Protein AF-A0A6V8DJ27-F1 (afdb_monomer_lite)

Secondary structure (DSSP, 8-state):
--------------------------------------------------------------------------------------------HHHHHHHHHHHHTTTTT--------------------S-----SSS--TT-GGGG--B-TTEEEEEEE-S-SSS-SS--TT----S--PPPTTTTTSS--SS-EEEEEEEE-GGGTT-B-TTS-B-EEEEEEETTEEEEEE-SSTTS-EEEEEEE-SSSEEEEEEE-TTS-EEEEEEE---TTTS--S-TTS--SSSSEEEEEE-SSTTS-EEEEEEE--TT--SEEEEEEES--SS--TT-TT--S-EEEEEEEE----SS-SS------EEEEEEE---SGGG-TTS-HHHHT-PEEEEEEEEE---GGGTTT---EEEEEEEEE-TTT--EEEEEEEETTEEEEEE-SS--SS--TT-SSSSPEEEEES----STT-TTSTTSGGGTT--HHHHT-TTTTTTBEEEEEE-SS-EETTEETTS-GGGS-GGGTTSTT-TTTGGG-B-EEEEEEPP-S-TT-SSEEEEEE-SSTTS-EEEEEEE-S--EE-TTS-EESS----SS---SEEEEEE-TTSEEEEEETTTEEEEEE-TTHHHH-EETTSS--GGGGGGGEEEPBPPEEEEEE-----TT-S-HHHHHTTTTS-TTTTTTS--EEEEEEETTTEEEEEETTTEEEEEEEGGG--TTS----S--------

Structure (mmCIF, N/CA/C/O backbone):
data_AF-A0A6V8DJ27-F1
#
_entry.id   AF-A0A6V8DJ27-F1
#
loop_
_atom_site.group_PDB
_atom_site.id
_atom_site.type_symbol
_atom_site.label_atom_id
_atom_site.label_alt_id
_atom_site.label_comp_id
_atom_site.label_asym_id
_atom_site.label_entity_id
_atom_site.label_seq_id
_atom_site.pdbx_PDB_ins_code
_atom_site.Cartn_x
_atom_site.Cartn_y
_atom_site.Cartn_z
_atom_site.occupancy
_atom_site.B_iso_or_equiv
_atom_site.auth_seq_id
_atom_site.auth_comp_id
_atom_site.auth_asym_id
_atom_site.auth_atom_id
_atom_site.pdbx_PDB_model_num
ATOM 1 N N . MET A 1 1 ? 20.650 51.897 51.329 1.00 31.56 1 MET A N 1
ATOM 2 C CA . MET A 1 1 ? 20.938 53.333 51.511 1.00 31.56 1 MET A CA 1
ATOM 3 C C . MET A 1 1 ? 20.095 54.072 50.481 1.00 31.56 1 MET A C 1
ATOM 5 O O . MET A 1 1 ? 20.361 53.876 49.312 1.00 31.56 1 MET A O 1
ATOM 9 N N . HIS A 1 2 ? 19.041 54.761 50.951 1.00 31.14 2 HIS A N 1
ATOM 10 C CA . HIS A 1 2 ? 18.118 55.707 50.278 1.00 31.14 2 HIS A CA 1
ATOM 11 C C . HIS A 1 2 ? 17.502 55.356 48.895 1.00 31.14 2 HIS A C 1
ATOM 13 O O . HIS A 1 2 ? 18.217 55.018 47.973 1.00 31.14 2 HIS A O 1
ATOM 19 N N . MET A 1 3 ? 16.201 55.514 48.612 1.00 29.61 3 MET A N 1
ATOM 20 C CA . MET A 1 3 ? 15.015 55.923 49.384 1.00 29.61 3 MET A CA 1
ATOM 21 C C . MET A 1 3 ? 13.776 55.882 48.447 1.00 29.61 3 MET A C 1
ATOM 23 O O . MET A 1 3 ? 13.815 56.506 47.396 1.00 29.61 3 MET A O 1
ATOM 27 N N . LEU A 1 4 ? 12.667 55.309 48.945 1.00 36.66 4 LEU A N 1
ATOM 28 C CA . LEU A 1 4 ? 11.290 55.869 48.914 1.00 36.66 4 LEU A CA 1
ATOM 29 C C . LEU A 1 4 ? 10.390 55.733 47.641 1.00 36.66 4 LEU A C 1
ATOM 31 O O . LEU A 1 4 ? 10.897 55.439 46.568 1.00 36.66 4 LEU A O 1
ATOM 35 N N . PRO A 1 5 ? 9.032 55.795 47.785 1.00 52.88 5 PRO A N 1
ATOM 36 C CA . PRO A 1 5 ? 8.155 54.628 47.543 1.00 52.88 5 PRO A CA 1
ATOM 37 C C . PRO A 1 5 ? 6.808 54.905 46.792 1.00 52.88 5 PRO A C 1
ATOM 39 O O . PRO A 1 5 ? 6.486 56.054 46.537 1.00 52.88 5 PRO A O 1
ATOM 42 N N . ARG A 1 6 ? 6.031 53.822 46.528 1.00 30.36 6 ARG A N 1
ATOM 43 C CA . ARG A 1 6 ? 4.542 53.578 46.618 1.00 30.36 6 ARG A CA 1
ATOM 44 C C . ARG A 1 6 ? 3.499 54.706 46.276 1.00 30.36 6 ARG A C 1
ATOM 46 O O . ARG A 1 6 ? 3.755 55.852 46.606 1.00 30.36 6 ARG A O 1
ATOM 53 N N . PRO A 1 7 ? 2.186 54.399 46.053 1.00 56.94 7 PRO A N 1
ATOM 54 C CA . PRO A 1 7 ? 1.475 53.500 45.107 1.00 56.94 7 PRO A CA 1
ATOM 55 C C . PRO A 1 7 ? 0.108 54.123 44.608 1.00 56.94 7 PRO A C 1
ATOM 57 O O . PRO A 1 7 ? -0.089 55.323 44.761 1.00 56.94 7 PRO A O 1
ATOM 60 N N . LEU A 1 8 ? -0.857 53.282 44.159 1.00 28.11 8 LEU A N 1
ATOM 61 C CA . LEU A 1 8 ? -2.320 53.502 43.904 1.00 28.11 8 LEU A CA 1
ATOM 62 C C . LEU A 1 8 ? -2.710 54.141 42.551 1.00 28.11 8 LEU A C 1
ATOM 64 O O . LEU A 1 8 ? -1.995 54.996 42.057 1.00 28.11 8 LEU A O 1
ATOM 68 N N . ALA A 1 9 ? -3.875 53.916 41.930 1.00 27.88 9 ALA A N 1
ATOM 69 C CA . ALA A 1 9 ? -4.926 52.885 41.899 1.00 27.88 9 ALA A CA 1
ATOM 70 C C . ALA A 1 9 ? -6.013 53.397 40.914 1.00 27.88 9 ALA A C 1
ATOM 72 O O . ALA A 1 9 ? -6.304 54.587 40.933 1.00 27.88 9 ALA A O 1
ATOM 73 N N . THR A 1 10 ? -6.592 52.484 40.121 1.00 28.12 10 THR A N 1
ATOM 74 C CA . THR A 1 10 ? -7.996 52.388 39.636 1.00 28.12 10 THR A CA 1
ATOM 75 C C . THR A 1 10 ? -8.713 53.602 39.007 1.00 28.12 10 THR A C 1
ATOM 77 O O . THR A 1 10 ? -8.814 54.642 39.639 1.00 28.12 10 THR A O 1
ATOM 80 N N . ILE A 1 11 ? -9.372 53.407 37.845 1.00 27.39 11 ILE A N 1
ATOM 81 C CA . ILE A 1 11 ? -10.791 53.773 37.566 1.00 27.39 11 ILE A CA 1
ATOM 82 C C . ILE A 1 11 ? -11.268 53.213 36.199 1.00 27.39 11 ILE A C 1
ATOM 84 O O . ILE A 1 11 ? -10.560 53.267 35.199 1.00 27.39 11 ILE A O 1
ATOM 88 N N . PHE A 1 12 ? -12.495 52.676 36.223 1.00 27.50 12 PHE A N 1
ATOM 89 C CA . PHE A 1 12 ? -13.382 52.178 35.155 1.00 27.50 12 PHE A CA 1
ATOM 90 C C . PHE A 1 12 ? -13.752 53.208 34.065 1.00 27.50 12 PHE A C 1
ATOM 92 O O . PHE A 1 12 ? -13.842 54.389 34.388 1.00 27.50 12 PHE A O 1
ATOM 99 N N . LEU A 1 13 ? -14.175 52.747 32.869 1.00 27.20 13 LEU A N 1
ATOM 100 C CA . LEU A 1 13 ? -15.497 53.077 32.273 1.00 27.20 13 LEU A CA 1
ATOM 101 C C . LEU A 1 13 ? -15.794 52.360 30.932 1.00 27.20 13 LEU A C 1
ATOM 103 O O . LEU A 1 13 ? -14.934 52.214 30.073 1.00 27.20 13 LEU A O 1
ATOM 107 N N . MET A 1 14 ? -17.062 51.949 30.798 1.00 28.36 14 MET A N 1
ATOM 108 C CA . MET A 1 14 ? -17.751 51.359 29.637 1.00 28.36 14 MET A CA 1
ATOM 109 C C . MET A 1 14 ? -17.953 52.342 28.466 1.00 28.36 14 MET A C 1
ATOM 111 O O . MET A 1 14 ? -18.063 53.545 28.692 1.00 28.36 14 MET A O 1
ATOM 115 N N . GLY A 1 15 ? -18.215 51.820 27.256 1.00 25.14 15 GLY A N 1
ATOM 116 C CA . GLY A 1 15 ? -18.940 52.566 26.214 1.00 25.14 15 GLY A CA 1
ATOM 117 C C . GLY A 1 15 ? -19.037 51.874 24.847 1.00 25.14 15 GLY A C 1
ATOM 118 O O . GLY A 1 15 ? -18.058 51.817 24.118 1.00 25.14 15 GLY A O 1
ATOM 119 N N . ARG A 1 16 ? -20.241 51.393 24.498 1.00 28.56 16 ARG A N 1
ATOM 120 C CA . ARG A 1 16 ? -20.676 50.933 23.158 1.00 28.56 16 ARG A CA 1
ATOM 121 C C . ARG A 1 16 ? -20.742 52.088 22.144 1.00 28.56 16 ARG A C 1
ATOM 123 O O . ARG A 1 16 ? -21.201 53.152 22.543 1.00 28.56 16 ARG A O 1
ATOM 130 N N . THR A 1 17 ? -20.542 51.797 20.850 1.00 27.39 17 THR A N 1
ATOM 131 C CA . THR A 1 17 ? -21.375 52.302 19.726 1.00 27.39 17 THR A CA 1
ATOM 132 C C . THR A 1 17 ? -21.108 51.549 18.407 1.00 27.39 17 THR A C 1
ATOM 134 O O . THR A 1 17 ? -19.980 51.195 18.093 1.00 27.39 17 THR A O 1
ATOM 137 N N . VAL A 1 18 ? -22.186 51.341 17.645 1.00 25.97 18 VAL A N 1
ATOM 138 C CA . VAL A 1 18 ? -22.330 50.772 16.280 1.00 25.97 18 VAL A CA 1
ATOM 139 C C . VAL A 1 18 ? -22.787 51.943 15.357 1.00 25.97 18 VAL A C 1
ATOM 141 O O . VAL A 1 18 ? -23.102 53.005 15.900 1.00 25.97 18 VAL A O 1
ATOM 144 N N . PRO A 1 19 ? -23.095 51.768 14.053 1.00 39.09 19 PRO A N 1
ATOM 145 C CA . PRO A 1 19 ? -22.282 51.557 12.840 1.00 39.09 19 PRO A CA 1
ATOM 146 C C . PRO A 1 19 ? -22.311 52.787 11.882 1.00 39.09 19 PRO A C 1
ATOM 148 O O . PRO A 1 19 ? -23.007 53.768 12.145 1.00 39.09 19 PRO A O 1
ATOM 151 N N . LEU A 1 20 ? -21.671 52.713 10.702 1.00 23.25 20 LEU A N 1
ATOM 152 C CA . LEU A 1 20 ? -22.016 53.593 9.571 1.00 23.25 20 LEU A CA 1
ATOM 153 C C . LEU A 1 20 ? -21.971 52.864 8.212 1.00 23.25 20 LEU A C 1
ATOM 155 O O . LEU A 1 20 ? -20.941 52.341 7.802 1.00 23.25 20 LEU A O 1
ATOM 159 N N . TRP A 1 21 ? -23.117 52.883 7.530 1.00 25.12 21 TRP A N 1
ATOM 160 C CA . TRP A 1 21 ? -23.351 52.554 6.120 1.00 25.12 21 TRP A CA 1
ATOM 161 C C . TRP A 1 21 ? -22.904 53.695 5.195 1.00 25.12 21 TRP A C 1
ATOM 163 O O . TRP A 1 21 ? -23.259 54.832 5.497 1.00 25.12 21 TRP A O 1
ATOM 173 N N . ILE A 1 22 ? -22.318 53.404 4.021 1.00 25.72 22 ILE A N 1
ATOM 174 C CA . ILE A 1 22 ? -22.482 54.203 2.783 1.00 25.72 22 ILE A CA 1
ATOM 175 C C . ILE A 1 22 ? -22.478 53.270 1.560 1.00 25.72 22 ILE A C 1
ATOM 177 O O . ILE A 1 22 ? -21.740 52.293 1.500 1.00 25.72 22 ILE A O 1
ATOM 181 N N . ALA A 1 23 ? -23.341 53.601 0.600 1.00 26.27 23 ALA A N 1
ATOM 182 C CA . ALA A 1 23 ? -23.735 52.826 -0.564 1.00 26.27 23 ALA A CA 1
ATOM 183 C C . ALA A 1 23 ? -23.251 53.441 -1.903 1.00 26.27 23 ALA A C 1
ATOM 185 O O . ALA A 1 23 ? -23.014 54.642 -1.979 1.00 26.27 23 ALA A O 1
ATOM 186 N N . HIS A 1 24 ? -23.274 52.601 -2.953 1.00 26.52 24 HIS A N 1
ATOM 187 C CA . HIS A 1 24 ? -23.449 52.879 -4.397 1.00 26.52 24 HIS A CA 1
ATOM 188 C C . HIS A 1 24 ? -22.349 53.608 -5.203 1.00 26.52 24 HIS A C 1
ATOM 190 O O . HIS A 1 24 ? -22.131 54.803 -5.046 1.00 26.52 24 HIS A O 1
ATOM 196 N N . SER A 1 25 ? -21.864 52.952 -6.272 1.00 24.78 25 SER A N 1
ATOM 197 C CA . SER A 1 25 ? -22.176 53.394 -7.646 1.00 24.78 25 SER A CA 1
ATOM 198 C C . SER A 1 25 ? -21.959 52.285 -8.689 1.00 24.78 25 SER A C 1
ATOM 200 O O . SER A 1 25 ? -21.043 51.475 -8.606 1.00 24.78 25 SER A O 1
ATOM 202 N N . THR A 1 26 ? -22.875 52.264 -9.649 1.00 27.30 26 THR A N 1
ATOM 203 C CA . THR A 1 26 ? -23.039 51.366 -10.796 1.00 27.30 26 THR A CA 1
ATOM 204 C C . THR A 1 26 ? -22.170 51.757 -11.993 1.00 27.30 26 THR A C 1
ATOM 206 O O . THR A 1 26 ? -22.065 52.942 -12.301 1.00 27.30 26 THR A O 1
ATOM 209 N N . THR A 1 27 ? -21.716 50.785 -12.790 1.00 26.36 27 THR A N 1
ATOM 210 C CA . THR A 1 27 ? -21.690 50.915 -14.261 1.00 26.36 27 THR A CA 1
ATOM 211 C C . THR A 1 27 ? -21.734 49.541 -14.932 1.00 26.36 27 THR A C 1
ATOM 213 O O . THR A 1 27 ? -20.961 48.643 -14.631 1.00 26.36 27 THR A O 1
ATOM 216 N N . SER A 1 28 ? -22.704 49.394 -15.828 1.00 25.73 28 SER A N 1
ATOM 217 C CA . SER A 1 28 ? -23.065 48.209 -16.603 1.00 25.73 28 SER A CA 1
ATOM 218 C C . SER A 1 28 ? -22.456 48.246 -18.005 1.00 25.73 28 SER A C 1
ATOM 220 O O . SER A 1 28 ? -22.640 49.266 -18.665 1.00 25.73 28 SER A O 1
ATOM 222 N N . VAL A 1 29 ? -21.907 47.134 -18.516 1.00 27.91 29 VAL A N 1
ATOM 223 C CA . VAL A 1 29 ? -21.939 46.776 -19.953 1.00 27.91 29 VAL A CA 1
ATOM 224 C C . VAL A 1 29 ? -21.850 45.245 -20.120 1.00 27.91 29 VAL A C 1
ATOM 226 O O . VAL A 1 29 ? -20.845 44.653 -19.754 1.00 27.91 29 VAL A O 1
ATOM 229 N N . GLY A 1 30 ? -22.857 44.632 -20.764 1.00 24.34 30 GLY A N 1
ATOM 230 C CA . GLY A 1 30 ? -22.620 43.565 -21.754 1.00 24.34 30 GLY A CA 1
ATOM 231 C C . GLY A 1 30 ? -22.893 42.096 -21.395 1.00 24.34 30 GLY A C 1
ATOM 232 O O . GLY A 1 30 ? -21.988 41.279 -21.493 1.00 24.34 30 GLY A O 1
ATOM 233 N N . LEU A 1 31 ? -24.148 41.725 -21.118 1.00 26.31 31 LEU A N 1
ATOM 234 C CA . LEU A 1 31 ? -24.623 40.332 -21.185 1.00 26.31 31 LEU A CA 1
ATOM 235 C C . LEU A 1 31 ? -24.704 39.840 -22.647 1.00 26.31 31 LEU A C 1
ATOM 237 O O . LEU A 1 31 ? -25.408 40.437 -23.464 1.00 26.31 31 LEU A O 1
ATOM 241 N N . ARG A 1 32 ? -24.060 38.705 -22.957 1.00 25.48 32 ARG A N 1
ATOM 242 C CA . ARG A 1 32 ? -24.462 37.796 -24.045 1.00 25.48 32 ARG A CA 1
ATOM 243 C C . ARG A 1 32 ? -24.871 36.459 -23.436 1.00 25.48 32 ARG A C 1
ATOM 245 O O . ARG A 1 32 ? -24.042 35.700 -22.957 1.00 25.48 32 ARG A O 1
ATOM 252 N N . SER A 1 33 ? -26.171 36.203 -23.477 1.00 25.39 33 SER A N 1
ATOM 253 C CA . SER A 1 33 ? -26.821 34.935 -23.164 1.00 25.39 33 SER A CA 1
ATOM 254 C C . SER A 1 33 ? -26.590 33.909 -24.279 1.00 25.39 33 SER A C 1
ATOM 256 O O . SER A 1 33 ? -26.936 34.190 -25.430 1.00 25.39 33 SER A O 1
ATOM 258 N N . TYR A 1 34 ? -26.114 32.709 -23.946 1.00 25.91 34 TYR A N 1
ATOM 259 C CA . TYR A 1 34 ? -26.359 31.509 -24.750 1.00 25.91 34 TYR A CA 1
ATOM 260 C C . TYR A 1 34 ? -27.446 30.685 -24.061 1.00 25.91 34 TYR A C 1
ATOM 262 O O . TYR A 1 34 ? -27.269 30.180 -22.957 1.00 25.91 34 TYR A O 1
ATOM 270 N N . GLY A 1 35 ? -28.615 30.636 -24.700 1.00 24.83 35 GLY A N 1
ATOM 271 C CA . GLY A 1 35 ? -29.766 29.876 -24.238 1.00 24.83 35 GLY A CA 1
ATOM 272 C C . GLY A 1 35 ? -29.605 28.386 -24.524 1.00 24.83 35 GLY A C 1
ATOM 273 O O . GLY A 1 35 ? -29.325 27.994 -25.657 1.00 24.83 35 GLY A O 1
ATOM 274 N N . ARG A 1 36 ? -29.858 27.570 -23.495 1.00 25.28 36 ARG A N 1
ATOM 275 C CA . ARG A 1 36 ? -30.170 26.142 -23.615 1.00 25.28 36 ARG A CA 1
ATOM 276 C C . ARG A 1 36 ? -31.429 25.981 -24.474 1.00 25.28 36 ARG A C 1
ATOM 278 O O . ARG A 1 36 ? -32.492 26.492 -24.122 1.00 25.28 36 ARG A O 1
ATOM 285 N N . ARG A 1 37 ? -31.323 25.264 -25.596 1.00 24.36 37 ARG A N 1
ATOM 286 C CA . ARG A 1 37 ? -32.489 24.706 -26.293 1.00 24.36 37 ARG A CA 1
ATOM 287 C C . ARG A 1 37 ? -32.842 23.382 -25.630 1.00 24.36 37 ARG A C 1
ATOM 289 O O . ARG A 1 37 ? -32.165 22.386 -25.836 1.00 24.36 37 ARG A O 1
ATOM 296 N N . SER A 1 38 ? -33.914 23.410 -24.851 1.00 24.27 38 SER A N 1
ATOM 297 C CA . SER A 1 38 ? -34.694 22.230 -24.506 1.00 24.27 38 SER A CA 1
ATOM 298 C C . SER A 1 38 ? -35.473 21.814 -25.760 1.00 24.27 38 SER A C 1
ATOM 300 O O . SER A 1 38 ? -36.227 22.620 -26.311 1.00 24.27 38 SER A O 1
ATOM 302 N N . ILE A 1 39 ? -35.235 20.603 -26.261 1.00 24.16 39 ILE A N 1
ATOM 303 C CA . ILE A 1 39 ? -36.102 19.961 -27.251 1.00 24.16 39 ILE A CA 1
ATOM 304 C C . ILE A 1 39 ? -36.932 18.944 -26.475 1.00 24.16 39 ILE A C 1
ATOM 306 O O . ILE A 1 39 ? -36.472 17.850 -26.171 1.00 24.16 39 ILE A O 1
ATOM 310 N N . MET A 1 40 ? -38.156 19.349 -26.138 1.00 23.73 40 MET A N 1
ATOM 311 C CA . MET A 1 40 ? -39.265 18.420 -25.952 1.00 23.73 40 MET A CA 1
ATOM 312 C C . MET A 1 40 ? -39.522 17.733 -27.294 1.00 23.73 40 MET A C 1
ATOM 314 O O . MET A 1 40 ? -39.714 18.417 -28.302 1.00 23.73 40 MET A O 1
ATOM 318 N N . MET A 1 41 ? -39.580 16.405 -27.303 1.00 23.16 41 MET A N 1
ATOM 319 C CA . MET A 1 41 ? -40.334 15.689 -28.323 1.00 23.16 41 MET A CA 1
ATOM 320 C C . MET A 1 41 ? -41.270 14.693 -27.655 1.00 23.16 41 MET A C 1
ATOM 322 O O . MET A 1 41 ? -40.862 13.810 -26.906 1.00 23.16 41 MET A O 1
ATOM 326 N N . ASP A 1 42 ? -42.543 14.953 -27.926 1.00 22.08 42 ASP A N 1
ATOM 327 C CA . ASP A 1 42 ? -43.729 14.276 -27.453 1.00 22.08 42 ASP A CA 1
ATOM 328 C C . ASP A 1 42 ? -43.757 12.783 -27.778 1.00 22.08 42 ASP A C 1
ATOM 330 O O . ASP A 1 42 ? -43.379 12.315 -28.854 1.00 22.08 42 ASP A O 1
ATOM 334 N N . THR A 1 43 ? -44.366 12.069 -26.842 1.00 26.67 43 THR A N 1
ATOM 335 C CA . THR A 1 43 ? -44.988 10.769 -27.031 1.00 26.67 43 THR A CA 1
ATOM 336 C C . THR A 1 43 ? -46.086 10.852 -28.097 1.00 26.67 43 THR A C 1
ATOM 338 O O . THR A 1 43 ? -47.062 11.584 -27.955 1.00 26.67 43 THR A O 1
ATOM 341 N N . HIS A 1 44 ? -45.991 10.032 -29.147 1.00 23.72 44 HIS A N 1
ATOM 342 C CA . HIS A 1 44 ? -47.159 9.681 -29.953 1.00 23.72 44 HIS A CA 1
ATOM 343 C C . HIS A 1 44 ? -47.131 8.219 -30.407 1.00 23.72 44 HIS A C 1
ATOM 345 O O . HIS A 1 44 ? -46.357 7.787 -31.255 1.00 23.72 44 HIS A O 1
ATOM 351 N N . ILE A 1 45 ? -48.073 7.484 -29.822 1.00 26.48 45 ILE A N 1
ATOM 352 C CA . ILE A 1 45 ? -48.623 6.202 -30.252 1.00 26.48 45 ILE A CA 1
ATOM 353 C C . ILE A 1 45 ? -48.977 6.237 -31.747 1.00 26.48 45 ILE A C 1
ATOM 355 O O . ILE A 1 45 ? -49.748 7.096 -32.177 1.00 26.48 45 ILE A O 1
ATOM 359 N N . SER A 1 46 ? -48.560 5.216 -32.504 1.00 24.22 46 SER A N 1
ATOM 360 C CA . SER A 1 46 ? -49.334 4.743 -33.656 1.00 24.22 46 SER A CA 1
ATOM 361 C C . SER A 1 46 ? -49.348 3.209 -33.717 1.00 24.22 46 SER A C 1
ATOM 363 O O . SER A 1 46 ? -48.330 2.545 -33.882 1.00 24.22 46 SER A O 1
ATOM 365 N N . ARG A 1 47 ? -50.546 2.652 -33.506 1.00 28.09 47 ARG A N 1
ATOM 366 C CA . ARG A 1 47 ? -50.976 1.324 -33.974 1.00 28.09 47 ARG A CA 1
ATOM 367 C C . ARG A 1 47 ? -51.448 1.450 -35.429 1.00 28.09 47 ARG A C 1
ATOM 369 O O . ARG A 1 47 ? -51.791 2.561 -35.825 1.00 28.09 47 ARG A O 1
ATOM 376 N N . VAL A 1 48 ? -51.601 0.290 -36.099 1.00 24.48 48 VAL A N 1
ATOM 377 C CA . VAL A 1 48 ? -52.206 -0.031 -37.431 1.00 24.48 48 VAL A CA 1
ATOM 378 C C . VAL A 1 48 ? -51.106 -0.626 -38.333 1.00 24.48 48 VAL A C 1
ATOM 380 O O . VAL A 1 48 ? -50.119 0.045 -38.577 1.00 24.48 48 VAL A O 1
ATOM 383 N N . SER A 1 49 ? -51.145 -1.849 -38.880 1.00 23.95 49 SER A N 1
ATOM 384 C CA . SER A 1 49 ? -52.169 -2.900 -39.022 1.00 23.95 49 SER A CA 1
ATOM 385 C C . SER A 1 49 ? -51.488 -4.189 -39.544 1.00 23.95 49 SER A C 1
ATOM 387 O O . SER A 1 49 ? -50.604 -4.103 -40.383 1.00 23.95 49 SER A O 1
ATOM 389 N N . GLN A 1 50 ? -51.750 -5.362 -38.953 1.00 24.17 50 GLN A N 1
ATOM 390 C CA . GLN A 1 50 ? -52.600 -6.465 -39.461 1.00 24.17 50 GLN A CA 1
ATOM 391 C C . GLN A 1 50 ? -52.071 -7.372 -40.611 1.00 24.17 50 GLN A C 1
ATOM 393 O O . GLN A 1 50 ? -52.065 -6.978 -41.768 1.00 24.17 50 GLN A O 1
ATOM 398 N N . VAL A 1 51 ? -51.899 -8.661 -40.248 1.00 23.45 51 VAL A N 1
ATOM 399 C CA . VAL A 1 51 ? -52.581 -9.872 -40.795 1.00 23.45 51 VAL A CA 1
ATOM 400 C C . VAL A 1 51 ? -51.958 -10.689 -41.958 1.00 23.45 51 VAL A C 1
ATOM 402 O O . VAL A 1 51 ? -51.759 -10.194 -43.059 1.00 23.45 51 VAL A O 1
ATOM 405 N N . ALA A 1 52 ? -51.902 -12.012 -41.681 1.00 23.98 52 ALA A N 1
ATOM 406 C CA . ALA A 1 52 ? -51.819 -13.223 -42.534 1.00 23.98 52 ALA A CA 1
ATOM 407 C C . ALA A 1 52 ? -50.408 -13.657 -43.008 1.00 23.98 52 ALA A C 1
ATOM 409 O O . ALA A 1 52 ? -49.649 -12.847 -43.510 1.00 23.98 52 ALA A O 1
ATOM 410 N N . CYS A 1 53 ? -49.969 -14.918 -42.853 1.00 21.34 53 CYS A N 1
ATOM 411 C CA . CYS A 1 53 ? -50.660 -16.175 -43.177 1.00 21.34 53 CYS A CA 1
ATOM 412 C C . CYS A 1 53 ? -50.302 -17.374 -42.268 1.00 21.34 53 CYS A C 1
ATOM 414 O O . CYS A 1 53 ? -49.171 -17.543 -41.828 1.00 21.34 53 CYS A O 1
ATOM 416 N N . ILE A 1 54 ? -51.295 -18.253 -42.098 1.00 23.92 54 ILE A N 1
ATOM 417 C CA . ILE A 1 54 ? -51.223 -19.636 -41.596 1.00 23.92 54 ILE A CA 1
ATOM 418 C C . ILE A 1 54 ? -50.936 -20.575 -42.794 1.00 23.92 54 ILE A C 1
ATOM 420 O O . ILE A 1 54 ? -51.395 -20.284 -43.898 1.00 23.92 54 ILE A O 1
ATOM 424 N N . LEU A 1 55 ? -50.305 -21.731 -42.522 1.00 23.95 55 LEU A N 1
ATOM 425 C CA . LEU A 1 55 ? -50.201 -22.986 -43.307 1.00 23.95 55 LEU A CA 1
ATOM 426 C C . LEU A 1 55 ? -48.910 -23.194 -44.122 1.00 23.95 55 LEU A C 1
ATOM 428 O O . LEU A 1 55 ? -48.770 -22.699 -45.233 1.00 23.95 55 LEU A O 1
ATOM 432 N N . SER A 1 56 ? -48.055 -24.116 -43.667 1.00 24.55 56 SER A N 1
ATOM 433 C CA . SER A 1 56 ? -47.869 -25.399 -44.370 1.00 24.55 56 SER A CA 1
ATOM 434 C C . SER A 1 56 ? -47.048 -26.392 -43.537 1.00 24.55 56 SER A C 1
ATOM 436 O O . SER A 1 56 ? -45.908 -26.155 -43.160 1.00 24.55 56 SER A O 1
ATOM 438 N N . ASN A 1 57 ? -47.688 -27.522 -43.248 1.00 25.92 57 ASN A N 1
ATOM 439 C CA . ASN A 1 57 ? -47.065 -28.768 -42.825 1.00 25.92 57 ASN A CA 1
ATOM 440 C C . ASN A 1 57 ? -46.540 -29.505 -44.075 1.00 25.92 57 ASN A C 1
ATOM 442 O O . ASN A 1 57 ? -47.134 -29.375 -45.145 1.00 25.92 57 ASN A O 1
ATOM 446 N N . TRP A 1 58 ? -45.559 -30.390 -43.867 1.00 23.52 58 TRP A N 1
ATOM 447 C CA . TRP A 1 58 ? -45.265 -31.590 -44.675 1.00 23.52 58 TRP A CA 1
ATOM 448 C C . TRP A 1 58 ? -44.542 -31.458 -46.030 1.00 23.52 58 TRP A C 1
ATOM 450 O O . TRP A 1 58 ? -45.168 -31.256 -47.060 1.00 23.52 58 TRP A O 1
ATOM 460 N N . THR A 1 59 ? -43.246 -31.797 -46.018 1.00 26.52 59 THR A N 1
ATOM 461 C CA . THR A 1 59 ? -42.489 -32.649 -46.977 1.00 26.52 59 THR A CA 1
ATOM 462 C C . THR A 1 59 ? -41.063 -32.765 -46.404 1.00 26.52 59 THR A C 1
ATOM 464 O O . THR A 1 59 ? -40.552 -31.760 -45.943 1.00 26.52 59 THR A O 1
ATOM 467 N N . SER A 1 60 ? -40.302 -33.859 -46.364 1.00 25.61 60 SER A N 1
ATOM 468 C CA . SER A 1 60 ? -40.365 -35.187 -46.968 1.00 25.61 60 SER A CA 1
ATOM 469 C C . SER A 1 60 ? -39.277 -36.043 -46.280 1.00 25.61 60 SER A C 1
ATOM 471 O O . SER A 1 60 ? -38.090 -35.767 -46.443 1.00 25.61 60 SER A O 1
ATOM 473 N N . MET A 1 61 ? -39.660 -37.110 -45.570 1.00 22.28 61 MET A N 1
ATOM 474 C CA . MET A 1 61 ? -38.831 -38.314 -45.423 1.00 22.28 61 MET A CA 1
ATOM 475 C C . MET A 1 61 ? -39.020 -39.158 -46.689 1.00 22.28 61 MET A C 1
ATOM 477 O O . MET A 1 61 ? -40.154 -39.547 -46.950 1.00 22.28 61 MET A O 1
ATOM 481 N N . HIS A 1 62 ? -37.947 -39.492 -47.420 1.00 27.27 62 HIS A N 1
ATOM 482 C CA . HIS A 1 62 ? -37.659 -40.851 -47.926 1.00 27.27 62 HIS A CA 1
ATOM 483 C C . HIS A 1 62 ? -36.533 -40.893 -48.972 1.00 27.27 62 HIS A C 1
ATOM 485 O O . HIS A 1 62 ? -36.664 -40.313 -50.049 1.00 27.27 62 HIS A O 1
ATOM 491 N N . ARG A 1 63 ? -35.539 -41.742 -48.659 1.00 25.98 63 ARG A N 1
ATOM 492 C CA . ARG A 1 63 ? -34.589 -42.541 -49.477 1.00 25.98 63 ARG A CA 1
ATOM 493 C C . ARG A 1 63 ? -33.167 -42.321 -48.954 1.00 25.98 63 ARG A C 1
ATOM 495 O O . ARG A 1 63 ? -32.734 -41.186 -48.897 1.00 25.98 63 ARG A O 1
ATOM 502 N N . MET A 1 64 ? -32.400 -43.332 -48.554 1.00 23.77 64 MET A N 1
ATOM 503 C CA . MET A 1 64 ? -32.369 -44.740 -48.966 1.00 23.77 64 MET A CA 1
ATOM 504 C C . MET A 1 64 ? -31.734 -45.598 -47.853 1.00 23.77 64 MET A C 1
ATOM 506 O O . MET A 1 64 ? -30.707 -45.221 -47.301 1.00 23.77 64 MET A O 1
ATOM 510 N N . GLU A 1 65 ? -32.337 -46.754 -47.567 1.00 26.78 65 GLU A N 1
ATOM 511 C CA . GLU A 1 65 ? -31.718 -47.903 -46.886 1.00 26.78 65 GLU A CA 1
ATOM 512 C C . GLU A 1 65 ? -30.957 -48.797 -47.886 1.00 26.78 65 GLU A C 1
ATOM 514 O O . GLU A 1 65 ? -31.155 -48.665 -49.095 1.00 26.78 65 GLU A O 1
ATOM 519 N N . THR A 1 66 ? -30.238 -49.791 -47.332 1.00 28.55 66 THR A N 1
ATOM 520 C CA . THR A 1 66 ? -29.610 -51.014 -47.903 1.00 28.55 66 THR A CA 1
ATOM 521 C C . THR A 1 66 ? -28.105 -50.879 -48.209 1.00 28.55 66 THR A C 1
ATOM 523 O O . THR A 1 66 ? -27.689 -49.911 -48.824 1.00 28.55 66 THR A O 1
ATOM 526 N N . GLU A 1 67 ? -27.187 -51.743 -47.741 1.00 25.64 67 GLU A N 1
ATOM 527 C CA . GLU A 1 67 ? -27.233 -53.199 -47.502 1.00 25.64 67 GLU A CA 1
ATOM 528 C C . GLU A 1 67 ? -26.287 -53.679 -46.364 1.00 25.64 67 GLU A C 1
ATOM 530 O O . GLU A 1 67 ? -25.256 -53.070 -46.082 1.00 25.64 67 GLU A O 1
ATOM 535 N N . LEU A 1 68 ? -26.598 -54.840 -45.762 1.00 27.53 68 LEU A N 1
ATOM 536 C CA . LEU A 1 68 ? -25.745 -55.606 -44.836 1.00 27.53 68 LEU A CA 1
ATOM 537 C C . LEU A 1 68 ? -25.537 -57.056 -45.333 1.00 27.53 68 LEU A C 1
ATOM 539 O O . LEU A 1 68 ? -26.516 -57.777 -45.512 1.00 27.53 68 LEU A O 1
ATOM 543 N N . ARG A 1 69 ? -24.256 -57.490 -45.318 1.00 30.19 69 ARG A N 1
ATOM 544 C CA . ARG A 1 69 ? -23.700 -58.868 -45.124 1.00 30.19 69 ARG A CA 1
ATOM 545 C C . ARG A 1 69 ? -23.890 -59.901 -46.266 1.00 30.19 69 ARG A C 1
ATOM 547 O O . ARG A 1 69 ? -24.754 -59.685 -47.103 1.00 30.19 69 ARG A O 1
ATOM 554 N N . PRO A 1 70 ? -23.152 -61.053 -46.308 1.00 45.38 70 PRO A N 1
ATOM 555 C CA . PRO A 1 70 ? -22.285 -61.684 -45.281 1.00 45.38 70 PRO A CA 1
ATOM 556 C C . PRO A 1 70 ? -20.937 -62.266 -45.792 1.00 45.38 70 PRO A C 1
ATOM 558 O O . PRO A 1 70 ? -20.711 -62.332 -46.990 1.00 45.38 70 PRO A O 1
ATOM 561 N N . LEU A 1 71 ? -20.085 -62.791 -44.891 1.00 25.73 71 LEU A N 1
ATOM 562 C CA . LEU A 1 71 ? -19.335 -64.052 -45.092 1.00 25.73 71 LEU A CA 1
ATOM 563 C C . LEU A 1 71 ? -18.683 -64.546 -43.779 1.00 25.73 71 LEU A C 1
ATOM 565 O O . LEU A 1 71 ? -17.933 -63.836 -43.117 1.00 25.73 71 LEU A O 1
ATOM 569 N N . TRP A 1 72 ? -19.013 -65.785 -43.411 1.00 28.06 72 TRP A N 1
ATOM 570 C CA . TRP A 1 72 ? -18.399 -66.604 -42.358 1.00 28.06 72 TRP A CA 1
ATOM 571 C C . TRP A 1 72 ? -17.147 -67.329 -42.886 1.00 28.06 72 TRP A C 1
ATOM 573 O O . TRP A 1 72 ? -17.155 -67.768 -44.036 1.00 28.06 72 TRP A O 1
ATOM 583 N N . GLY A 1 73 ? -16.161 -67.630 -42.024 1.00 25.31 73 GLY A N 1
ATOM 584 C CA . GLY A 1 73 ? -15.259 -68.763 -42.281 1.00 25.31 73 GLY A CA 1
ATOM 585 C C . GLY A 1 73 ? -13.958 -68.881 -41.470 1.00 25.31 73 GLY A C 1
ATOM 586 O O . GLY A 1 73 ? -13.024 -68.134 -41.713 1.00 25.31 73 GLY A O 1
ATOM 587 N N . ARG A 1 74 ? -13.883 -69.972 -40.680 1.00 27.02 74 ARG A N 1
ATOM 588 C CA . ARG A 1 74 ? -12.708 -70.731 -40.154 1.00 27.02 74 ARG A CA 1
ATOM 589 C C . ARG A 1 74 ? -11.873 -70.089 -39.033 1.00 27.02 74 ARG A C 1
ATOM 591 O O . ARG A 1 74 ? -11.288 -69.042 -39.218 1.00 27.02 74 ARG A O 1
ATOM 598 N N . ALA A 1 75 ? -11.839 -70.627 -37.808 1.00 28.28 75 ALA A N 1
ATOM 599 C CA . ALA A 1 75 ? -11.402 -71.950 -37.315 1.00 28.28 75 ALA A CA 1
ATOM 600 C C . ALA A 1 75 ? -9.875 -72.113 -37.218 1.00 28.28 75 ALA A C 1
ATOM 602 O O . ALA A 1 75 ? -9.236 -72.398 -38.224 1.00 28.28 75 ALA A O 1
ATOM 603 N N . GLN A 1 76 ? -9.342 -72.115 -35.988 1.00 29.73 76 GLN A N 1
ATOM 604 C CA . GLN A 1 76 ? -8.379 -73.130 -35.550 1.00 29.73 76 GLN A CA 1
ATOM 605 C C . GLN A 1 76 ? -8.335 -73.259 -34.019 1.00 29.73 76 GLN A C 1
ATOM 607 O O . GLN A 1 76 ? -8.331 -72.278 -33.284 1.00 29.73 76 GLN A O 1
ATOM 612 N N . ARG A 1 77 ? -8.376 -74.523 -33.585 1.00 29.72 77 ARG A N 1
ATOM 613 C CA . ARG A 1 77 ? -8.242 -75.027 -32.215 1.00 29.72 77 ARG A CA 1
ATOM 614 C C . ARG A 1 77 ? -6.765 -75.233 -31.885 1.00 29.72 77 ARG A C 1
ATOM 616 O O . ARG A 1 77 ? -6.010 -75.633 -32.768 1.00 29.72 77 ARG A O 1
ATOM 623 N N . GLY A 1 78 ? -6.428 -75.117 -30.605 1.00 27.83 78 GLY A N 1
ATOM 624 C CA . GLY A 1 78 ? -5.227 -75.691 -30.002 1.00 27.83 78 GLY A CA 1
ATOM 625 C C . GLY A 1 78 ? -5.450 -75.922 -28.506 1.00 27.83 78 GLY A C 1
ATOM 626 O O . GLY A 1 78 ? -5.410 -74.975 -27.730 1.00 27.83 78 GLY A O 1
ATOM 627 N N . GLU A 1 79 ? -5.751 -77.166 -28.129 1.00 31.31 79 GLU A N 1
ATOM 628 C CA . GLU A 1 79 ? -5.677 -77.698 -26.757 1.00 31.31 79 GLU A CA 1
ATOM 629 C C . GLU A 1 79 ? -4.206 -77.838 -26.319 1.00 31.31 79 GLU A C 1
ATOM 631 O O . GLU A 1 79 ? -3.364 -78.099 -27.174 1.00 31.31 79 GLU A O 1
ATOM 636 N N . PHE A 1 80 ? -3.901 -77.720 -25.017 1.00 29.45 80 PHE A N 1
ATOM 637 C CA . PHE A 1 80 ? -3.355 -78.819 -24.189 1.00 29.45 80 PHE A CA 1
ATOM 638 C C . PHE A 1 80 ? -3.121 -78.395 -22.712 1.00 29.45 80 PHE A C 1
ATOM 640 O O . PHE A 1 80 ? -2.332 -77.507 -22.413 1.00 29.45 80 PHE A O 1
ATOM 647 N N . ASP A 1 81 ? -3.848 -79.090 -21.828 1.00 29.11 81 ASP A N 1
ATOM 648 C CA . ASP A 1 81 ? -3.521 -79.639 -20.496 1.00 29.11 81 ASP A CA 1
ATOM 649 C C . ASP A 1 81 ? -3.050 -78.822 -19.260 1.00 29.11 81 ASP A C 1
ATOM 651 O O . ASP A 1 81 ? -1.907 -78.410 -19.114 1.00 29.11 81 ASP A O 1
ATOM 655 N N . ARG A 1 82 ? -3.974 -78.795 -18.275 1.00 31.59 82 ARG A N 1
ATOM 656 C CA . ARG A 1 82 ? -3.908 -79.336 -16.887 1.00 31.59 82 ARG A CA 1
ATOM 657 C C . ARG A 1 82 ? -2.590 -79.234 -16.095 1.00 31.59 82 ARG A C 1
ATOM 659 O O . ARG A 1 82 ? -1.697 -80.024 -16.348 1.00 31.59 82 ARG A O 1
ATOM 666 N N . VAL A 1 83 ? -2.634 -78.534 -14.947 1.00 31.19 83 VAL A N 1
ATOM 667 C CA . VAL A 1 83 ? -2.565 -79.096 -13.566 1.00 31.19 83 VAL A CA 1
ATOM 668 C C . VAL A 1 83 ? -3.272 -78.110 -12.614 1.00 31.19 83 VAL A C 1
ATOM 670 O O . VAL A 1 83 ? -3.036 -76.910 -12.684 1.00 31.19 83 VAL A O 1
ATOM 673 N N . GLY A 1 84 ? -4.192 -78.594 -11.771 1.00 32.53 84 GLY A N 1
ATOM 674 C CA . GLY A 1 84 ? -5.016 -77.758 -10.885 1.00 32.53 84 GLY A CA 1
ATOM 675 C C . GLY A 1 84 ? -4.431 -77.525 -9.493 1.00 32.53 84 GLY A C 1
ATOM 676 O O . GLY A 1 84 ? -3.563 -78.280 -9.071 1.00 32.53 84 GLY A O 1
ATOM 677 N N . LEU A 1 85 ? -4.981 -76.536 -8.771 1.00 30.59 85 LEU A N 1
ATOM 678 C CA . LEU A 1 85 ? -5.103 -76.510 -7.305 1.00 30.59 85 LEU A CA 1
ATOM 679 C C . LEU A 1 85 ? -6.021 -75.358 -6.825 1.00 30.59 85 LEU A C 1
ATOM 681 O O . LEU A 1 85 ? -5.940 -74.231 -7.293 1.00 30.59 85 LEU A O 1
ATOM 685 N N . SER A 1 86 ? -6.908 -75.732 -5.899 1.00 33.09 86 SER A N 1
ATOM 686 C CA . SER A 1 86 ? -7.731 -74.974 -4.936 1.00 33.09 86 SER A CA 1
ATOM 687 C C . SER A 1 86 ? -8.525 -73.719 -5.344 1.00 33.09 86 SER A C 1
ATOM 689 O O . SER A 1 86 ? -7.995 -72.632 -5.544 1.00 33.09 86 SER A O 1
ATOM 691 N N . ARG A 1 87 ? -9.854 -73.856 -5.224 1.00 36.19 87 ARG A N 1
ATOM 692 C CA . ARG A 1 87 ? -10.807 -72.776 -4.928 1.00 36.19 87 ARG A CA 1
ATOM 693 C C . ARG A 1 87 ? -10.438 -72.058 -3.617 1.00 36.19 87 ARG A C 1
ATOM 695 O O . ARG A 1 87 ? -10.593 -72.642 -2.548 1.00 36.19 87 ARG A O 1
ATOM 702 N N . GLN A 1 88 ? -10.116 -70.773 -3.703 1.00 38.72 88 GLN A N 1
ATOM 703 C CA . GLN A 1 88 ? -10.527 -69.764 -2.724 1.00 38.72 88 GLN A CA 1
ATOM 704 C C . GLN A 1 88 ? -11.208 -68.642 -3.512 1.00 38.72 88 GLN A C 1
ATOM 706 O O . GLN A 1 88 ? -10.656 -68.129 -4.480 1.00 38.72 88 GLN A O 1
ATOM 711 N N . GLY A 1 89 ? -12.465 -68.349 -3.173 1.00 38.47 89 GLY A N 1
ATOM 712 C CA . GLY A 1 89 ? -13.249 -67.320 -3.848 1.00 38.47 89 GLY A CA 1
ATOM 713 C C . GLY A 1 89 ? -12.687 -65.943 -3.523 1.00 38.47 89 GLY A C 1
ATOM 714 O O . GLY A 1 89 ? -12.736 -65.523 -2.370 1.00 38.47 89 GLY A O 1
ATOM 715 N N . MET A 1 90 ? -12.160 -65.250 -4.530 1.00 41.19 90 MET A N 1
ATOM 716 C CA . MET A 1 90 ? -11.810 -63.841 -4.396 1.00 41.19 90 MET A CA 1
ATOM 717 C C . MET A 1 90 ? -13.093 -63.019 -4.305 1.00 41.19 90 MET A C 1
ATOM 719 O O . MET A 1 90 ? -13.993 -63.127 -5.141 1.00 41.19 90 MET A O 1
ATOM 723 N N . ASN A 1 91 ? -13.169 -62.205 -3.260 1.00 50.72 91 ASN A N 1
ATOM 724 C CA . ASN A 1 91 ? -14.211 -61.220 -3.050 1.00 50.72 91 ASN A CA 1
ATOM 725 C C . ASN A 1 91 ? -14.033 -60.128 -4.120 1.00 50.72 91 ASN A C 1
ATOM 727 O O . ASN A 1 91 ? -13.117 -59.323 -4.021 1.00 50.72 91 ASN A O 1
ATOM 731 N N . LEU A 1 92 ? -14.851 -60.142 -5.178 1.00 45.81 92 LEU A N 1
ATOM 732 C CA . LEU A 1 92 ? -14.730 -59.236 -6.335 1.00 45.81 92 LEU A CA 1
ATOM 733 C C . LEU A 1 92 ? -15.166 -57.788 -6.032 1.00 45.81 92 LEU A C 1
ATOM 735 O O . LEU A 1 92 ? -15.010 -56.912 -6.876 1.00 45.81 92 LEU A O 1
ATOM 739 N N . ARG A 1 93 ? -15.700 -57.518 -4.834 1.00 51.50 93 ARG A N 1
ATOM 740 C CA . ARG A 1 93 ? -16.207 -56.196 -4.424 1.00 51.50 93 ARG A CA 1
ATOM 741 C C . ARG A 1 93 ? -15.188 -55.044 -4.527 1.00 51.50 93 ARG A C 1
ATOM 743 O O . ARG A 1 93 ? -15.596 -53.999 -5.019 1.00 51.50 93 ARG A O 1
ATOM 750 N N . PRO A 1 94 ? -13.897 -55.196 -4.162 1.00 54.38 94 PRO A N 1
ATOM 751 C CA . PRO A 1 94 ? -12.922 -54.108 -4.281 1.00 54.38 94 PRO A CA 1
ATOM 752 C C . PRO A 1 94 ? -12.625 -53.761 -5.740 1.00 54.38 94 PRO A C 1
ATOM 754 O O . PRO A 1 94 ? -12.449 -52.599 -6.074 1.00 54.38 94 PRO A O 1
ATOM 757 N N . VAL A 1 95 ? -12.626 -54.767 -6.623 1.00 60.00 95 VAL A N 1
ATOM 758 C CA . VAL A 1 95 ? -12.353 -54.584 -8.054 1.00 60.00 95 VAL A CA 1
ATOM 759 C C . VAL A 1 95 ? -13.520 -53.875 -8.733 1.00 60.00 95 VAL A C 1
ATOM 761 O O . VAL A 1 95 ? -13.289 -52.983 -9.537 1.00 60.00 95 VAL A O 1
ATOM 764 N N . TRP A 1 96 ? -14.768 -54.190 -8.373 1.00 58.56 96 TRP A N 1
ATOM 765 C CA . TRP A 1 96 ? -15.937 -53.466 -8.887 1.00 58.56 96 TRP A CA 1
ATOM 766 C C . TRP A 1 96 ? -16.014 -52.020 -8.388 1.00 58.56 96 TRP A C 1
ATOM 768 O O . TRP A 1 96 ? -16.384 -51.153 -9.168 1.00 58.56 96 TRP A O 1
ATOM 778 N N . LEU A 1 97 ? -15.610 -51.749 -7.142 1.00 65.06 97 LEU A N 1
ATOM 779 C CA . LEU A 1 97 ? -15.518 -50.386 -6.602 1.00 65.06 97 LEU A CA 1
ATOM 780 C C . LEU A 1 97 ? -14.426 -49.564 -7.296 1.00 65.06 97 LEU A C 1
ATOM 782 O O . LEU A 1 97 ? -14.704 -48.462 -7.746 1.00 65.06 97 LEU A O 1
ATOM 786 N N . LEU A 1 98 ? -13.224 -50.121 -7.472 1.00 65.31 98 LEU A N 1
ATOM 787 C CA . LEU A 1 98 ? -12.139 -49.471 -8.219 1.00 65.31 98 LEU A CA 1
ATOM 788 C C . LEU A 1 98 ? -12.493 -49.257 -9.694 1.00 65.31 98 LEU A C 1
ATOM 790 O O . LEU A 1 98 ? -12.169 -48.221 -10.258 1.00 65.31 98 LEU A O 1
ATOM 794 N N . THR A 1 99 ? -13.193 -50.208 -10.314 1.00 66.44 99 THR A N 1
ATOM 795 C CA . THR A 1 99 ? -13.633 -50.069 -11.709 1.00 66.44 99 THR A CA 1
ATOM 796 C C . THR A 1 99 ? -14.755 -49.033 -11.835 1.00 66.44 99 THR A C 1
ATOM 798 O O . THR A 1 99 ? -14.768 -48.286 -12.802 1.00 66.44 99 THR A O 1
ATOM 801 N N . ALA A 1 100 ? -15.662 -48.933 -10.856 1.00 67.19 100 ALA A N 1
ATOM 802 C CA . ALA A 1 100 ? -16.687 -47.890 -10.823 1.00 67.19 100 ALA A CA 1
ATOM 803 C C . ALA A 1 100 ? -16.078 -46.496 -10.598 1.00 67.19 100 ALA A C 1
ATOM 805 O O . ALA A 1 100 ? -16.437 -45.573 -11.315 1.00 67.19 100 ALA A O 1
ATOM 806 N N . LEU A 1 101 ? -15.103 -46.361 -9.692 1.00 58.97 101 LEU A N 1
ATOM 807 C CA . LEU A 1 101 ? -14.356 -45.115 -9.467 1.00 58.97 101 LEU A CA 1
ATOM 808 C C . LEU A 1 101 ? -13.582 -44.672 -10.717 1.00 58.97 101 LEU A C 1
ATOM 810 O O . LEU A 1 101 ? -13.637 -43.508 -11.087 1.00 58.97 101 LEU A O 1
ATOM 814 N N . MET A 1 102 ? -12.938 -45.604 -11.424 1.00 66.12 102 MET A N 1
ATOM 815 C CA . MET A 1 102 ? -12.197 -45.306 -12.660 1.00 66.12 102 MET A CA 1
ATOM 816 C C . MET A 1 102 ? -13.112 -44.979 -13.854 1.00 66.12 102 MET A C 1
ATOM 818 O O . MET A 1 102 ? -12.669 -44.331 -14.796 1.00 66.12 102 MET A O 1
ATOM 822 N N . ILE A 1 103 ? -14.374 -45.429 -13.837 1.00 58.62 103 ILE A N 1
ATOM 823 C CA . ILE A 1 103 ? -15.379 -45.119 -14.872 1.00 58.62 103 ILE A CA 1
ATOM 824 C C . ILE A 1 103 ? -16.151 -43.829 -14.548 1.00 58.62 103 ILE A C 1
ATOM 826 O O . ILE A 1 103 ? -16.605 -43.162 -15.473 1.00 58.62 103 ILE A O 1
ATOM 830 N N . LEU A 1 104 ? -16.300 -43.470 -13.268 1.00 48.41 104 LEU A N 1
ATOM 831 C CA . LEU A 1 104 ? -17.006 -42.258 -12.831 1.00 48.41 104 LEU A CA 1
ATOM 832 C C . LEU A 1 104 ? -16.096 -41.022 -12.747 1.00 48.41 104 LEU A C 1
ATOM 834 O O . LEU A 1 104 ? -16.595 -39.918 -12.921 1.00 48.41 104 LEU A O 1
ATOM 838 N N . ALA A 1 105 ? -14.782 -41.190 -12.563 1.00 46.59 105 ALA A N 1
ATOM 839 C CA . ALA A 1 105 ? -13.824 -40.078 -12.507 1.00 46.59 105 ALA A CA 1
ATOM 840 C C . ALA A 1 105 ? -13.801 -39.158 -13.755 1.00 46.59 105 ALA A C 1
ATOM 842 O O . ALA A 1 105 ? -13.598 -37.963 -13.583 1.00 46.59 105 ALA A O 1
ATOM 843 N N . PRO A 1 106 ? -14.044 -39.633 -14.996 1.00 41.75 106 PRO A N 1
ATOM 844 C CA . PRO A 1 106 ? -14.169 -38.749 -16.161 1.00 41.75 106 PRO A CA 1
ATOM 845 C C . PRO A 1 106 ? -15.560 -38.110 -16.318 1.00 41.75 106 PRO A C 1
ATOM 847 O O . PRO A 1 106 ? -15.733 -37.258 -17.178 1.00 41.75 106 PRO A O 1
ATOM 850 N N . LEU A 1 107 ? -16.568 -38.545 -15.547 1.00 40.41 107 LEU A N 1
ATOM 851 C CA . LEU A 1 107 ? -17.953 -38.059 -15.654 1.00 40.41 107 LEU A CA 1
ATOM 852 C C . LEU A 1 107 ? -18.271 -36.919 -14.675 1.00 40.41 107 LEU A C 1
ATOM 854 O O . LEU A 1 107 ? -19.276 -36.243 -14.866 1.00 40.41 107 LEU A O 1
ATOM 858 N N . SER A 1 108 ? -17.417 -36.663 -13.680 1.00 45.06 108 SER A N 1
ATOM 859 C CA . SER A 1 108 ? -17.500 -35.478 -12.812 1.00 45.06 108 SER A CA 1
ATOM 860 C C . SER A 1 108 ? -16.937 -34.202 -13.456 1.00 45.06 108 SER A C 1
ATOM 862 O O . SER A 1 108 ? -17.092 -33.131 -12.891 1.00 45.06 108 SER A O 1
ATOM 864 N N . GLY A 1 109 ? -16.309 -34.299 -14.635 1.00 33.72 109 GLY A N 1
ATOM 865 C CA . GLY A 1 109 ? -15.732 -33.170 -15.381 1.00 33.72 109 GLY A CA 1
ATOM 866 C C . GLY A 1 109 ? -16.497 -32.793 -16.657 1.00 33.72 109 GLY A C 1
ATOM 867 O O . GLY A 1 109 ? -15.899 -32.274 -17.590 1.00 33.72 109 GLY A O 1
ATOM 868 N N . CYS A 1 110 ? -17.790 -33.123 -16.764 1.00 30.78 110 CYS A N 1
ATOM 869 C CA . CYS A 1 110 ? -18.597 -32.890 -17.975 1.00 30.78 110 CYS A CA 1
ATOM 870 C C . CYS A 1 110 ? -19.955 -32.225 -17.683 1.00 30.78 110 CYS A C 1
ATOM 872 O O . CYS A 1 110 ? -20.971 -32.588 -18.277 1.00 30.78 110 CYS A O 1
ATOM 874 N N . LEU A 1 111 ? -19.966 -31.242 -16.782 1.00 30.95 111 LEU A N 1
ATOM 875 C CA . LEU A 1 111 ? -21.030 -30.239 -16.673 1.00 30.95 111 LEU A CA 1
ATOM 876 C C . LEU A 1 111 ? -20.415 -28.837 -16.786 1.00 30.95 111 LEU A C 1
ATOM 878 O O . LEU A 1 111 ? -20.472 -28.043 -15.861 1.00 30.95 111 LEU A O 1
ATOM 882 N N . SER A 1 112 ? -19.804 -28.555 -17.933 1.00 28.55 112 SER A N 1
ATOM 883 C CA . SER A 1 112 ? -19.602 -27.190 -18.418 1.00 28.55 112 SER A CA 1
ATOM 884 C C . SER A 1 112 ? -20.034 -27.181 -19.879 1.00 28.55 112 SER A C 1
ATOM 886 O O . SER A 1 112 ? -19.532 -27.957 -20.695 1.00 28.55 112 SER A O 1
ATOM 888 N N . PHE A 1 113 ? -21.063 -26.395 -20.177 1.00 30.39 113 PHE A N 1
ATOM 889 C CA . PHE A 1 113 ? -21.500 -26.116 -21.536 1.00 30.39 113 PHE A CA 1
ATOM 890 C C . PHE A 1 113 ? -20.961 -24.737 -21.908 1.00 30.39 113 PHE A C 1
ATOM 892 O O . PHE A 1 113 ? -21.476 -23.752 -21.390 1.00 30.39 113 PHE A O 1
ATOM 899 N N . SER A 1 114 ? -19.974 -24.676 -22.809 1.00 28.02 114 SER A N 1
ATOM 900 C CA . SER A 1 114 ? -19.939 -23.805 -24.003 1.00 28.02 114 SER A CA 1
ATOM 901 C C . SER A 1 114 ? -18.648 -24.033 -24.808 1.00 28.02 114 SER A C 1
ATOM 903 O O . SER A 1 114 ? -17.574 -24.212 -24.246 1.00 28.02 114 SER A O 1
ATOM 905 N N . ASP A 1 115 ? -18.802 -24.104 -26.133 1.00 28.70 115 ASP A N 1
ATOM 906 C CA . ASP A 1 115 ? -17.826 -24.553 -27.139 1.00 28.70 115 ASP A CA 1
ATOM 907 C C . ASP A 1 115 ? -16.694 -23.542 -27.449 1.00 28.70 115 ASP A C 1
ATOM 909 O O . ASP A 1 115 ? -16.948 -22.394 -27.802 1.00 28.70 115 ASP A O 1
ATOM 913 N N . ASP A 1 116 ? -15.461 -24.059 -27.427 1.00 31.81 116 ASP A N 1
ATOM 914 C CA . ASP A 1 116 ? -14.370 -23.996 -28.423 1.00 31.81 116 ASP A CA 1
ATOM 915 C C . ASP A 1 116 ? -14.060 -22.694 -29.215 1.00 31.81 116 ASP A C 1
ATOM 917 O O . ASP A 1 116 ? -14.668 -22.406 -30.250 1.00 31.81 116 ASP A O 1
ATOM 921 N N . SER A 1 117 ? -12.906 -22.076 -28.898 1.00 30.94 117 SER A N 1
ATOM 922 C CA . SER A 1 117 ? -11.881 -21.753 -29.915 1.00 30.94 117 SER A CA 1
ATOM 923 C C . SER A 1 117 ? -10.450 -21.600 -29.353 1.00 30.94 117 SER A C 1
ATOM 925 O O . SER A 1 117 ? -9.994 -20.502 -29.067 1.00 30.94 117 SER A O 1
ATOM 927 N N . GLY A 1 118 ? -9.722 -22.721 -29.289 1.00 28.89 118 GLY A N 1
ATOM 928 C CA . GLY A 1 118 ? -8.299 -22.887 -29.643 1.00 28.89 118 GLY A CA 1
ATOM 929 C C . GLY A 1 118 ? -7.212 -21.929 -29.118 1.00 28.89 118 GLY A C 1
ATOM 930 O O . GLY A 1 118 ? -6.909 -20.925 -29.755 1.00 28.89 118 GLY A O 1
ATOM 931 N N . GLY A 1 119 ? -6.443 -22.403 -28.132 1.00 26.06 119 GLY A N 1
ATOM 932 C CA . GLY A 1 119 ? -5.089 -21.942 -27.796 1.00 26.06 119 GLY A CA 1
ATOM 933 C C . GLY A 1 119 ? -4.352 -23.010 -26.981 1.00 26.06 119 GLY A C 1
ATOM 934 O O . GLY A 1 119 ? -4.915 -23.599 -26.072 1.00 26.06 119 GLY A O 1
ATOM 935 N N . SER A 1 120 ? -3.135 -23.366 -27.375 1.00 29.62 120 SER A N 1
ATOM 936 C CA . SER A 1 120 ? -2.415 -24.566 -26.939 1.00 29.62 120 SER A CA 1
ATOM 937 C C . SER A 1 120 ? -1.560 -24.378 -25.679 1.00 29.62 120 SER A C 1
ATOM 939 O O . SER A 1 120 ? -0.606 -23.614 -25.733 1.00 29.62 120 SER A O 1
ATOM 941 N N . GLY A 1 121 ? -1.774 -25.235 -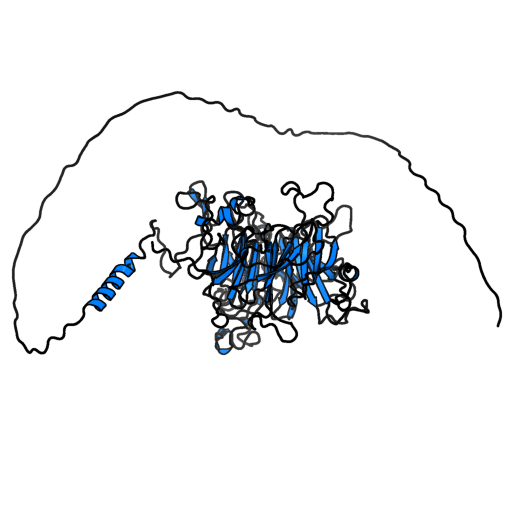24.675 1.00 34.97 121 GLY A N 1
ATOM 942 C CA . GLY A 1 121 ? -0.711 -25.888 -23.899 1.00 34.97 121 GLY A CA 1
ATOM 943 C C . GLY A 1 121 ? 0.021 -25.068 -22.836 1.00 34.97 121 GLY A C 1
ATOM 944 O O . GLY A 1 121 ? 1.203 -24.795 -23.002 1.00 34.97 121 GLY A O 1
ATOM 945 N N . ASP A 1 122 ? -0.651 -24.850 -21.713 1.00 32.88 122 ASP A N 1
ATOM 946 C CA . ASP A 1 122 ? -0.115 -24.645 -20.363 1.00 32.88 122 ASP A CA 1
ATOM 947 C C . ASP A 1 122 ? -1.215 -25.167 -19.413 1.00 32.88 122 ASP A C 1
ATOM 949 O O . ASP A 1 122 ? -2.387 -25.149 -19.786 1.00 32.88 122 ASP A O 1
ATOM 953 N N . GLY A 1 123 ? -0.881 -25.714 -18.249 1.00 33.88 123 GLY A N 1
ATOM 954 C CA . GLY A 1 123 ? -1.850 -26.133 -17.237 1.00 33.88 123 GLY A CA 1
ATOM 955 C C . GLY A 1 123 ? -2.537 -24.950 -16.551 1.00 33.88 123 GLY A C 1
ATOM 956 O O . GLY A 1 123 ? -2.602 -24.949 -15.324 1.00 33.88 123 GLY A O 1
ATOM 957 N N . SER A 1 124 ? -3.031 -23.966 -17.314 1.00 44.97 124 SER A N 1
ATOM 958 C CA . SER A 1 124 ? -3.785 -22.843 -16.766 1.00 44.97 124 SER A CA 1
ATOM 959 C C . SER A 1 124 ? -4.988 -23.399 -16.021 1.00 44.97 124 SER A C 1
ATOM 961 O O . SER A 1 124 ? -5.754 -24.185 -16.584 1.00 44.97 124 SER A O 1
ATOM 963 N N . MET A 1 125 ? -5.145 -23.023 -14.751 1.00 53.50 125 MET A N 1
ATOM 964 C CA . MET A 1 125 ? -6.416 -23.222 -14.065 1.00 53.50 125 MET A CA 1
ATOM 965 C C . MET A 1 125 ? -7.509 -22.635 -14.960 1.00 53.50 125 MET A C 1
ATOM 967 O O . MET A 1 125 ? -7.404 -21.477 -15.343 1.00 53.50 125 MET A O 1
ATOM 971 N N . ASP A 1 126 ? -8.509 -23.428 -15.348 1.00 64.50 126 ASP A N 1
ATOM 972 C CA . ASP A 1 126 ? -9.704 -22.897 -16.004 1.00 64.50 126 ASP A CA 1
ATOM 973 C C . ASP A 1 126 ? -10.462 -22.105 -14.933 1.00 64.50 126 ASP A C 1
ATOM 975 O O . ASP A 1 126 ? -11.079 -22.675 -14.033 1.00 64.50 126 ASP A O 1
ATOM 979 N N . TRP A 1 127 ? -10.333 -20.787 -14.986 1.00 73.31 127 TRP A N 1
ATOM 980 C CA . TRP A 1 127 ? -10.869 -19.844 -14.018 1.00 73.31 127 TRP A CA 1
ATOM 981 C C . TRP A 1 127 ? -11.907 -18.961 -14.711 1.00 73.31 127 TRP A C 1
ATOM 983 O O . TRP A 1 127 ? -11.802 -18.675 -15.905 1.00 73.31 127 TRP A O 1
ATOM 993 N N . ILE A 1 128 ? -12.962 -18.608 -13.978 1.00 81.00 128 ILE A N 1
ATOM 994 C CA . ILE A 1 128 ? -14.037 -17.755 -14.490 1.00 81.00 128 ILE A CA 1
ATOM 995 C C . ILE A 1 128 ? -13.535 -16.318 -14.435 1.00 81.00 128 ILE A C 1
ATOM 997 O O . ILE A 1 128 ? -13.002 -15.914 -13.408 1.00 81.00 128 ILE A O 1
ATOM 1001 N N . ASP A 1 129 ? -13.705 -15.559 -15.509 1.00 78.06 129 ASP A N 1
ATOM 1002 C CA . ASP A 1 129 ? -13.436 -14.124 -15.502 1.00 78.06 129 ASP A CA 1
ATOM 1003 C C . ASP A 1 129 ? -14.485 -13.416 -14.623 1.00 78.06 129 ASP A C 1
ATOM 1005 O O . ASP A 1 129 ? -15.675 -13.465 -14.958 1.00 78.06 129 ASP A O 1
ATOM 1009 N N . PRO A 1 130 ? -14.098 -12.808 -13.485 1.00 76.00 130 PRO A N 1
ATOM 1010 C CA . PRO A 1 130 ? -15.062 -12.192 -12.586 1.00 76.00 130 PRO A CA 1
ATOM 1011 C C . PRO A 1 130 ? -15.554 -10.823 -13.074 1.00 76.00 130 PRO A C 1
ATOM 1013 O O . PRO A 1 130 ? -16.477 -10.263 -12.482 1.00 76.00 130 PRO A O 1
ATOM 1016 N N . VAL A 1 131 ? -14.965 -10.283 -14.146 1.00 76.25 131 VAL A N 1
ATOM 1017 C CA . VAL A 1 131 ? -15.262 -8.951 -14.683 1.00 76.25 131 VAL A CA 1
ATOM 1018 C C . VAL A 1 131 ? -15.940 -9.090 -16.037 1.00 76.25 131 VAL A C 1
ATOM 1020 O O . VAL A 1 131 ? -15.450 -8.636 -17.067 1.00 76.25 131 VAL A O 1
ATOM 1023 N N . THR A 1 132 ? -17.104 -9.740 -16.044 1.00 70.50 132 THR A N 1
ATOM 1024 C CA . THR A 1 132 ? -17.925 -9.818 -17.251 1.00 70.50 132 THR A CA 1
ATOM 1025 C C . THR A 1 132 ? -18.922 -8.657 -17.323 1.00 70.50 132 THR A C 1
ATOM 1027 O O . THR A 1 132 ? -19.663 -8.340 -16.385 1.00 70.50 132 THR A O 1
ATOM 1030 N N . GLU A 1 133 ? -18.902 -7.976 -18.465 1.00 66.81 133 GLU A N 1
ATOM 1031 C CA . GLU A 1 133 ? -19.661 -6.753 -18.717 1.00 66.81 133 GLU A CA 1
ATOM 1032 C C . GLU A 1 133 ? -21.079 -6.989 -19.245 1.00 66.81 133 GLU A C 1
ATOM 1034 O O . GLU A 1 133 ? -21.886 -6.056 -19.299 1.00 66.81 133 GLU A O 1
ATOM 1039 N N . ILE A 1 134 ? -21.372 -8.202 -19.720 1.00 63.12 134 ILE A N 1
ATOM 1040 C CA . ILE A 1 134 ? -22.611 -8.495 -20.438 1.00 63.12 134 ILE A CA 1
ATOM 1041 C C . ILE A 1 134 ? -23.667 -9.042 -19.483 1.00 63.12 134 ILE A C 1
ATOM 1043 O O . ILE A 1 134 ? -23.466 -10.053 -18.826 1.00 63.12 134 ILE A O 1
ATOM 1047 N N . GLU A 1 135 ? -24.843 -8.426 -19.517 1.00 65.38 135 GLU A N 1
ATOM 1048 C CA . GLU A 1 135 ? -26.088 -9.013 -19.020 1.00 65.38 135 GLU A CA 1
ATOM 1049 C C . GLU A 1 135 ? -26.596 -10.077 -20.009 1.00 65.38 135 GLU A C 1
ATOM 1051 O O . GLU A 1 135 ? -27.017 -9.744 -21.127 1.00 65.38 135 GLU A O 1
ATOM 1056 N N . ASP A 1 136 ? -26.578 -11.352 -19.620 1.00 62.19 136 ASP A N 1
ATOM 1057 C CA . ASP A 1 136 ? -27.108 -12.456 -20.421 1.00 62.19 136 ASP A CA 1
ATOM 1058 C C . ASP A 1 136 ? -27.841 -13.522 -19.581 1.00 62.19 136 ASP A C 1
ATOM 1060 O O . ASP A 1 136 ? -28.295 -13.269 -18.468 1.00 62.19 136 ASP A O 1
ATOM 1064 N N . GLU A 1 137 ? -28.092 -14.704 -20.157 1.00 58.84 137 GLU A N 1
ATOM 1065 C CA . GLU A 1 137 ? -28.792 -15.786 -19.447 1.00 58.84 137 GLU A CA 1
ATOM 1066 C C . GLU A 1 137 ? -27.937 -16.434 -18.338 1.00 58.84 137 GLU A C 1
ATOM 1068 O O . GLU A 1 137 ? -28.493 -17.151 -17.505 1.00 58.84 137 GLU A O 1
ATOM 1073 N N . ASN A 1 138 ? -26.622 -16.195 -18.326 1.00 52.72 138 ASN A N 1
ATOM 1074 C CA . ASN A 1 138 ? -25.647 -16.795 -17.415 1.00 52.72 138 ASN A CA 1
ATOM 1075 C C . ASN A 1 138 ? -24.972 -15.774 -16.480 1.00 52.72 138 ASN A C 1
ATOM 1077 O O . ASN A 1 138 ? -24.385 -16.199 -15.488 1.00 52.72 138 ASN A O 1
ATOM 1081 N N . HIS A 1 139 ? -25.060 -14.469 -16.763 1.00 68.62 139 HIS A N 1
ATOM 1082 C CA . HIS A 1 139 ? -24.528 -13.395 -15.920 1.00 68.62 139 HIS A CA 1
ATOM 1083 C C . HIS A 1 139 ? -25.503 -12.223 -15.787 1.00 68.62 139 HIS A C 1
ATOM 1085 O O . HIS A 1 139 ? -26.055 -11.750 -16.780 1.00 68.62 139 HIS A O 1
ATOM 1091 N N . SER A 1 140 ? -25.696 -11.732 -14.561 1.00 71.31 140 SER A N 1
ATOM 1092 C CA . SER A 1 140 ? -26.576 -10.595 -14.281 1.00 71.31 140 SER A CA 1
ATOM 1093 C C . SER A 1 140 ? -26.050 -9.761 -13.116 1.00 71.31 140 SER A C 1
ATOM 1095 O O . SER A 1 140 ? -25.939 -10.271 -12.003 1.00 71.31 140 SER A O 1
ATOM 1097 N N . HIS A 1 141 ? -25.869 -8.451 -13.321 1.00 75.81 141 HIS A N 1
ATOM 1098 C CA . HIS A 1 141 ? -25.515 -7.478 -12.274 1.00 75.81 141 HIS A CA 1
ATOM 1099 C C . HIS A 1 141 ? -26.694 -7.160 -11.339 1.00 75.81 141 HIS A C 1
ATOM 1101 O O . HIS A 1 141 ? -26.619 -6.265 -10.507 1.00 75.81 141 HIS A O 1
ATOM 1107 N N . ASN A 1 142 ? -27.812 -7.879 -11.467 1.00 76.38 142 ASN A N 1
ATOM 1108 C CA . ASN A 1 142 ? -28.937 -7.845 -10.529 1.00 76.38 142 ASN A CA 1
ATOM 1109 C C . ASN A 1 142 ? -28.982 -9.079 -9.608 1.00 76.38 142 ASN A C 1
ATOM 1111 O O . ASN A 1 142 ? -29.939 -9.228 -8.845 1.00 76.38 142 ASN A O 1
ATOM 1115 N N . ASP A 1 143 ? -27.998 -9.979 -9.704 1.00 79.94 143 ASP A N 1
ATOM 1116 C CA . ASP A 1 143 ? -27.898 -11.193 -8.893 1.00 79.94 143 ASP A CA 1
ATOM 1117 C C . ASP A 1 143 ? -26.527 -11.265 -8.212 1.00 79.94 143 ASP A C 1
ATOM 1119 O O . ASP A 1 143 ? -25.543 -11.695 -8.807 1.00 79.94 143 ASP A O 1
ATOM 1123 N N . LEU A 1 144 ? -26.470 -10.871 -6.937 1.00 83.81 144 LEU A N 1
ATOM 1124 C CA . LEU A 1 144 ? -25.241 -10.898 -6.140 1.00 83.81 144 LEU A CA 1
ATOM 1125 C C . LEU A 1 144 ? -24.599 -12.294 -6.103 1.00 83.81 144 LEU A C 1
ATOM 1127 O O . LEU A 1 144 ? -23.376 -12.412 -6.076 1.00 83.81 144 LEU A O 1
ATOM 1131 N N . LEU A 1 145 ? -25.396 -13.369 -6.129 1.00 86.00 145 LEU A N 1
ATOM 1132 C CA . LEU A 1 145 ? -24.856 -14.728 -6.069 1.00 86.00 145 LEU A CA 1
ATOM 1133 C C . LEU A 1 145 ? -24.136 -15.131 -7.362 1.00 86.00 145 LEU A C 1
ATOM 1135 O O . LEU A 1 145 ? -23.278 -16.013 -7.309 1.00 86.00 145 LEU A O 1
ATOM 1139 N N . ALA A 1 146 ? -24.401 -14.457 -8.487 1.00 81.38 146 ALA A N 1
ATOM 1140 C CA . ALA A 1 146 ? -23.613 -14.611 -9.711 1.00 81.38 146 ALA A CA 1
ATOM 1141 C C . ALA A 1 146 ? -22.167 -14.100 -9.544 1.00 81.38 146 ALA A C 1
ATOM 1143 O O . ALA A 1 146 ? -21.277 -14.527 -10.274 1.00 81.38 146 ALA A O 1
ATOM 1144 N N . HIS A 1 147 ? -21.919 -13.246 -8.544 1.00 82.75 147 HIS A N 1
ATOM 1145 C CA . HIS A 1 147 ? -20.604 -12.693 -8.215 1.00 82.75 147 HIS A CA 1
ATOM 1146 C C . HIS A 1 147 ? -19.871 -13.457 -7.104 1.00 82.75 147 HIS A C 1
ATOM 1148 O O . HIS A 1 147 ? -18.788 -13.043 -6.692 1.00 82.75 147 HIS A O 1
ATOM 1154 N N . ARG A 1 148 ? -20.403 -14.594 -6.627 1.00 86.12 148 ARG A N 1
ATOM 1155 C CA . ARG A 1 148 ? -19.693 -15.480 -5.691 1.00 86.12 148 ARG A CA 1
ATOM 1156 C C . ARG A 1 148 ? -18.632 -16.299 -6.427 1.00 86.12 148 ARG A C 1
ATOM 1158 O O . ARG A 1 148 ? -18.770 -17.504 -6.637 1.00 86.12 148 ARG A O 1
ATOM 1165 N N . LEU A 1 149 ? -17.582 -15.608 -6.849 1.00 88.75 149 LEU A N 1
ATOM 1166 C CA . LEU A 1 149 ? -16.515 -16.133 -7.683 1.00 88.75 149 LEU A CA 1
ATOM 1167 C C . LEU A 1 149 ? -15.194 -16.120 -6.913 1.00 88.75 149 LEU A C 1
ATOM 1169 O O . LEU A 1 149 ? -14.854 -15.153 -6.235 1.00 88.75 149 LEU A O 1
ATOM 1173 N N . ALA A 1 150 ? -14.434 -17.200 -7.039 1.00 92.06 150 ALA A N 1
ATOM 1174 C CA . ALA A 1 150 ? -13.091 -17.316 -6.492 1.00 92.06 150 ALA A CA 1
ATOM 1175 C C . ALA A 1 150 ? -12.315 -18.383 -7.267 1.00 92.06 150 ALA A C 1
ATOM 1177 O O . ALA A 1 150 ? -12.907 -19.315 -7.825 1.00 92.06 150 ALA A O 1
ATOM 1178 N N . THR A 1 151 ? -10.990 -18.282 -7.277 1.00 94.06 151 THR A N 1
ATOM 1179 C CA . THR A 1 151 ? -10.146 -19.358 -7.802 1.00 94.06 151 THR A CA 1
ATOM 1180 C C . THR A 1 151 ? -10.068 -20.539 -6.822 1.00 94.06 151 THR A C 1
ATOM 1182 O O . THR A 1 151 ? -10.235 -20.354 -5.617 1.00 94.06 151 THR A O 1
ATOM 1185 N N . PRO A 1 152 ? -9.814 -21.779 -7.290 1.00 93.44 152 PRO A N 1
ATOM 1186 C CA . PRO A 1 152 ? -9.830 -22.970 -6.428 1.00 93.44 152 PRO A CA 1
ATOM 1187 C C . PRO A 1 152 ? -8.817 -22.976 -5.272 1.00 93.44 152 PRO A C 1
ATOM 1189 O O . PRO A 1 152 ? -9.003 -23.731 -4.320 1.00 93.44 152 PRO A O 1
ATOM 1192 N N . ASN A 1 153 ? -7.753 -22.180 -5.379 1.00 95.00 153 ASN A N 1
ATOM 1193 C CA . ASN A 1 153 ? -6.724 -21.962 -4.359 1.00 95.00 153 ASN A CA 1
ATOM 1194 C C . ASN A 1 153 ? -7.118 -20.916 -3.302 1.00 95.00 153 ASN A C 1
ATOM 1196 O O . ASN A 1 153 ? -6.388 -20.747 -2.332 1.00 95.00 153 ASN A O 1
ATOM 1200 N N . ALA A 1 154 ? -8.236 -20.206 -3.472 1.00 95.06 154 ALA A N 1
ATOM 1201 C CA . ALA A 1 154 ? -8.716 -19.208 -2.525 1.00 95.06 154 ALA A CA 1
ATOM 1202 C C . ALA A 1 154 ? -9.763 -19.804 -1.577 1.00 95.06 154 ALA A C 1
ATOM 1204 O O . ALA A 1 154 ? -10.658 -20.554 -1.979 1.00 95.06 154 ALA A O 1
ATOM 1205 N N . LYS A 1 155 ? -9.682 -19.443 -0.295 1.00 94.25 155 LYS A N 1
ATOM 1206 C CA . LYS A 1 155 ? -10.552 -19.998 0.741 1.00 94.25 155 LYS A CA 1
ATOM 1207 C C . LYS A 1 155 ? -10.977 -18.949 1.757 1.00 94.25 155 LYS A C 1
ATOM 1209 O O . LYS A 1 155 ? -10.137 -18.354 2.423 1.00 94.25 155 LYS A O 1
ATOM 1214 N N . LEU A 1 156 ? -12.288 -18.805 1.948 1.00 95.12 156 LEU A N 1
ATOM 1215 C CA . LEU A 1 156 ? -12.855 -18.001 3.031 1.00 95.12 156 LEU A CA 1
ATOM 1216 C C . LEU A 1 156 ? -12.589 -18.669 4.393 1.00 95.12 156 LEU A C 1
ATOM 1218 O O . LEU A 1 156 ? -12.947 -19.832 4.605 1.00 95.12 156 LEU A O 1
ATOM 1222 N N . ILE A 1 157 ? -11.958 -17.933 5.308 1.00 95.56 157 ILE A N 1
ATOM 1223 C CA . ILE A 1 157 ? -11.541 -18.376 6.646 1.00 95.56 157 ILE A CA 1
ATOM 1224 C C . ILE A 1 157 ? -12.521 -17.897 7.719 1.00 95.56 157 ILE A C 1
ATOM 1226 O O . ILE A 1 157 ? -13.016 -18.710 8.505 1.00 95.56 157 ILE A O 1
ATOM 1230 N N . ASP A 1 158 ? -12.826 -16.602 7.730 1.00 94.31 158 ASP A N 1
ATOM 1231 C CA . ASP A 1 158 ? -13.867 -15.991 8.560 1.00 94.31 158 ASP A CA 1
ATOM 1232 C C . ASP A 1 158 ? -14.455 -14.785 7.824 1.00 94.31 158 ASP A C 1
ATOM 1234 O O . ASP A 1 158 ? -13.919 -14.298 6.830 1.00 94.31 158 ASP A O 1
ATOM 1238 N N . TYR A 1 159 ? -15.573 -14.307 8.337 1.00 93.75 159 TYR A N 1
ATOM 1239 C CA . TYR A 1 159 ? -16.207 -13.057 7.946 1.00 93.75 159 TYR A CA 1
ATOM 1240 C C . TYR A 1 159 ? -16.604 -12.332 9.232 1.00 93.75 159 TYR A C 1
ATOM 1242 O O . TYR A 1 159 ? -16.803 -12.990 10.252 1.00 93.75 159 TYR A O 1
ATOM 1250 N N . HIS A 1 160 ? -16.697 -11.005 9.217 1.00 91.56 160 HIS A N 1
ATOM 1251 C CA . HIS A 1 160 ? -17.203 -10.216 10.334 1.00 91.56 160 HIS A CA 1
ATOM 1252 C C . HIS A 1 160 ? -17.926 -8.974 9.829 1.00 91.56 160 HIS A C 1
ATOM 1254 O O . HIS A 1 160 ? -17.345 -8.088 9.213 1.00 91.56 160 HIS A O 1
ATOM 1260 N N . ASN A 1 161 ? -19.202 -8.877 10.176 1.00 88.12 161 ASN A N 1
ATOM 1261 C CA . ASN A 1 161 ? -20.108 -7.821 9.734 1.00 88.12 161 ASN A CA 1
ATOM 1262 C C . ASN A 1 161 ? -19.902 -6.463 10.426 1.00 88.12 161 ASN A C 1
ATOM 1264 O O . ASN A 1 161 ? -20.647 -5.533 10.161 1.00 88.12 161 ASN A O 1
ATOM 1268 N N . LEU A 1 162 ? -18.957 -6.348 11.363 1.00 87.25 162 LEU A N 1
ATOM 1269 C CA . LEU A 1 162 ? -18.677 -5.133 12.160 1.00 87.25 162 LEU A CA 1
ATOM 1270 C C . LEU A 1 162 ? -19.860 -4.650 13.030 1.00 87.25 162 LEU A C 1
ATOM 1272 O O . LEU A 1 162 ? -19.786 -3.608 13.673 1.00 87.25 162 LEU A O 1
ATOM 1276 N N . ASN A 1 163 ? -20.938 -5.433 13.124 1.00 79.56 163 ASN A N 1
ATOM 1277 C CA . ASN A 1 163 ? -22.119 -5.133 13.927 1.00 79.56 163 ASN A CA 1
ATOM 1278 C C . ASN A 1 163 ? -22.301 -6.183 15.025 1.00 79.56 163 ASN A C 1
ATOM 1280 O O . ASN A 1 163 ? -22.552 -7.355 14.759 1.00 79.56 163 ASN A O 1
ATOM 1284 N N . CYS A 1 164 ? -22.189 -5.740 16.271 1.00 72.69 164 CYS A N 1
ATOM 1285 C CA . CYS A 1 164 ? -21.948 -6.619 17.413 1.00 72.69 164 CYS A CA 1
ATOM 1286 C C . CYS A 1 164 ? -23.010 -6.517 18.519 1.00 72.69 164 CYS A C 1
ATOM 1288 O O . CYS A 1 164 ? -22.999 -7.300 19.469 1.00 72.69 164 CYS A O 1
ATOM 1290 N N . ASP A 1 165 ? -23.951 -5.581 18.391 1.00 70.00 165 ASP A N 1
ATOM 1291 C CA . ASP A 1 165 ? -25.082 -5.380 19.304 1.00 70.00 165 ASP A CA 1
ATOM 1292 C C . ASP A 1 165 ? -26.424 -5.204 18.569 1.00 70.00 165 ASP A C 1
ATOM 1294 O O . ASP A 1 165 ? -27.444 -4.900 19.194 1.00 70.00 165 ASP A O 1
ATOM 1298 N N . GLY A 1 166 ? -26.422 -5.380 17.242 1.00 69.31 166 GLY A N 1
ATOM 1299 C CA . GLY A 1 166 ? -27.580 -5.202 16.373 1.00 69.31 166 GLY A CA 1
ATOM 1300 C C . GLY A 1 166 ? -27.961 -3.739 16.129 1.00 69.31 166 GLY A C 1
ATOM 1301 O O . GLY A 1 166 ? -28.958 -3.490 15.449 1.00 69.31 166 GLY A O 1
ATOM 1302 N N . ASN A 1 167 ? -27.203 -2.769 16.656 1.00 68.62 167 ASN A N 1
ATOM 1303 C CA . ASN A 1 167 ? -27.502 -1.347 16.518 1.00 68.62 167 ASN A CA 1
ATOM 1304 C C . ASN A 1 167 ? -26.500 -0.661 15.587 1.00 68.62 167 ASN A C 1
ATOM 1306 O O . ASN A 1 167 ? -25.294 -0.667 15.814 1.00 68.62 167 ASN A O 1
ATOM 1310 N N . VAL A 1 168 ? -27.016 0.055 14.592 1.00 60.19 168 VAL A N 1
ATOM 1311 C CA . VAL A 1 168 ? -26.189 0.798 13.626 1.00 60.19 168 VAL A CA 1
ATOM 1312 C C . VAL A 1 168 ? -25.539 2.043 14.253 1.00 60.19 168 VAL A C 1
ATOM 1314 O O . VAL A 1 168 ? -24.480 2.467 13.820 1.00 60.19 168 VAL A O 1
ATOM 1317 N N . LYS A 1 169 ? -26.127 2.626 15.308 1.00 59.28 169 LYS A N 1
ATOM 1318 C CA . LYS A 1 169 ? -25.600 3.826 15.988 1.00 59.28 169 LYS A CA 1
ATOM 1319 C C . LYS A 1 169 ? -25.596 3.657 17.507 1.00 59.28 169 LYS A C 1
ATOM 1321 O O . LYS A 1 169 ? -26.478 2.960 18.023 1.00 59.28 169 LYS A O 1
ATOM 1326 N N . PRO A 1 170 ? -24.669 4.311 18.233 1.00 56.50 170 PRO A N 1
ATOM 1327 C CA . PRO A 1 170 ? -24.729 4.354 19.685 1.00 56.50 170 PRO A CA 1
ATOM 1328 C C . PRO A 1 170 ? -26.049 4.998 20.152 1.00 56.50 170 PRO A C 1
ATOM 1330 O O . PRO A 1 170 ? -26.571 5.898 19.484 1.00 56.50 170 PRO A O 1
ATOM 1333 N N . PRO A 1 171 ? -26.614 4.569 21.293 1.00 59.56 171 PRO A N 1
ATOM 1334 C CA . PRO A 1 171 ? -27.680 5.302 21.965 1.00 59.56 171 PRO A CA 1
ATOM 1335 C C . PRO A 1 171 ? -27.292 6.769 22.211 1.00 59.56 171 PRO A C 1
ATOM 1337 O O . PRO A 1 171 ? -26.171 7.055 22.621 1.00 59.56 171 PRO A O 1
ATOM 1340 N N . ALA A 1 172 ? -28.229 7.699 22.002 1.00 58.03 172 ALA A N 1
ATOM 1341 C CA . ALA A 1 172 ? -27.987 9.146 22.118 1.00 58.03 172 ALA A CA 1
ATOM 1342 C C . ALA A 1 172 ? -27.591 9.622 23.536 1.00 58.03 172 ALA A C 1
ATOM 1344 O O . ALA A 1 172 ? -27.275 10.791 23.731 1.00 58.03 172 ALA A O 1
ATOM 1345 N N . ASP A 1 173 ? -27.680 8.750 24.540 1.00 54.28 173 ASP A N 1
ATOM 1346 C CA . ASP A 1 173 ? -27.290 8.975 25.932 1.00 54.28 173 ASP A CA 1
ATOM 1347 C C . ASP A 1 173 ? -25.857 8.521 26.265 1.00 54.28 173 ASP A C 1
ATOM 1349 O O . ASP A 1 173 ? -25.393 8.774 27.380 1.00 54.28 173 ASP A O 1
ATOM 1353 N N . LEU A 1 174 ? -25.146 7.892 25.322 1.00 53.38 174 LEU A N 1
ATOM 1354 C CA . LEU A 1 174 ? -23.723 7.581 25.441 1.00 53.38 174 LEU A CA 1
ATOM 1355 C C . LEU A 1 174 ? -22.882 8.746 24.896 1.00 53.38 174 LEU A C 1
ATOM 1357 O O . LEU A 1 174 ? -22.677 8.875 23.697 1.00 53.38 174 LEU A O 1
ATOM 1361 N N . ASP A 1 175 ? -22.378 9.579 25.809 1.00 46.88 175 ASP A N 1
ATOM 1362 C CA . ASP A 1 175 ? -21.352 10.610 25.547 1.00 46.88 175 ASP A CA 1
ATOM 1363 C C . ASP A 1 175 ? -19.936 9.991 25.452 1.00 46.88 175 ASP A C 1
ATOM 1365 O O . ASP A 1 175 ? -18.937 10.680 25.261 1.00 46.88 175 ASP A O 1
ATOM 1369 N N . ASN A 1 176 ? -19.821 8.665 25.628 1.00 50.12 176 ASN A N 1
ATOM 1370 C CA . ASN A 1 176 ? -18.559 7.957 25.481 1.00 50.12 176 ASN A CA 1
ATOM 1371 C C . ASN A 1 176 ? -18.401 7.455 24.040 1.00 50.12 176 ASN A C 1
ATOM 1373 O O . ASN A 1 176 ? -19.076 6.540 23.580 1.00 50.12 176 ASN A O 1
ATOM 1377 N N . VAL A 1 177 ? -17.416 8.011 23.348 1.00 50.78 177 VAL A N 1
ATOM 1378 C CA . VAL A 1 177 ? -16.911 7.557 22.044 1.00 50.78 177 VAL A CA 1
ATOM 1379 C C . VAL A 1 177 ? -16.214 6.182 22.110 1.00 50.78 177 VAL A C 1
ATOM 1381 O O . VAL A 1 177 ? -15.345 5.906 21.297 1.00 50.78 177 VAL A O 1
ATOM 1384 N N . ALA A 1 178 ? -16.535 5.334 23.094 1.00 52.56 178 ALA A N 1
ATOM 1385 C CA . ALA A 1 178 ? -15.801 4.113 23.413 1.00 52.56 178 ALA A CA 1
ATOM 1386 C C . ALA A 1 178 ? -16.728 2.899 23.580 1.00 52.56 178 ALA A C 1
ATOM 1388 O O . ALA A 1 178 ? -17.509 2.835 24.528 1.00 52.56 178 ALA A O 1
ATOM 1389 N N . GLY A 1 179 ? -16.555 1.926 22.679 1.00 54.81 179 GLY A N 1
ATOM 1390 C CA . GLY A 1 179 ? -16.735 0.485 22.897 1.00 54.81 179 GLY A CA 1
ATOM 1391 C C . GLY A 1 179 ? -18.137 -0.022 23.254 1.00 54.81 179 GLY A C 1
ATOM 1392 O O . GLY A 1 179 ? -18.654 0.207 24.346 1.00 54.81 179 GLY A O 1
ATOM 1393 N N . ARG A 1 180 ? -18.714 -0.847 22.370 1.00 61.84 180 ARG A N 1
ATOM 1394 C CA . ARG A 1 180 ? -19.889 -1.678 22.678 1.00 61.84 180 ARG A CA 1
ATOM 1395 C C . ARG A 1 180 ? -19.444 -3.138 22.835 1.00 61.84 180 ARG A C 1
ATOM 1397 O O . ARG A 1 180 ? -18.687 -3.611 21.990 1.00 61.84 180 ARG A O 1
ATOM 1404 N N . PRO A 1 181 ? -19.879 -3.871 23.879 1.00 58.84 181 PRO A N 1
ATOM 1405 C CA . PRO A 1 181 ? -19.576 -5.295 23.992 1.00 58.84 181 PRO A CA 1
ATOM 1406 C C . PRO A 1 181 ? -20.120 -6.057 22.782 1.00 58.84 181 PRO A C 1
ATOM 1408 O O . PRO A 1 181 ? -21.300 -5.913 22.464 1.00 58.84 181 PRO A O 1
ATOM 1411 N N . CYS A 1 182 ? -19.293 -6.889 22.147 1.00 68.62 182 CYS A N 1
ATOM 1412 C CA . CYS A 1 182 ? -19.776 -7.782 21.101 1.00 68.62 182 CYS A CA 1
ATOM 1413 C C . CYS A 1 182 ? -20.489 -8.990 21.697 1.00 68.62 182 CYS A C 1
ATOM 1415 O O . CYS A 1 182 ? -19.918 -9.725 22.508 1.00 68.62 182 CYS A O 1
ATOM 1417 N N . PHE A 1 183 ? -21.737 -9.207 21.290 1.00 75.81 183 PHE A N 1
ATOM 1418 C CA . PHE A 1 183 ? -22.453 -10.431 21.613 1.00 75.81 183 PHE A CA 1
ATOM 1419 C C . PHE A 1 183 ? -22.316 -11.423 20.458 1.00 75.81 183 PHE A C 1
ATOM 1421 O O . PHE A 1 183 ? -22.615 -11.101 19.310 1.00 75.81 183 PHE A O 1
ATOM 1428 N N . ASP A 1 184 ? -21.921 -12.657 20.785 1.00 79.00 184 ASP A N 1
ATOM 1429 C CA . ASP A 1 184 ? -21.720 -13.748 19.818 1.00 79.00 184 ASP A CA 1
ATOM 1430 C C . ASP A 1 184 ? -22.925 -13.978 18.891 1.00 79.00 184 ASP A C 1
ATOM 1432 O O . ASP A 1 184 ? -22.759 -14.439 17.769 1.00 79.00 184 ASP A O 1
ATOM 1436 N N . GLU A 1 185 ? -24.137 -13.662 19.352 1.00 81.06 185 GLU A N 1
ATOM 1437 C CA . GLU A 1 185 ? -25.378 -13.824 18.587 1.00 81.06 185 GLU A CA 1
ATOM 1438 C C . GLU A 1 185 ? -25.558 -12.821 17.438 1.00 81.06 185 GLU A C 1
ATOM 1440 O O . GLU A 1 185 ? -26.396 -13.070 16.576 1.00 81.06 185 GLU A O 1
ATOM 1445 N N . PHE A 1 186 ? -24.793 -11.722 17.408 1.00 80.00 186 PHE A N 1
ATOM 1446 C CA . PHE A 1 186 ? -24.826 -10.724 16.328 1.00 80.00 186 PHE A CA 1
ATOM 1447 C C . PHE A 1 186 ? -23.634 -10.818 15.371 1.00 80.00 186 PHE A C 1
ATOM 1449 O O . PHE A 1 186 ? -23.692 -10.255 14.275 1.00 80.00 186 PHE A O 1
ATOM 1456 N N . LYS A 1 187 ? -22.590 -11.572 15.741 1.00 82.69 187 LYS A N 1
ATOM 1457 C CA . LYS A 1 187 ? -21.447 -11.831 14.865 1.00 82.69 187 LYS A CA 1
ATOM 1458 C C . LYS A 1 187 ? -21.916 -12.614 13.626 1.00 82.69 187 LYS A C 1
ATOM 1460 O O . LYS A 1 187 ? -22.494 -13.689 13.755 1.00 82.69 187 LYS A O 1
ATOM 1465 N N . ASN A 1 188 ? -21.614 -12.094 12.436 1.00 82.19 188 ASN A N 1
ATOM 1466 C CA . ASN A 1 188 ? -21.757 -12.754 11.124 1.00 82.19 188 ASN A CA 1
ATOM 1467 C C . ASN A 1 188 ? -23.201 -12.983 10.643 1.00 82.19 188 ASN A C 1
ATOM 1469 O O . ASN A 1 188 ? -23.423 -13.859 9.806 1.00 82.19 188 ASN A O 1
ATOM 1473 N N . VAL A 1 189 ? -24.184 -12.242 11.169 1.00 79.75 189 VAL A N 1
ATOM 1474 C CA . VAL A 1 189 ? -25.616 -12.493 10.882 1.00 79.75 189 VAL A CA 1
ATOM 1475 C C . VAL A 1 189 ? -26.429 -11.264 10.464 1.00 79.75 189 VAL A C 1
ATOM 1477 O O . VAL A 1 189 ? -27.628 -11.391 10.223 1.00 79.75 189 VAL A O 1
ATOM 1480 N N . GLY A 1 190 ? -25.830 -10.075 10.404 1.00 77.44 190 GLY A N 1
ATOM 1481 C CA . GLY A 1 190 ? -26.546 -8.836 10.081 1.00 77.44 190 GLY A CA 1
ATOM 1482 C C . GLY A 1 190 ? -25.689 -7.843 9.302 1.00 77.44 190 GLY A C 1
ATOM 1483 O O . GLY A 1 190 ? -24.503 -8.104 9.127 1.00 77.44 190 GLY A O 1
ATOM 1484 N N . PRO A 1 191 ? -26.263 -6.712 8.868 1.00 76.19 191 PRO A N 1
ATOM 1485 C CA . PRO A 1 191 ? -25.571 -5.734 8.035 1.00 76.19 191 PRO A CA 1
ATOM 1486 C C . PRO A 1 191 ? -24.504 -4.963 8.815 1.00 76.19 191 PRO A C 1
ATOM 1488 O O . PRO A 1 191 ? -24.562 -4.877 10.053 1.00 76.19 191 PRO A O 1
ATOM 1491 N N . THR A 1 192 ? -23.585 -4.354 8.070 1.00 78.31 192 THR A N 1
ATOM 1492 C CA . THR A 1 192 ? -22.544 -3.473 8.599 1.00 78.31 192 THR A CA 1
ATOM 1493 C C . THR A 1 192 ? -23.106 -2.129 9.056 1.00 78.31 192 THR A C 1
ATOM 1495 O O . THR A 1 192 ? -24.083 -1.640 8.479 1.00 78.31 192 THR A O 1
ATOM 1498 N N . PRO A 1 193 ? -22.564 -1.519 10.132 1.00 68.94 193 PRO A N 1
ATOM 1499 C CA . PRO A 1 193 ? -22.987 -0.199 10.580 1.00 68.94 193 PRO A CA 1
ATOM 1500 C C . PRO A 1 193 ? -22.480 0.928 9.655 1.00 68.94 193 PRO A C 1
ATOM 1502 O O . PRO A 1 193 ? -21.676 1.756 10.059 1.00 68.94 193 PRO A O 1
ATOM 1505 N N . GLY A 1 194 ? -22.975 0.984 8.418 1.00 71.38 194 GLY A N 1
ATOM 1506 C CA . GLY A 1 194 ? -22.544 1.950 7.402 1.00 71.38 194 GLY A CA 1
ATOM 1507 C C . GLY A 1 194 ? -21.532 1.367 6.421 1.00 71.38 194 GLY A C 1
ATOM 1508 O O . GLY A 1 194 ? -21.316 0.159 6.398 1.00 71.38 194 GLY A O 1
ATOM 1509 N N . ASP A 1 195 ? -20.943 2.244 5.614 1.00 74.88 195 ASP A N 1
ATOM 1510 C CA . ASP A 1 195 ? -20.011 1.855 4.561 1.00 74.88 195 ASP A CA 1
ATOM 1511 C C . ASP A 1 195 ? -18.611 1.599 5.144 1.00 74.88 195 ASP A C 1
ATOM 1513 O O . ASP A 1 195 ? -17.935 2.551 5.560 1.00 74.88 195 ASP A O 1
ATOM 1517 N N . SER A 1 196 ? -18.170 0.338 5.189 1.00 81.25 196 SER A N 1
ATOM 1518 C CA . SER A 1 196 ? -16.780 -0.004 5.519 1.00 81.25 196 SER A CA 1
ATOM 1519 C C . SER A 1 196 ? -15.831 0.589 4.484 1.00 81.25 196 SER A C 1
ATOM 1521 O O . SER A 1 196 ? -16.157 0.683 3.304 1.00 81.25 196 SER A O 1
ATOM 1523 N N . SER A 1 197 ? -14.656 1.036 4.910 1.00 84.56 197 SER A N 1
ATOM 1524 C CA . SER A 1 197 ? -13.671 1.602 3.987 1.00 84.56 197 SER A CA 1
ATOM 1525 C C . SER A 1 197 ? -12.270 1.065 4.279 1.00 84.56 197 SER A C 1
ATOM 1527 O O . SER A 1 197 ? -12.045 -0.134 4.117 1.00 84.56 197 SER A O 1
ATOM 1529 N N . GLU A 1 198 ? -11.321 1.894 4.689 1.00 90.38 198 GLU A N 1
ATOM 1530 C CA . GLU A 1 198 ? -9.947 1.488 4.959 1.00 90.38 198 GLU A CA 1
ATOM 1531 C C . GLU A 1 198 ? -9.840 0.471 6.109 1.00 90.38 198 GLU A C 1
ATOM 1533 O O . GLU A 1 198 ? -10.496 0.587 7.149 1.00 90.38 198 GLU A O 1
ATOM 1538 N N . ILE A 1 199 ? -8.959 -0.514 5.929 1.00 94.88 199 ILE A N 1
ATOM 1539 C CA . ILE A 1 199 ? -8.543 -1.458 6.967 1.00 94.88 199 ILE A CA 1
ATOM 1540 C C . ILE A 1 199 ? -7.034 -1.360 7.156 1.00 94.88 199 ILE A C 1
ATOM 1542 O O . ILE A 1 199 ? -6.283 -1.349 6.189 1.00 94.88 199 ILE A O 1
ATOM 1546 N N . ALA A 1 200 ? -6.597 -1.319 8.409 1.00 95.44 200 ALA A N 1
ATOM 1547 C CA . ALA A 1 200 ? -5.195 -1.388 8.801 1.00 95.44 200 ALA A CA 1
ATOM 1548 C C . ALA A 1 200 ? -5.019 -2.518 9.819 1.00 95.44 200 ALA A C 1
ATOM 1550 O O . ALA A 1 200 ? -5.863 -2.679 10.706 1.00 95.44 200 ALA A O 1
ATOM 1551 N N . ILE A 1 201 ? -3.938 -3.291 9.718 1.00 96.81 201 ILE A N 1
ATOM 1552 C CA . ILE A 1 201 ? -3.617 -4.339 10.693 1.00 96.81 201 ILE A CA 1
ATOM 1553 C C . ILE A 1 201 ? -2.233 -4.109 11.272 1.00 96.81 201 ILE A C 1
ATOM 1555 O O . ILE A 1 201 ? -1.312 -3.723 10.568 1.00 96.81 201 ILE A O 1
ATOM 1559 N N . GLU A 1 202 ? -2.082 -4.375 12.562 1.00 96.06 202 GLU A N 1
ATOM 1560 C CA . GLU A 1 202 ? -0.807 -4.204 13.245 1.00 96.06 202 GLU A CA 1
ATOM 1561 C C . GLU A 1 202 ? -0.663 -5.246 14.354 1.00 96.06 202 GLU A C 1
ATOM 1563 O O . GLU A 1 202 ? -1.614 -5.552 15.086 1.00 96.06 202 GLU A O 1
ATOM 1568 N N . GLY A 1 203 ? 0.542 -5.784 14.543 1.00 94.69 203 GLY A N 1
ATOM 1569 C CA . GLY A 1 203 ? 0.770 -6.809 15.560 1.00 94.69 203 GLY A CA 1
ATOM 1570 C C . GLY A 1 203 ? 2.085 -7.566 15.454 1.00 94.69 203 GLY A C 1
ATOM 1571 O O . GLY A 1 203 ? 2.864 -7.418 14.518 1.00 94.69 203 GLY A O 1
ATOM 1572 N N . ASN A 1 204 ? 2.326 -8.438 16.432 1.00 95.12 204 ASN A N 1
ATOM 1573 C CA . ASN A 1 204 ? 3.440 -9.389 16.424 1.00 95.12 204 ASN A CA 1
ATOM 1574 C C . ASN A 1 204 ? 3.044 -10.704 15.730 1.00 95.12 204 ASN A C 1
ATOM 1576 O O . ASN A 1 204 ? 3.057 -11.779 16.333 1.00 95.12 204 ASN A O 1
ATOM 1580 N N . PHE A 1 205 ? 2.688 -10.616 14.447 1.00 95.31 205 PHE A N 1
ATOM 1581 C CA . PHE A 1 205 ? 2.148 -11.727 13.651 1.00 95.31 205 PHE A CA 1
ATOM 1582 C C . PHE A 1 205 ? 3.031 -12.980 13.664 1.00 95.31 205 PHE A C 1
ATOM 1584 O O . PHE A 1 205 ? 2.542 -14.090 13.864 1.00 95.31 205 PHE A O 1
ATOM 1591 N N . LEU A 1 206 ? 4.349 -12.812 13.515 1.00 92.94 206 LEU A N 1
ATOM 1592 C CA . LEU A 1 206 ? 5.298 -13.932 13.469 1.00 92.94 206 LEU A CA 1
ATOM 1593 C C . LEU A 1 206 ? 5.486 -14.641 14.822 1.00 92.94 206 LEU A C 1
ATOM 1595 O O . LEU A 1 206 ? 5.962 -15.777 14.847 1.00 92.94 206 LEU A O 1
ATOM 1599 N N . ASP A 1 207 ? 5.063 -14.008 15.918 1.00 94.88 207 ASP A N 1
ATOM 1600 C CA . ASP A 1 207 ? 4.986 -14.606 17.255 1.00 94.88 207 ASP A CA 1
ATOM 1601 C C . ASP A 1 207 ? 3.589 -15.206 17.526 1.00 94.88 207 ASP A C 1
ATOM 1603 O O . ASP A 1 207 ? 3.203 -15.409 18.677 1.00 94.88 207 ASP A O 1
ATOM 1607 N N . ASP A 1 208 ? 2.805 -15.452 16.468 1.00 95.56 208 ASP A N 1
ATOM 1608 C CA . ASP A 1 208 ? 1.407 -15.901 16.523 1.00 95.56 208 ASP A CA 1
ATOM 1609 C C . ASP A 1 208 ? 0.534 -15.013 17.426 1.00 95.56 208 ASP A C 1
ATOM 1611 O O . ASP A 1 208 ? -0.326 -15.492 18.169 1.00 95.56 208 ASP A O 1
ATOM 1615 N N . CYS A 1 209 ? 0.786 -13.699 17.385 1.00 96.06 209 CYS A N 1
ATOM 1616 C CA . CYS A 1 209 ? 0.034 -12.696 18.137 1.00 96.06 209 CYS A CA 1
ATOM 1617 C C . CYS A 1 209 ? 0.068 -12.916 19.660 1.00 96.06 209 CYS A C 1
ATOM 1619 O O . CYS A 1 209 ? -0.901 -12.615 20.364 1.00 96.06 209 CYS A O 1
ATOM 1621 N N . GLU A 1 210 ? 1.172 -13.455 20.195 1.00 94.38 210 GLU A N 1
ATOM 1622 C CA . GLU A 1 210 ? 1.336 -13.647 21.637 1.00 94.38 210 GLU A CA 1
ATOM 1623 C C . GLU A 1 210 ? 1.199 -12.309 22.385 1.00 94.38 210 GLU A C 1
ATOM 1625 O O . GLU A 1 210 ? 1.882 -11.333 22.075 1.00 94.38 210 GLU A O 1
ATOM 1630 N N . ILE A 1 211 ? 0.341 -12.274 23.410 1.00 90.88 211 ILE A N 1
ATOM 1631 C CA . ILE A 1 211 ? 0.297 -11.170 24.376 1.00 90.88 211 ILE A CA 1
ATOM 1632 C C . ILE A 1 211 ? 1.272 -11.493 25.509 1.00 90.88 211 ILE A C 1
ATOM 1634 O O . ILE A 1 211 ? 1.073 -12.438 26.282 1.00 90.88 211 ILE A O 1
ATOM 1638 N N . TYR A 1 212 ? 2.322 -10.688 25.626 1.00 90.00 212 TYR A N 1
ATOM 1639 C CA . TYR A 1 212 ? 3.392 -10.866 26.594 1.00 90.00 212 TYR A CA 1
ATOM 1640 C C . TYR A 1 212 ? 2.971 -10.485 28.019 1.00 90.00 212 TYR A C 1
ATOM 1642 O O . TYR A 1 212 ? 1.970 -9.814 28.270 1.00 90.00 212 TYR A O 1
ATOM 1650 N N . GLY A 1 213 ? 3.758 -10.921 29.008 1.00 84.00 213 GLY A N 1
ATOM 1651 C CA . GLY A 1 213 ? 3.433 -10.744 30.431 1.00 84.00 213 GLY A CA 1
ATOM 1652 C C . GLY A 1 213 ? 3.384 -9.290 30.926 1.00 84.00 213 GLY A C 1
ATOM 1653 O O . GLY A 1 213 ? 2.905 -9.054 32.036 1.00 84.00 213 GLY A O 1
ATOM 1654 N N . ASP A 1 214 ? 3.882 -8.335 30.141 1.00 82.12 214 ASP A N 1
ATOM 1655 C CA . ASP A 1 214 ? 3.780 -6.891 30.381 1.00 82.12 214 ASP A CA 1
ATOM 1656 C C . ASP A 1 214 ? 2.573 -6.236 29.681 1.00 82.12 214 ASP A C 1
ATOM 1658 O O . ASP A 1 214 ? 2.344 -5.043 29.869 1.00 82.12 214 ASP A O 1
ATOM 1662 N N . GLY A 1 215 ? 1.776 -7.015 28.943 1.00 80.88 215 GLY A N 1
ATOM 1663 C CA . GLY A 1 215 ? 0.600 -6.561 28.201 1.00 80.88 215 GLY A CA 1
ATOM 1664 C C . GLY A 1 215 ? 0.888 -6.092 26.774 1.00 80.88 215 GLY A C 1
ATOM 1665 O O . GLY A 1 215 ? -0.050 -5.678 26.099 1.00 80.88 215 GLY A O 1
ATOM 1666 N N . THR A 1 216 ? 2.141 -6.144 26.313 1.00 84.50 216 THR A N 1
ATOM 1667 C CA . THR A 1 216 ? 2.503 -5.844 24.917 1.00 84.50 216 THR A CA 1
ATOM 1668 C C . THR A 1 216 ? 2.225 -7.033 23.988 1.00 84.50 216 THR A C 1
ATOM 1670 O O . THR A 1 216 ? 2.041 -8.157 24.456 1.00 84.50 216 THR A O 1
ATOM 1673 N N . GLY A 1 217 ? 2.198 -6.794 22.674 1.00 89.50 217 GLY A N 1
ATOM 1674 C CA . GLY A 1 217 ? 1.856 -7.804 21.667 1.00 89.50 217 GLY A CA 1
ATOM 1675 C C . GLY A 1 217 ? 0.353 -7.888 21.376 1.00 89.50 217 GLY A C 1
ATOM 1676 O O . GLY A 1 217 ? -0.406 -6.958 21.665 1.00 89.50 217 GLY A O 1
ATOM 1677 N N . GLY A 1 218 ? -0.066 -9.011 20.797 1.00 94.06 218 GLY A N 1
ATOM 1678 C CA . GLY A 1 218 ? -1.374 -9.172 20.164 1.00 94.06 218 GLY A CA 1
ATOM 1679 C C . GLY A 1 218 ? -1.399 -8.637 18.729 1.00 94.06 218 GLY A C 1
ATOM 1680 O O . GLY A 1 218 ? -0.525 -7.871 18.316 1.00 94.06 218 GLY A O 1
ATOM 1681 N N . CYS A 1 219 ? -2.424 -9.037 17.979 1.00 97.12 219 CYS A N 1
ATOM 1682 C CA . CYS A 1 219 ? -2.673 -8.534 16.632 1.00 97.12 219 CYS A CA 1
ATOM 1683 C C . CYS A 1 219 ? -4.074 -7.956 16.539 1.00 97.12 219 CYS A C 1
ATOM 1685 O O . CYS A 1 219 ? -5.050 -8.591 16.956 1.00 97.12 219 CYS A O 1
ATOM 1687 N N . TYR A 1 220 ? -4.165 -6.764 15.963 1.00 97.00 220 TYR A N 1
ATOM 1688 C CA . TYR A 1 220 ? -5.404 -6.010 15.888 1.00 97.00 220 TYR A CA 1
ATOM 1689 C C . TYR A 1 220 ? -5.639 -5.513 14.468 1.00 97.00 220 TYR A C 1
ATOM 1691 O O . TYR A 1 220 ? -4.692 -5.177 13.762 1.00 97.00 220 TYR A O 1
ATOM 1699 N N . ALA A 1 221 ? -6.907 -5.467 14.071 1.00 97.12 221 ALA A N 1
ATOM 1700 C CA . ALA A 1 221 ? -7.338 -4.755 12.879 1.00 97.12 221 ALA A CA 1
ATOM 1701 C C . ALA A 1 221 ? -8.144 -3.525 13.280 1.00 97.12 221 ALA A C 1
ATOM 1703 O O . ALA A 1 221 ? -8.877 -3.534 14.270 1.00 97.12 221 ALA A O 1
ATOM 1704 N N . TYR A 1 222 ? -8.021 -2.484 12.479 1.00 95.75 222 TYR A N 1
ATOM 1705 C CA . TYR A 1 222 ? -8.733 -1.231 12.610 1.00 95.75 222 TYR A CA 1
ATOM 1706 C C . TYR A 1 222 ? -9.467 -1.018 11.301 1.00 95.75 222 TYR A C 1
ATOM 1708 O O . TYR A 1 222 ? -8.843 -1.117 10.249 1.00 95.75 222 TYR A O 1
ATOM 1716 N N . VAL A 1 223 ? -10.774 -0.782 11.355 1.00 93.75 223 VAL A N 1
ATOM 1717 C CA . VAL A 1 223 ? -11.613 -0.713 10.150 1.00 93.75 223 VAL A CA 1
ATOM 1718 C C . VAL A 1 223 ? -12.473 0.526 10.230 1.00 93.75 223 VAL A C 1
ATOM 1720 O O . VAL A 1 223 ? -13.195 0.684 11.208 1.00 93.75 223 VAL A O 1
ATOM 1723 N N . SER A 1 224 ? -12.386 1.420 9.252 1.00 89.19 224 SER A N 1
ATOM 1724 C CA . SER A 1 224 ? -13.298 2.558 9.174 1.00 89.19 224 SER A CA 1
ATOM 1725 C C . SER A 1 224 ? -14.664 2.110 8.652 1.00 89.19 224 SER A C 1
ATOM 1727 O O . SER A 1 224 ? -14.762 1.262 7.765 1.00 89.19 224 SER A O 1
ATOM 1729 N N . SER A 1 225 ? -15.733 2.669 9.215 1.00 81.19 225 SER A N 1
ATOM 1730 C CA . SER A 1 225 ? -17.114 2.381 8.827 1.00 81.19 225 SER A CA 1
ATOM 1731 C C . SER A 1 225 ? -17.968 3.641 8.929 1.00 81.19 225 SER A C 1
ATOM 1733 O O . SER A 1 225 ? -18.633 3.941 9.921 1.00 81.19 225 SER A O 1
ATOM 1735 N N . TYR A 1 226 ? -17.932 4.427 7.859 1.00 76.81 226 TYR A N 1
ATOM 1736 C CA . TYR A 1 226 ? -18.677 5.667 7.692 1.00 76.81 226 TYR A CA 1
ATOM 1737 C C . TYR A 1 226 ? -18.453 6.728 8.777 1.00 76.81 226 TYR A C 1
ATOM 1739 O O . TYR A 1 226 ? -17.751 7.679 8.506 1.00 76.81 226 TYR A O 1
ATOM 1747 N N . ASN A 1 227 ? -19.034 6.655 9.975 1.00 76.50 227 ASN A N 1
ATOM 1748 C CA . ASN A 1 227 ? -18.852 7.664 11.034 1.00 76.50 227 ASN A CA 1
ATOM 1749 C C . ASN A 1 227 ? -18.227 7.097 12.313 1.00 76.50 227 ASN A C 1
ATOM 1751 O O . ASN A 1 227 ? -18.314 7.685 13.394 1.00 76.50 227 ASN A O 1
ATOM 1755 N N . GLN A 1 228 ? -17.608 5.933 12.191 1.00 80.62 228 GLN A N 1
ATOM 1756 C CA . GLN A 1 228 ? -16.903 5.274 13.267 1.00 80.62 228 GLN A CA 1
ATOM 1757 C C . GLN A 1 228 ? -15.722 4.469 12.713 1.00 80.62 228 GLN A C 1
ATOM 1759 O O . GLN A 1 228 ? -15.551 4.348 11.501 1.00 80.62 228 GLN A O 1
ATOM 1764 N N . PHE A 1 229 ? -14.881 3.950 13.604 1.00 88.06 229 PHE A N 1
ATOM 1765 C CA . PHE A 1 229 ? -14.002 2.833 13.277 1.00 88.06 229 PHE A CA 1
ATOM 1766 C C . PHE A 1 229 ? -14.075 1.754 14.348 1.00 88.06 229 PHE A C 1
ATOM 1768 O O . PHE A 1 229 ? -14.231 2.038 15.541 1.00 88.06 229 PHE A O 1
ATOM 1775 N N . GLU A 1 230 ? -13.936 0.512 13.917 1.00 89.75 230 GLU A N 1
ATOM 1776 C CA . GLU A 1 230 ? -13.890 -0.685 14.738 1.00 89.75 230 GLU A CA 1
ATOM 1777 C C . GLU A 1 230 ? -12.452 -1.077 15.067 1.00 89.75 230 GLU A C 1
ATOM 1779 O O . GLU A 1 230 ? -11.567 -0.979 14.224 1.00 89.75 230 GLU A O 1
ATOM 1784 N N . ILE A 1 231 ? -12.234 -1.582 16.283 1.00 92.88 231 ILE A N 1
ATOM 1785 C CA . ILE A 1 231 ? -10.996 -2.255 16.689 1.00 92.88 231 ILE A CA 1
ATOM 1786 C C . ILE A 1 231 ? -11.311 -3.736 16.882 1.00 92.88 231 ILE A C 1
ATOM 1788 O O . ILE A 1 231 ? -12.083 -4.099 17.775 1.00 92.88 231 ILE A O 1
ATOM 1792 N N . LEU A 1 232 ? -10.712 -4.593 16.063 1.00 93.62 232 LEU A N 1
ATOM 1793 C CA . LEU A 1 232 ? -10.876 -6.042 16.084 1.00 93.62 232 LEU A CA 1
ATOM 1794 C C . LEU A 1 232 ? -9.629 -6.712 16.675 1.00 93.62 232 LEU A C 1
ATOM 1796 O O . LEU A 1 232 ? -8.509 -6.350 16.334 1.00 93.62 232 LEU A O 1
ATOM 1800 N N . ASP A 1 233 ? -9.813 -7.730 17.510 1.00 94.06 233 ASP A N 1
ATOM 1801 C CA . ASP A 1 233 ? -8.798 -8.741 17.804 1.00 94.06 233 ASP A CA 1
ATOM 1802 C C . ASP A 1 233 ? -8.774 -9.754 16.655 1.00 94.06 233 ASP A C 1
ATOM 1804 O O . ASP A 1 233 ? -9.772 -10.438 16.391 1.00 94.06 233 ASP A O 1
ATOM 1808 N N . ILE A 1 234 ? -7.626 -9.836 15.985 1.00 97.00 234 ILE A N 1
ATOM 1809 C CA . ILE A 1 234 ? -7.368 -10.745 14.863 1.00 97.00 234 ILE A CA 1
ATOM 1810 C C . ILE A 1 234 ? -6.299 -11.787 15.206 1.00 97.00 234 ILE A C 1
ATOM 1812 O O . ILE A 1 234 ? -5.759 -12.460 14.325 1.00 97.00 234 ILE A O 1
ATOM 1816 N N . SER A 1 235 ? -6.007 -11.975 16.496 1.00 95.94 235 SER A N 1
ATOM 1817 C CA . SER A 1 235 ? -5.044 -12.980 16.959 1.00 95.94 235 SER A CA 1
ATOM 1818 C C . SER A 1 235 ? -5.407 -14.378 16.457 1.00 95.94 235 SER A C 1
ATOM 1820 O O . SER A 1 235 ? -4.523 -15.179 16.173 1.00 95.94 235 SER A O 1
ATOM 1822 N N . LYS A 1 236 ? -6.704 -14.647 16.256 1.00 95.88 236 LYS A N 1
ATOM 1823 C CA . LYS A 1 236 ? -7.206 -15.823 15.538 1.00 95.88 236 LYS A CA 1
ATOM 1824 C C . LYS A 1 236 ? -7.944 -15.405 14.259 1.00 95.88 236 LYS A C 1
ATOM 1826 O O . LYS A 1 236 ? -9.114 -15.028 14.347 1.00 95.88 236 LYS A O 1
ATOM 1831 N N . PRO A 1 237 ? -7.328 -15.536 13.075 1.00 95.81 237 PRO A N 1
ATOM 1832 C CA . PRO A 1 237 ? -7.946 -15.168 11.796 1.00 95.81 237 PRO A CA 1
ATOM 1833 C C . PRO A 1 237 ? -9.273 -15.883 11.496 1.00 95.81 237 PRO A C 1
ATOM 1835 O O . PRO A 1 237 ? -10.115 -15.349 10.786 1.00 95.81 237 PRO A O 1
ATOM 1838 N N . ASN A 1 238 ? -9.495 -17.075 12.061 1.00 94.94 238 ASN A N 1
ATOM 1839 C CA . ASN A 1 238 ? -10.744 -17.831 11.918 1.00 94.94 238 ASN A CA 1
ATOM 1840 C C . ASN A 1 238 ? -11.810 -17.519 12.989 1.00 94.94 238 ASN A C 1
ATOM 1842 O O . ASN A 1 238 ? -12.848 -18.183 13.031 1.00 94.94 238 ASN A O 1
ATOM 1846 N N . GLU A 1 239 ? -11.536 -16.581 13.900 1.00 92.38 239 GLU A N 1
ATOM 1847 C CA . GLU A 1 239 ? -12.413 -16.222 15.014 1.00 92.38 239 GLU A CA 1
ATOM 1848 C C . GLU A 1 239 ? -12.251 -14.741 15.405 1.00 92.38 239 GLU A C 1
ATOM 1850 O O . GLU A 1 239 ? -12.085 -14.426 16.583 1.00 92.38 239 GLU A O 1
ATOM 1855 N N . ILE A 1 240 ? -12.317 -13.820 14.442 1.00 92.56 240 ILE A N 1
ATOM 1856 C CA . ILE A 1 240 ? -12.060 -12.391 14.705 1.00 92.56 240 ILE A CA 1
ATOM 1857 C C . ILE A 1 240 ? -13.132 -11.766 15.610 1.00 92.56 240 ILE A C 1
ATOM 1859 O O . ILE A 1 240 ? -14.309 -12.144 15.536 1.00 92.56 240 ILE A O 1
ATOM 1863 N N . ARG A 1 241 ? -12.742 -10.847 16.504 1.00 88.69 241 ARG A N 1
ATOM 1864 C CA . ARG A 1 241 ? -13.628 -10.296 17.550 1.00 88.69 241 ARG A CA 1
ATOM 1865 C C . ARG A 1 241 ? -13.560 -8.780 17.629 1.00 88.69 241 ARG A C 1
ATOM 1867 O O . ARG A 1 241 ? -12.492 -8.238 17.862 1.00 88.69 241 ARG A O 1
ATOM 1874 N N . LEU A 1 242 ? -14.701 -8.099 17.574 1.00 88.00 242 LEU A N 1
ATOM 1875 C CA . LEU A 1 242 ? -14.759 -6.675 17.909 1.00 88.00 242 LEU A CA 1
ATOM 1876 C C . LEU A 1 242 ? -14.482 -6.435 19.399 1.00 88.00 242 LEU A C 1
ATOM 1878 O O . LEU A 1 242 ? -15.180 -6.968 20.266 1.00 88.00 242 LEU A O 1
ATOM 1882 N N . LEU A 1 243 ? -13.484 -5.599 19.677 1.00 86.00 243 LEU A N 1
ATOM 1883 C CA . LEU A 1 243 ? -13.108 -5.156 21.018 1.00 86.00 243 LEU A CA 1
ATOM 1884 C C . LEU A 1 243 ? -13.785 -3.841 21.389 1.00 86.00 243 LEU A C 1
ATOM 1886 O O . LEU A 1 243 ? -14.299 -3.694 22.499 1.00 86.00 243 LEU A O 1
ATOM 1890 N N . SER A 1 244 ? -13.758 -2.874 20.475 1.00 84.19 244 SER A N 1
ATOM 1891 C CA . SER A 1 244 ? -14.363 -1.566 20.685 1.00 84.19 244 SER A CA 1
ATOM 1892 C C . SER A 1 244 ? -14.627 -0.844 19.369 1.00 84.19 244 SER A C 1
ATOM 1894 O O . SER A 1 244 ? -14.241 -1.296 18.295 1.00 84.19 244 SER A O 1
ATOM 1896 N N . THR A 1 245 ? -15.296 0.295 19.487 1.00 83.12 245 THR A N 1
ATOM 1897 C CA . THR A 1 245 ? -15.606 1.201 18.388 1.00 83.12 245 THR A CA 1
ATOM 1898 C C . THR A 1 245 ? -15.321 2.616 18.869 1.00 83.12 245 THR A C 1
ATOM 1900 O O . THR A 1 245 ? -15.635 2.937 20.023 1.00 83.12 245 THR A O 1
ATOM 1903 N N . TYR A 1 246 ? -14.763 3.444 17.995 1.00 82.94 246 TYR A N 1
ATOM 1904 C CA . TYR A 1 246 ? -14.683 4.890 18.165 1.00 82.94 246 TYR A CA 1
ATOM 1905 C C . TYR A 1 246 ? -15.684 5.574 17.243 1.00 82.94 246 TYR A C 1
ATOM 1907 O O . TYR A 1 246 ? -15.705 5.270 16.059 1.00 82.94 246 TYR A O 1
ATOM 1915 N N . TYR A 1 247 ? -16.482 6.503 17.766 1.00 78.50 247 TYR A N 1
ATOM 1916 C CA . TYR A 1 247 ? -17.541 7.183 17.013 1.00 78.50 247 TYR A CA 1
ATOM 1917 C C . TYR A 1 247 ? -17.248 8.679 16.843 1.00 78.50 247 TYR A C 1
ATOM 1919 O O . TYR A 1 247 ? -16.925 9.363 17.817 1.00 78.50 247 TYR A O 1
ATOM 1927 N N . ALA A 1 248 ? -17.434 9.193 15.626 1.00 72.81 248 ALA A N 1
ATOM 1928 C CA . ALA A 1 248 ? -17.376 10.610 15.287 1.00 72.81 248 ALA A CA 1
ATOM 1929 C C . ALA A 1 248 ? -18.766 11.108 14.849 1.00 72.81 248 ALA A C 1
ATOM 1931 O O . ALA A 1 248 ? -19.368 10.614 13.904 1.00 72.81 248 ALA A O 1
ATOM 1932 N N . GLU A 1 249 ? -19.310 12.106 15.547 1.00 59.75 249 GLU A N 1
ATOM 1933 C CA . GLU A 1 249 ? -20.735 12.455 15.443 1.00 59.75 249 GLU A CA 1
ATOM 1934 C C . GLU A 1 249 ? -21.176 13.038 14.087 1.00 59.75 249 GLU A C 1
ATOM 1936 O O . GLU A 1 249 ? -22.314 12.809 13.678 1.00 59.75 249 GLU A O 1
ATOM 1941 N N . ILE A 1 250 ? -20.305 13.777 13.390 1.00 57.19 250 ILE A N 1
ATOM 1942 C CA . ILE A 1 250 ? -20.717 14.678 12.291 1.00 57.19 250 ILE A CA 1
ATOM 1943 C C . ILE A 1 250 ? -19.928 14.445 10.987 1.00 57.19 250 ILE A C 1
ATOM 1945 O O . ILE A 1 250 ? -20.276 15.023 9.962 1.00 57.19 250 ILE A O 1
ATOM 1949 N N . ALA A 1 251 ? -18.893 13.600 10.978 1.00 63.66 251 ALA A N 1
ATOM 1950 C CA . ALA A 1 251 ? -17.995 13.494 9.828 1.00 63.66 251 ALA A CA 1
ATOM 1951 C C . ALA A 1 251 ? -17.739 12.054 9.379 1.00 63.66 251 ALA A C 1
ATOM 1953 O O . ALA A 1 251 ? -17.723 11.131 10.196 1.00 63.66 251 ALA A O 1
ATOM 1954 N N . ARG A 1 252 ? -17.562 11.897 8.060 1.00 72.81 252 ARG A N 1
ATOM 1955 C CA . ARG A 1 252 ? -17.254 10.615 7.435 1.00 72.81 252 ARG A CA 1
ATOM 1956 C C . ARG A 1 252 ? -15.775 10.289 7.630 1.00 72.81 252 ARG A C 1
ATOM 1958 O O . ARG A 1 252 ? -14.919 11.127 7.367 1.00 72.81 252 ARG A O 1
ATOM 1965 N N . MET A 1 253 ? -15.511 9.071 8.060 1.00 80.12 253 MET A N 1
ATOM 1966 C CA . MET A 1 253 ? -14.231 8.428 8.271 1.00 80.12 253 MET A CA 1
ATOM 1967 C C . MET A 1 253 ? -14.058 7.400 7.161 1.00 80.12 253 MET A C 1
ATOM 1969 O O . MET A 1 253 ? -14.688 6.346 7.199 1.00 80.12 253 MET A O 1
ATOM 1973 N N . ILE A 1 254 ? -13.265 7.749 6.154 1.00 77.19 254 ILE A N 1
ATOM 1974 C CA . ILE A 1 254 ? -12.964 6.861 5.029 1.00 77.19 254 ILE A CA 1
ATOM 1975 C C . ILE A 1 254 ? -11.614 6.205 5.273 1.00 77.19 254 ILE A C 1
ATOM 1977 O O . ILE A 1 254 ? -11.534 4.986 5.391 1.00 77.19 254 ILE A O 1
ATOM 1981 N N . ASP A 1 255 ? -10.583 7.021 5.475 1.00 81.38 255 ASP A N 1
ATOM 1982 C CA . ASP A 1 255 ? -9.229 6.525 5.670 1.00 81.38 255 ASP A CA 1
ATOM 1983 C C . ASP A 1 255 ? -8.791 6.603 7.125 1.00 81.38 255 ASP A C 1
ATOM 1985 O O . ASP A 1 255 ? -8.992 7.604 7.829 1.00 81.38 255 ASP A O 1
ATOM 1989 N N . ILE A 1 256 ? -8.112 5.545 7.553 1.00 90.62 256 ILE A N 1
ATOM 1990 C CA . ILE A 1 256 ? -7.435 5.445 8.840 1.00 90.62 256 ILE A CA 1
ATOM 1991 C C . ILE A 1 256 ? -6.029 4.900 8.636 1.00 90.62 256 ILE A C 1
ATOM 1993 O O . ILE A 1 256 ? -5.787 4.097 7.743 1.00 90.62 256 ILE A O 1
ATOM 1997 N N . LYS A 1 257 ? -5.097 5.313 9.491 1.00 93.50 257 LYS A N 1
ATOM 1998 C CA . LYS A 1 257 ? -3.759 4.718 9.561 1.00 93.50 257 LYS A CA 1
ATOM 1999 C C . LYS A 1 257 ? -3.371 4.472 11.001 1.00 93.50 257 LYS A C 1
ATOM 2001 O O . LYS A 1 257 ? -3.813 5.196 11.897 1.00 93.50 257 LYS A O 1
ATOM 2006 N N . VAL A 1 258 ? -2.544 3.459 11.217 1.00 94.81 258 VAL A N 1
ATOM 2007 C CA . VAL A 1 258 ? -2.174 2.972 12.546 1.00 94.81 258 VAL A CA 1
ATOM 2008 C C . VAL A 1 258 ? -0.658 2.933 12.653 1.00 94.81 258 VAL A C 1
ATOM 2010 O O . VAL A 1 258 ? 0.032 2.676 11.676 1.00 94.81 258 VAL A O 1
ATOM 2013 N N . THR A 1 259 ? -0.119 3.245 13.828 1.00 92.69 259 THR A N 1
ATOM 2014 C CA . THR A 1 259 ? 1.316 3.087 14.076 1.00 92.69 259 THR A CA 1
ATOM 2015 C C . THR A 1 259 ? 1.675 1.633 14.348 1.00 92.69 259 THR A C 1
ATOM 2017 O O . THR A 1 259 ? 0.957 0.939 15.064 1.00 92.69 259 THR A O 1
ATOM 2020 N N . SER A 1 260 ? 2.869 1.221 13.925 1.00 89.81 260 SER A N 1
ATOM 2021 C CA . SER A 1 260 ? 3.395 -0.133 14.159 1.00 89.81 260 SER A CA 1
ATOM 2022 C C . SER A 1 260 ? 3.588 -0.521 15.630 1.00 89.81 260 SER A C 1
ATOM 2024 O O . SER A 1 260 ? 3.706 -1.697 15.970 1.00 89.81 260 SER A O 1
ATOM 2026 N N . ASP A 1 261 ? 3.591 0.452 16.546 1.00 87.31 261 ASP A N 1
ATOM 2027 C CA . ASP A 1 261 ? 3.555 0.199 17.991 1.00 87.31 261 ASP A CA 1
ATOM 2028 C C . ASP A 1 261 ? 2.135 -0.069 18.529 1.00 87.31 261 ASP A C 1
ATOM 2030 O O . ASP A 1 261 ? 1.958 -0.256 19.735 1.00 87.31 261 ASP A O 1
ATOM 2034 N N . ASN A 1 262 ? 1.129 -0.100 17.647 1.00 90.19 262 ASN A N 1
ATOM 2035 C CA . ASN A 1 262 ? -0.273 -0.383 17.935 1.00 90.19 262 ASN A CA 1
ATOM 2036 C C . ASN A 1 262 ? -0.956 0.621 18.883 1.00 90.19 262 ASN A C 1
ATOM 2038 O O . ASN A 1 262 ? -1.973 0.299 19.504 1.00 90.19 262 ASN A O 1
ATOM 2042 N N . ASN A 1 263 ? -0.410 1.828 19.058 1.00 89.38 263 ASN A N 1
ATOM 2043 C CA . ASN A 1 263 ? -0.898 2.771 20.072 1.00 89.38 263 ASN A CA 1
ATOM 2044 C C . ASN A 1 263 ? -1.677 3.961 19.516 1.00 89.38 263 ASN A C 1
ATOM 2046 O O . ASN A 1 263 ? -2.408 4.597 20.283 1.00 89.38 263 ASN A O 1
ATOM 2050 N N . TRP A 1 264 ? -1.549 4.264 18.227 1.00 91.62 264 TRP A N 1
ATOM 2051 C CA . TRP A 1 264 ? -2.088 5.482 17.632 1.00 91.62 264 TRP A CA 1
ATOM 2052 C C . TRP A 1 264 ? -2.863 5.179 16.361 1.00 91.62 264 TRP A C 1
ATOM 2054 O O . TRP A 1 264 ? -2.371 4.457 15.502 1.00 91.62 264 TRP A O 1
ATOM 2064 N N . VAL A 1 265 ? -4.044 5.781 16.235 1.00 93.50 265 VAL A N 1
ATOM 2065 C CA . VAL A 1 265 ? -4.834 5.794 15.000 1.00 93.50 265 VAL A CA 1
ATOM 2066 C C . VAL A 1 265 ? -4.991 7.239 14.549 1.00 93.50 265 VAL A C 1
ATOM 2068 O O . VAL A 1 265 ? -5.418 8.091 15.333 1.00 93.50 265 VAL A O 1
ATOM 2071 N N . LEU A 1 266 ? -4.647 7.520 13.297 1.00 91.88 266 LEU A N 1
ATOM 2072 C CA . LEU A 1 266 ? -4.940 8.784 12.636 1.00 91.88 266 LEU A CA 1
ATOM 2073 C C . LEU A 1 266 ? -6.170 8.615 11.757 1.00 91.88 266 LEU A C 1
ATOM 2075 O O . LEU A 1 266 ? -6.207 7.748 10.889 1.00 91.88 266 LEU A O 1
ATOM 2079 N N . VAL A 1 267 ? -7.151 9.479 11.978 1.00 87.75 267 VAL A N 1
ATOM 2080 C CA . VAL A 1 267 ? -8.412 9.509 11.247 1.00 87.75 267 VAL A CA 1
ATOM 2081 C C . VAL A 1 267 ? -8.464 10.772 10.406 1.00 87.75 267 VAL A C 1
ATOM 2083 O O . VAL A 1 267 ? -8.249 11.868 10.933 1.00 87.75 267 VAL A O 1
ATOM 2086 N N . ASN A 1 268 ? -8.823 10.629 9.134 1.00 81.94 268 ASN A N 1
ATOM 2087 C CA . ASN A 1 268 ? -9.195 11.750 8.283 1.00 81.94 268 ASN A CA 1
ATOM 2088 C C . ASN A 1 268 ? -10.715 11.847 8.143 1.00 81.94 268 ASN A C 1
ATOM 2090 O O . ASN A 1 268 ? -11.399 10.869 7.848 1.00 81.94 268 ASN A O 1
ATOM 2094 N N . HIS A 1 269 ? -11.227 13.050 8.396 1.00 76.88 269 HIS A N 1
ATOM 2095 C CA . HIS A 1 269 ? -12.644 13.379 8.323 1.00 76.88 269 HIS A CA 1
ATOM 2096 C C . HIS A 1 269 ? -12.949 14.109 7.021 1.00 76.88 269 HIS A C 1
ATOM 2098 O O . HIS A 1 269 ? -12.597 15.287 6.862 1.00 76.88 269 HIS A O 1
ATOM 2104 N N . GLU A 1 270 ? -13.656 13.435 6.122 1.00 64.81 270 GLU A N 1
ATOM 2105 C CA . GLU A 1 270 ? -14.066 13.980 4.832 1.00 64.81 270 GLU A CA 1
ATOM 2106 C C . GLU A 1 270 ? -15.439 14.658 4.869 1.00 64.81 270 GLU A C 1
ATOM 2108 O O . GLU A 1 270 ? -16.312 14.363 5.693 1.00 64.81 270 GLU A O 1
ATOM 2113 N N . LEU A 1 271 ? -15.631 15.597 3.938 1.00 55.97 271 LEU A N 1
ATOM 2114 C CA . LEU A 1 271 ? -16.909 16.260 3.696 1.00 55.97 271 LEU A CA 1
ATOM 2115 C C . LEU A 1 271 ? -17.946 15.254 3.181 1.00 55.97 271 LEU A C 1
ATOM 2117 O O . LEU A 1 271 ? -17.895 14.818 2.033 1.00 55.97 271 LEU A O 1
ATOM 2121 N N . THR A 1 272 ? -18.969 14.979 3.984 1.00 48.50 272 THR A N 1
ATOM 2122 C CA . THR A 1 272 ? -20.192 14.323 3.517 1.00 48.50 272 THR A CA 1
ATOM 2123 C C . THR A 1 272 ? -20.903 15.230 2.514 1.00 48.50 272 THR A C 1
ATOM 2125 O O . THR A 1 272 ? -21.254 16.375 2.817 1.00 48.50 272 THR A O 1
ATOM 2128 N N . ASN A 1 273 ? -21.124 14.739 1.294 1.00 42.88 273 ASN A N 1
ATOM 2129 C CA . ASN A 1 273 ? -21.930 15.453 0.312 1.00 42.88 273 ASN A CA 1
ATOM 2130 C C . ASN A 1 273 ? -23.390 15.498 0.797 1.00 42.88 273 ASN A C 1
ATOM 2132 O O . ASN A 1 273 ? -24.118 14.511 0.711 1.00 42.88 273 ASN A O 1
ATOM 2136 N N . SER A 1 274 ? -23.827 16.654 1.297 1.00 40.69 274 SER A N 1
ATOM 2137 C CA . SER A 1 274 ? -25.159 16.849 1.886 1.00 40.69 274 SER A CA 1
ATOM 2138 C C . SER A 1 274 ? -26.324 16.709 0.897 1.00 40.69 274 SER A C 1
ATOM 2140 O O . SER A 1 274 ? -27.481 16.680 1.318 1.00 40.69 274 SER A O 1
ATOM 2142 N N . GLU A 1 275 ? -26.051 16.628 -0.412 1.00 37.69 275 GLU A N 1
ATOM 2143 C CA . GLU A 1 275 ? -27.063 16.328 -1.435 1.00 37.69 275 GLU A CA 1
ATOM 2144 C C . GLU A 1 275 ? -27.315 14.822 -1.624 1.00 37.69 275 GLU A C 1
ATOM 2146 O O . GLU A 1 275 ? -28.378 14.458 -2.130 1.00 37.69 275 GLU A O 1
ATOM 2151 N N . LEU A 1 276 ? -26.370 13.962 -1.224 1.00 38.88 276 LEU A N 1
ATOM 2152 C CA . LEU A 1 276 ? -26.457 12.504 -1.376 1.00 38.88 276 LEU A CA 1
ATOM 2153 C C . LEU A 1 276 ? -26.777 11.791 -0.058 1.00 38.88 276 LEU A C 1
ATOM 2155 O O . LEU A 1 276 ? -27.383 10.725 -0.096 1.00 38.88 276 LEU A O 1
ATOM 2159 N N . ASP A 1 277 ? -26.466 12.407 1.087 1.00 42.69 277 ASP A N 1
ATOM 2160 C CA . ASP A 1 277 ? -26.681 11.798 2.399 1.00 42.69 277 ASP A CA 1
ATOM 2161 C C . ASP A 1 277 ? -27.358 12.771 3.389 1.00 42.69 277 ASP A C 1
ATOM 2163 O O . ASP A 1 277 ? -26.801 13.831 3.709 1.00 42.69 277 ASP A O 1
ATOM 2167 N N . PRO A 1 278 ? -28.597 12.498 3.841 1.00 32.25 278 PRO A N 1
ATOM 2168 C CA . PRO A 1 278 ? -29.317 13.396 4.731 1.00 32.25 278 PRO A CA 1
ATOM 2169 C C . PRO A 1 278 ? -28.664 13.465 6.119 1.00 32.25 278 PRO A C 1
ATOM 2171 O O . PRO A 1 278 ? -28.773 12.549 6.933 1.00 32.25 278 PRO A O 1
ATOM 2174 N N . ILE A 1 279 ? -28.076 14.626 6.416 1.00 37.44 279 ILE A N 1
ATOM 2175 C CA . ILE A 1 279 ? -27.550 15.004 7.734 1.00 37.44 279 ILE A CA 1
ATOM 2176 C C . ILE A 1 279 ? -28.644 14.809 8.802 1.00 37.44 279 ILE A C 1
ATOM 2178 O O . ILE A 1 279 ? -29.728 15.403 8.696 1.00 37.44 279 ILE A O 1
ATOM 2182 N N . PRO A 1 280 ? -28.399 14.020 9.863 1.00 32.91 280 PRO A N 1
ATOM 2183 C CA . PRO A 1 280 ? -29.288 13.973 11.008 1.00 32.91 280 PRO A CA 1
ATOM 2184 C C . PRO A 1 280 ? -29.161 15.299 11.776 1.00 32.91 280 PRO A C 1
ATOM 2186 O O . PRO A 1 280 ? -28.266 15.458 12.592 1.00 32.91 280 PRO A O 1
ATOM 2189 N N . ASN A 1 281 ? -30.100 16.214 11.518 1.00 36.16 281 ASN A N 1
ATOM 2190 C CA . ASN A 1 281 ? -30.324 17.528 12.150 1.00 36.16 281 ASN A CA 1
ATOM 2191 C C . ASN A 1 281 ? -29.722 18.740 11.411 1.00 36.16 281 ASN A C 1
ATOM 2193 O O . ASN A 1 281 ? -28.523 18.915 11.253 1.00 36.16 281 ASN A O 1
ATOM 2197 N N . ASP A 1 282 ? -30.640 19.606 10.978 1.00 32.59 282 ASP A N 1
ATOM 2198 C CA . ASP A 1 282 ? -30.474 20.765 10.090 1.00 32.59 282 ASP A CA 1
ATOM 2199 C C . ASP A 1 282 ? -30.026 22.049 10.836 1.00 32.59 282 ASP A C 1
ATOM 2201 O O . ASP A 1 282 ? -30.274 23.160 10.365 1.00 32.59 282 ASP A O 1
ATOM 2205 N N . ASP A 1 283 ? -29.436 21.942 12.036 1.00 37.03 283 ASP A N 1
ATOM 2206 C CA . ASP A 1 283 ? -28.988 23.110 12.819 1.00 37.03 283 ASP A CA 1
ATOM 2207 C C . ASP A 1 283 ? -27.501 23.140 13.206 1.00 37.03 283 ASP A C 1
ATOM 2209 O O . ASP A 1 283 ? -27.004 24.227 13.523 1.00 37.03 283 ASP A O 1
ATOM 2213 N N . ASP A 1 284 ? -26.763 22.041 13.038 1.00 40.12 284 ASP A N 1
ATOM 2214 C CA . ASP A 1 284 ? -25.315 22.001 13.241 1.00 40.12 284 ASP A CA 1
ATOM 2215 C C . ASP A 1 284 ? -24.581 22.090 11.901 1.00 40.12 284 ASP A C 1
ATOM 2217 O O . ASP A 1 284 ? -24.391 21.126 11.163 1.00 40.12 284 ASP A O 1
ATOM 2221 N N . ALA A 1 285 ? -24.169 23.309 11.560 1.00 38.28 285 ALA A N 1
ATOM 2222 C CA . ALA A 1 285 ? -23.311 23.574 10.418 1.00 38.28 285 ALA A CA 1
ATOM 2223 C C . ALA A 1 285 ? -21.956 22.855 10.577 1.00 38.28 285 ALA A C 1
ATOM 2225 O O . ALA A 1 285 ? -21.041 23.420 11.164 1.00 38.28 285 ALA A O 1
ATOM 2226 N N . ASN A 1 286 ? -21.858 21.633 10.048 1.00 43.41 286 ASN A N 1
ATOM 2227 C CA . ASN A 1 286 ? -20.669 20.927 9.555 1.00 43.41 286 ASN A CA 1
ATOM 2228 C C . ASN A 1 286 ? -19.322 21.294 10.223 1.00 43.41 286 ASN A C 1
ATOM 2230 O O . ASN A 1 286 ? -18.367 21.672 9.548 1.00 43.41 286 ASN A O 1
ATOM 2234 N N . SER A 1 287 ? -19.251 21.249 11.556 1.00 39.00 287 SER A N 1
ATOM 2235 C CA . SER A 1 287 ? -18.096 21.744 12.321 1.00 39.00 287 SER A CA 1
ATOM 2236 C C . SER A 1 287 ? -16.928 20.755 12.394 1.00 39.00 287 SER A C 1
ATOM 2238 O O . SER A 1 287 ? -15.861 21.139 12.863 1.00 39.00 287 SER A O 1
ATOM 2240 N N . GLY A 1 288 ? -17.125 19.508 11.946 1.00 45.12 288 GLY A N 1
ATOM 2241 C CA . GLY A 1 288 ? -16.108 18.447 11.939 1.00 45.12 288 GLY A CA 1
ATOM 2242 C C . GLY A 1 288 ? -15.627 18.006 10.553 1.00 45.12 288 GLY A C 1
ATOM 2243 O O . GLY A 1 288 ? -14.682 17.227 10.479 1.00 45.12 288 GLY A O 1
ATOM 2244 N N . ALA A 1 289 ? -16.248 18.476 9.467 1.00 52.75 289 ALA A N 1
ATOM 2245 C CA . ALA A 1 289 ? -15.784 18.169 8.119 1.00 52.75 289 ALA A CA 1
ATOM 2246 C C . ALA A 1 289 ? -14.472 18.901 7.828 1.00 52.75 289 ALA A C 1
ATOM 2248 O O . ALA A 1 289 ? -14.354 20.093 8.124 1.00 52.75 289 ALA A O 1
ATOM 2249 N N . ASN A 1 290 ? -13.518 18.201 7.209 1.00 63.19 290 ASN A N 1
ATOM 2250 C CA . ASN A 1 290 ? -12.140 18.648 7.047 1.00 63.19 290 ASN A CA 1
ATOM 2251 C C . ASN A 1 290 ? -11.415 18.721 8.405 1.00 63.19 290 ASN A C 1
ATOM 2253 O O . ASN A 1 290 ? -11.047 19.802 8.870 1.00 63.19 290 ASN A O 1
ATOM 2257 N N . ARG A 1 291 ? -11.141 17.572 9.029 1.00 74.31 291 ARG A N 1
ATOM 2258 C CA . ARG A 1 291 ? -10.338 17.486 10.264 1.00 74.31 291 ARG A CA 1
ATOM 2259 C C . ARG A 1 291 ? -9.468 16.229 10.274 1.00 74.31 291 ARG A C 1
ATOM 2261 O O . ARG A 1 291 ? -9.879 15.206 9.743 1.00 74.31 291 ARG A O 1
ATOM 2268 N N . LEU A 1 292 ? -8.296 16.290 10.900 1.00 81.69 292 LEU A N 1
ATOM 2269 C CA . LEU A 1 292 ? -7.563 15.097 11.332 1.00 81.69 292 LEU A CA 1
ATOM 2270 C C . LEU A 1 292 ? -7.787 14.879 12.827 1.00 81.69 292 LEU A C 1
ATOM 2272 O O . LEU A 1 292 ? -7.581 15.811 13.605 1.00 81.69 292 LEU A O 1
ATOM 2276 N N . ASP A 1 293 ? -8.144 13.662 13.224 1.00 84.06 293 ASP A N 1
ATOM 2277 C CA . ASP A 1 293 ? -8.169 13.257 14.630 1.00 84.06 293 ASP A CA 1
ATOM 2278 C C . ASP A 1 293 ? -7.058 12.261 14.921 1.00 84.06 293 ASP A C 1
ATOM 2280 O O . ASP A 1 293 ? -6.890 11.271 14.213 1.00 84.06 293 ASP A O 1
ATOM 2284 N N . LEU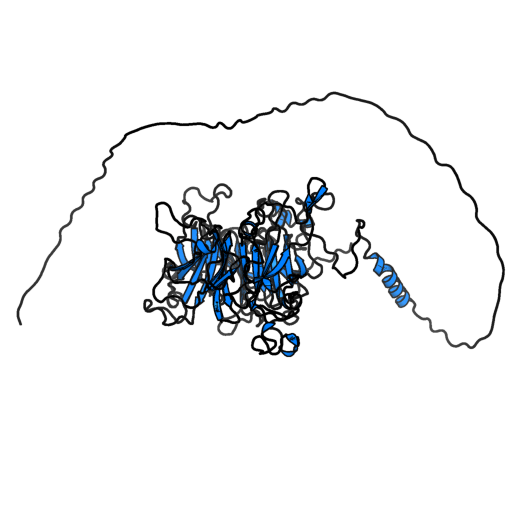 A 1 294 ? -6.341 12.496 16.017 1.00 87.62 294 LEU A N 1
ATOM 2285 C CA . LEU A 1 294 ? -5.409 11.528 16.567 1.00 87.62 294 LEU A CA 1
ATOM 2286 C C . LEU A 1 294 ? -6.050 10.826 17.761 1.00 87.62 294 LEU A C 1
ATOM 2288 O O . LEU A 1 294 ? -6.395 11.462 18.766 1.00 87.62 294 LEU A O 1
ATOM 2292 N N . ILE A 1 295 ? -6.165 9.509 17.660 1.00 87.81 295 ILE A N 1
ATOM 2293 C CA . ILE A 1 295 ? -6.802 8.650 18.649 1.00 87.81 295 ILE A CA 1
ATOM 2294 C C . ILE A 1 295 ? -5.740 7.768 19.299 1.00 87.81 295 ILE A C 1
ATOM 2296 O O . ILE A 1 295 ? -4.985 7.074 18.623 1.00 87.81 295 ILE A O 1
ATOM 2300 N N . TYR A 1 296 ? -5.679 7.790 20.626 1.00 87.75 296 TYR A N 1
ATOM 2301 C CA . TYR A 1 296 ? -4.896 6.838 21.399 1.00 87.75 296 TYR A CA 1
ATOM 2302 C C . TYR A 1 296 ? -5.697 5.551 21.588 1.00 87.75 296 TYR A C 1
ATOM 2304 O O . TYR A 1 296 ? -6.831 5.583 22.070 1.00 87.75 296 TYR A O 1
ATOM 2312 N N . VAL A 1 297 ? -5.083 4.426 21.235 1.00 89.06 297 VAL A N 1
ATOM 2313 C CA . VAL A 1 297 ? -5.676 3.082 21.277 1.00 89.06 297 VAL A CA 1
ATOM 2314 C C . VAL A 1 297 ? -4.797 2.087 22.033 1.00 89.06 297 VAL A C 1
ATOM 2316 O O . VAL A 1 297 ? -4.919 0.881 21.834 1.00 89.06 297 VAL A O 1
ATOM 2319 N N . GLY A 1 298 ? -3.897 2.555 22.906 1.00 87.12 298 GLY A N 1
ATOM 2320 C CA . GLY A 1 298 ? -3.064 1.658 23.720 1.00 87.12 298 GLY A CA 1
ATOM 2321 C C . GLY A 1 298 ? -3.903 0.678 24.549 1.00 87.12 298 GLY A C 1
ATOM 2322 O O . GLY A 1 298 ? -3.608 -0.515 24.576 1.00 87.12 298 GLY A O 1
ATOM 2323 N N . ASP A 1 299 ? -5.020 1.154 25.113 1.00 85.50 299 ASP A N 1
ATOM 2324 C CA . ASP A 1 299 ? -6.130 0.297 25.538 1.00 85.50 299 ASP A CA 1
ATOM 2325 C C . ASP A 1 299 ? -7.120 0.123 24.379 1.00 85.50 299 ASP A C 1
ATOM 2327 O O . ASP A 1 299 ? -7.911 1.016 24.064 1.00 85.50 299 ASP A O 1
ATOM 2331 N N . LYS A 1 300 ? -7.095 -1.062 23.766 1.00 87.62 300 LYS A N 1
ATOM 2332 C CA . LYS A 1 300 ? -7.928 -1.431 22.611 1.00 87.62 300 LYS A CA 1
ATOM 2333 C C . LYS A 1 300 ? -9.429 -1.438 22.920 1.00 87.62 300 LYS A C 1
ATOM 2335 O O . LYS A 1 300 ? -10.239 -1.511 22.001 1.00 87.62 300 LYS A O 1
ATOM 2340 N N . THR A 1 301 ? -9.816 -1.385 24.196 1.00 83.50 301 THR A N 1
ATOM 2341 C CA . THR A 1 301 ? -11.222 -1.380 24.629 1.00 83.50 301 THR A CA 1
ATOM 2342 C C . THR A 1 301 ? -11.780 0.024 24.866 1.00 83.50 301 THR A C 1
ATOM 2344 O O . THR A 1 301 ? -12.993 0.186 25.003 1.00 83.50 301 THR A O 1
ATOM 2347 N N . SER A 1 302 ? -10.914 1.042 24.896 1.00 81.00 302 SER A N 1
ATOM 2348 C CA . SER A 1 302 ? -11.276 2.412 25.252 1.00 81.00 302 SER A CA 1
ATOM 2349 C C . SER A 1 302 ? -10.487 3.427 24.413 1.00 81.00 302 SER A C 1
ATOM 2351 O O . SER A 1 302 ? -9.585 4.075 24.949 1.00 81.00 302 SER A O 1
ATOM 2353 N N . PRO A 1 303 ? -10.806 3.589 23.115 1.00 84.56 303 PRO A N 1
ATOM 2354 C CA . PRO A 1 303 ? -10.172 4.594 22.263 1.00 84.56 303 PRO A CA 1
ATOM 2355 C C . PRO A 1 303 ? -10.442 6.018 22.776 1.00 84.56 303 PRO A C 1
ATOM 2357 O O . PRO A 1 303 ? -11.557 6.340 23.188 1.00 84.56 303 PRO A O 1
ATOM 2360 N N . ILE A 1 304 ? -9.424 6.887 22.742 1.00 81.31 304 ILE A N 1
ATOM 2361 C CA . ILE A 1 304 ? -9.505 8.268 23.254 1.00 81.31 304 ILE A CA 1
ATOM 2362 C C . ILE A 1 304 ? -8.964 9.241 22.209 1.00 81.31 304 ILE A C 1
ATOM 2364 O O . ILE A 1 304 ? -7.806 9.134 21.812 1.00 81.31 304 ILE A O 1
ATOM 2368 N N . LYS A 1 305 ? -9.752 10.246 21.809 1.00 82.69 305 LYS A N 1
ATOM 2369 C CA . LYS A 1 305 ? -9.237 11.352 20.987 1.00 82.69 305 LYS A CA 1
ATOM 2370 C C . LYS A 1 305 ? -8.307 12.232 21.820 1.00 82.69 305 LYS A C 1
ATOM 2372 O O . LYS A 1 305 ? -8.737 12.810 22.814 1.00 82.69 305 LYS A O 1
ATOM 2377 N N . VAL A 1 306 ? -7.050 12.365 21.400 1.00 79.56 306 VAL A N 1
ATOM 2378 C CA . VAL A 1 306 ? -6.016 13.092 22.158 1.00 79.56 306 VAL A CA 1
ATOM 2379 C C . VAL A 1 306 ? -5.577 14.406 21.522 1.00 79.56 306 VAL A C 1
ATOM 2381 O O . VAL A 1 306 ? -5.019 15.252 22.223 1.00 79.56 306 VAL A O 1
ATOM 2384 N N . ALA A 1 307 ? -5.785 14.570 20.217 1.00 79.69 307 ALA A N 1
ATOM 2385 C CA . ALA A 1 307 ? -5.419 15.759 19.461 1.00 79.69 307 ALA A CA 1
ATOM 2386 C C . ALA A 1 307 ? -6.295 15.867 18.212 1.00 79.69 307 ALA A C 1
ATOM 2388 O O . ALA A 1 307 ? -6.789 14.856 17.710 1.00 79.69 307 ALA A O 1
ATOM 2389 N N . GLU A 1 308 ? -6.459 17.085 17.712 1.00 81.81 308 GLU A N 1
ATOM 2390 C CA . GLU A 1 308 ? -7.164 17.341 16.460 1.00 81.81 308 GLU A CA 1
ATOM 2391 C C . GLU A 1 308 ? -6.495 18.473 15.673 1.00 81.81 308 GLU A C 1
ATOM 2393 O O . GLU A 1 308 ? -5.840 19.350 16.246 1.00 81.81 308 GLU A O 1
ATOM 2398 N N . TRP A 1 309 ? -6.650 18.441 14.353 1.00 79.00 309 TRP A N 1
ATOM 2399 C CA . TRP A 1 309 ? -6.198 19.492 13.447 1.00 79.00 309 TRP A CA 1
ATOM 2400 C C . TRP A 1 309 ? -7.303 19.851 12.461 1.00 79.00 309 TRP A C 1
ATOM 2402 O O . TRP A 1 309 ? -7.749 18.998 11.692 1.00 79.00 309 TRP A O 1
ATOM 2412 N N . ASP A 1 310 ? -7.692 21.125 12.435 1.00 73.69 310 ASP A N 1
ATOM 2413 C CA . ASP A 1 310 ? -8.638 21.647 11.449 1.00 73.69 310 ASP A CA 1
ATOM 2414 C C . ASP A 1 310 ? -7.967 21.704 10.063 1.00 73.69 310 ASP A C 1
ATOM 2416 O O . ASP A 1 310 ? -6.997 22.431 9.824 1.00 73.69 310 ASP A O 1
ATOM 2420 N N . ASN A 1 311 ? -8.473 20.887 9.146 1.00 66.25 311 ASN A N 1
ATOM 2421 C CA . ASN A 1 311 ? -7.918 20.611 7.824 1.00 66.25 311 ASN A CA 1
ATOM 2422 C C . ASN A 1 311 ? -8.225 21.792 6.859 1.00 66.25 311 ASN A C 1
ATOM 2424 O O . ASN A 1 311 ? -9.159 22.570 7.089 1.00 66.25 311 ASN A O 1
ATOM 2428 N N . PRO A 1 312 ? -7.461 21.998 5.767 1.00 58.66 312 PRO A N 1
ATOM 2429 C CA . PRO A 1 312 ? -7.871 22.833 4.636 1.00 58.66 312 PRO A CA 1
ATOM 2430 C C . PRO A 1 312 ? -9.307 22.567 4.136 1.00 58.66 312 PRO A C 1
ATOM 2432 O O . PRO A 1 312 ? -9.821 21.466 4.289 1.00 58.66 312 PRO A O 1
ATOM 2435 N N . PRO A 1 313 ? -9.947 23.535 3.445 1.00 51.72 313 PRO A N 1
ATOM 2436 C CA . PRO A 1 313 ? -11.372 23.485 3.078 1.00 51.72 313 PRO A CA 1
ATOM 2437 C C . PRO A 1 313 ? -11.891 22.275 2.275 1.00 51.72 313 PRO A C 1
ATOM 2439 O O . PRO A 1 313 ? -13.106 22.183 2.117 1.00 51.72 313 PRO A O 1
ATOM 2442 N N . ALA A 1 314 ? -11.024 21.421 1.716 1.00 51.97 314 ALA A N 1
ATOM 2443 C CA . ALA A 1 314 ? -11.421 20.202 0.994 1.00 51.97 314 ALA A CA 1
ATOM 2444 C C . ALA A 1 314 ? -10.958 18.896 1.660 1.00 51.97 314 ALA A C 1
ATOM 2446 O O . ALA A 1 314 ? -11.166 17.841 1.076 1.00 51.97 314 ALA A O 1
ATOM 2447 N N . GLY A 1 315 ? -10.339 18.957 2.840 1.00 66.50 315 GLY A N 1
ATOM 2448 C CA . GLY A 1 315 ? -9.806 17.772 3.500 1.00 66.50 315 GLY A CA 1
ATOM 2449 C C . GLY A 1 315 ? -8.447 17.334 2.946 1.00 66.50 315 GLY A C 1
ATOM 2450 O O . GLY A 1 315 ? -7.910 17.947 2.018 1.00 66.50 315 GLY A O 1
ATOM 2451 N N . PHE A 1 316 ? -7.888 16.286 3.548 1.00 75.25 316 PHE A N 1
ATOM 2452 C CA . PHE A 1 316 ? -6.810 15.504 2.950 1.00 75.25 316 PHE A CA 1
ATOM 2453 C C . PHE A 1 316 ? -7.468 14.375 2.167 1.00 75.25 316 PHE A C 1
ATOM 2455 O O . PHE A 1 316 ? -8.559 13.953 2.538 1.00 75.25 316 PHE A O 1
ATOM 2462 N N . HIS A 1 317 ? -6.835 13.936 1.087 1.00 77.81 317 HIS A N 1
ATOM 2463 C CA . HIS A 1 317 ? -7.313 12.784 0.324 1.00 77.81 317 HIS A CA 1
ATOM 2464 C C . HIS A 1 317 ? -6.852 11.467 0.952 1.00 77.81 317 HIS A C 1
ATOM 2466 O O . HIS A 1 317 ? -7.572 10.490 0.921 1.00 77.81 317 HIS A O 1
ATOM 2472 N N . ASN A 1 318 ? -5.675 11.479 1.578 1.00 84.50 318 ASN A N 1
ATOM 2473 C CA . ASN A 1 318 ? -5.113 10.381 2.357 1.00 84.50 318 ASN A CA 1
ATOM 2474 C C . ASN A 1 318 ? -4.098 10.945 3.364 1.00 84.50 318 ASN A C 1
ATOM 2476 O O . ASN A 1 318 ? -3.716 12.124 3.326 1.00 84.50 318 ASN A O 1
ATOM 2480 N N . GLN A 1 319 ? -3.637 10.108 4.280 1.00 88.50 319 GLN A N 1
ATOM 2481 C CA . GLN A 1 319 ? -2.703 10.437 5.331 1.00 88.50 319 GLN A CA 1
ATOM 2482 C C . GLN A 1 319 ? -1.839 9.232 5.689 1.00 88.50 319 GLN A C 1
ATOM 2484 O O . GLN A 1 319 ? -2.212 8.098 5.433 1.00 88.50 319 GLN A O 1
ATOM 2489 N N . ASP A 1 320 ? -0.728 9.492 6.368 1.00 93.12 320 ASP A N 1
ATOM 2490 C CA . ASP A 1 320 ? 0.062 8.471 7.053 1.00 93.12 320 ASP A CA 1
ATOM 2491 C C . ASP A 1 320 ? 0.656 9.020 8.360 1.00 93.12 320 ASP A C 1
ATOM 2493 O O . ASP A 1 320 ? 0.546 10.218 8.646 1.00 93.12 320 ASP A O 1
ATOM 2497 N N . LEU A 1 321 ? 1.265 8.175 9.189 1.00 93.94 321 LEU A N 1
ATOM 2498 C CA . LEU A 1 321 ? 1.896 8.561 10.448 1.00 93.94 321 LEU A CA 1
ATOM 2499 C C . LEU A 1 321 ? 3.064 7.652 10.833 1.00 93.94 321 LEU A C 1
ATOM 2501 O O . LEU A 1 321 ? 3.096 6.468 10.526 1.00 93.94 321 LEU A O 1
ATOM 2505 N N . HIS A 1 322 ? 4.019 8.203 11.582 1.00 93.75 322 HIS A N 1
ATOM 2506 C CA . HIS A 1 322 ? 5.128 7.416 12.117 1.00 93.75 322 HIS A CA 1
ATOM 2507 C C . HIS A 1 322 ? 5.672 7.962 13.441 1.00 93.75 322 HIS A C 1
ATOM 2509 O O . HIS A 1 322 ? 5.707 9.175 13.675 1.00 93.75 322 HIS A O 1
ATOM 2515 N N . VAL A 1 323 ? 6.146 7.049 14.297 1.00 90.75 323 VAL A N 1
ATOM 2516 C CA . VAL A 1 323 ? 6.773 7.353 15.592 1.00 90.75 323 VAL A CA 1
ATOM 2517 C C . VAL A 1 323 ? 8.299 7.316 15.468 1.00 90.75 323 VAL A C 1
ATOM 2519 O O . VAL A 1 323 ? 8.902 6.280 15.216 1.00 90.75 323 VAL A O 1
ATOM 2522 N N . TYR A 1 324 ? 8.940 8.451 15.719 1.00 89.62 324 TYR A N 1
ATOM 2523 C CA . TYR A 1 324 ? 10.386 8.644 15.687 1.00 89.62 324 TYR A CA 1
ATOM 2524 C C . TYR A 1 324 ? 10.966 8.559 17.097 1.00 89.62 324 TYR A C 1
ATOM 2526 O O . TYR A 1 324 ? 10.851 9.511 17.865 1.00 89.62 324 TYR A O 1
ATOM 2534 N N . CYS A 1 325 ? 11.632 7.454 17.427 1.00 84.31 325 CYS A N 1
ATOM 2535 C CA . CYS A 1 325 ? 12.320 7.266 18.715 1.00 84.31 325 CYS A CA 1
ATOM 2536 C C . CYS A 1 325 ? 13.831 7.559 18.672 1.00 84.31 325 CYS A C 1
ATOM 2538 O O . CYS A 1 325 ? 14.546 7.391 19.657 1.00 84.31 325 CYS A O 1
ATOM 2540 N N . ASP A 1 326 ? 14.345 7.952 17.510 1.00 82.69 326 ASP A N 1
ATOM 2541 C CA . ASP A 1 326 ? 15.768 8.159 17.231 1.00 82.69 326 ASP A CA 1
ATOM 2542 C C . ASP A 1 326 ? 16.096 9.600 16.803 1.00 82.69 326 ASP A C 1
ATOM 2544 O O . ASP A 1 326 ? 17.232 9.900 16.427 1.00 82.69 326 ASP A O 1
ATOM 2548 N N . TRP A 1 327 ? 15.126 10.515 16.882 1.00 81.75 327 TRP A N 1
ATOM 2549 C CA . TRP A 1 327 ? 15.308 11.903 16.467 1.00 81.75 327 TRP A CA 1
ATOM 2550 C C . TRP A 1 327 ? 16.279 12.642 17.399 1.00 81.75 327 TRP A C 1
ATOM 2552 O O . TRP A 1 327 ? 16.025 12.803 18.595 1.00 81.75 327 TRP A O 1
ATOM 2562 N N . THR A 1 328 ? 17.414 13.111 16.859 1.00 69.94 328 THR A N 1
ATOM 2563 C CA . THR A 1 328 ? 18.463 13.769 17.655 1.00 69.94 328 THR A CA 1
ATOM 2564 C C . THR A 1 328 ? 18.929 15.125 17.093 1.00 69.94 328 THR A C 1
ATOM 2566 O O . THR A 1 328 ? 19.146 15.266 15.892 1.00 69.94 328 THR A O 1
ATOM 2569 N N . PRO A 1 329 ? 19.170 16.138 17.957 1.00 64.56 329 PRO A N 1
ATOM 2570 C CA . PRO A 1 329 ? 18.828 16.158 19.382 1.00 64.56 329 PRO A CA 1
ATOM 2571 C C . PRO A 1 329 ? 17.304 16.137 19.581 1.00 64.56 329 PRO A C 1
ATOM 2573 O O . PRO A 1 329 ? 16.583 16.747 18.798 1.00 64.56 329 PRO A O 1
ATOM 2576 N N . ALA A 1 330 ? 16.823 15.461 20.629 1.00 61.16 330 ALA A N 1
ATOM 2577 C CA . ALA A 1 330 ? 15.421 15.563 21.027 1.00 61.16 330 ALA A CA 1
ATOM 2578 C C . ALA A 1 330 ? 15.059 17.052 21.154 1.00 61.16 330 ALA A C 1
ATOM 2580 O O . ALA A 1 330 ? 15.835 17.844 21.707 1.00 61.16 330 ALA A O 1
ATOM 2581 N N . ASN A 1 331 ? 13.940 17.438 20.547 1.00 55.53 331 ASN A N 1
ATOM 2582 C CA . ASN A 1 331 ? 13.546 18.824 20.320 1.00 55.53 331 ASN A CA 1
ATOM 2583 C C . ASN A 1 331 ? 13.799 19.738 21.549 1.00 55.53 331 ASN A C 1
ATOM 2585 O O . ASN A 1 331 ? 13.250 19.493 22.624 1.00 55.53 331 ASN A O 1
ATOM 2589 N N . PRO A 1 332 ? 14.548 20.853 21.420 1.00 48.22 332 PRO A N 1
ATOM 2590 C CA . PRO A 1 332 ? 14.849 21.752 22.536 1.00 48.22 332 PRO A CA 1
ATOM 2591 C C . PRO A 1 332 ? 13.643 22.558 23.055 1.00 48.22 332 PRO A C 1
ATOM 2593 O O . PRO A 1 332 ? 13.797 23.301 24.029 1.00 48.22 332 PRO A O 1
ATOM 2596 N N . THR A 1 333 ? 12.468 22.475 22.417 1.00 50.19 333 THR A N 1
ATOM 2597 C CA . THR A 1 333 ? 11.259 23.213 22.831 1.00 50.19 333 THR A CA 1
ATOM 2598 C C . THR A 1 333 ? 10.345 22.454 23.794 1.00 50.19 333 THR A C 1
ATOM 2600 O O . THR A 1 333 ? 9.557 23.099 24.487 1.00 50.19 333 THR A O 1
ATOM 2603 N N . ALA A 1 334 ? 10.488 21.133 23.930 1.00 50.53 334 ALA A N 1
ATOM 2604 C CA . ALA A 1 334 ? 9.658 20.335 24.824 1.00 50.53 334 ALA A CA 1
ATOM 2605 C C . ALA A 1 334 ? 10.428 19.960 26.099 1.00 50.53 334 ALA A C 1
ATOM 2607 O O . ALA A 1 334 ? 11.233 19.040 26.127 1.00 50.53 334 ALA A O 1
ATOM 2608 N N . LEU A 1 335 ? 10.148 20.665 27.197 1.00 44.28 335 LEU A N 1
ATOM 2609 C CA . LEU A 1 335 ? 10.608 20.301 28.548 1.00 44.28 335 LEU A CA 1
ATOM 2610 C C . LEU A 1 335 ? 9.955 19.004 29.089 1.00 44.28 335 LEU A C 1
ATOM 2612 O O . LEU A 1 335 ? 10.219 18.649 30.235 1.00 44.28 335 LEU A O 1
ATOM 2616 N N . TRP A 1 336 ? 9.098 18.347 28.296 1.00 45.84 336 TRP A N 1
ATOM 2617 C CA . TRP A 1 336 ? 8.106 17.359 28.743 1.00 45.84 336 TRP A CA 1
ATOM 2618 C C . TRP A 1 336 ? 7.889 16.191 27.762 1.00 45.84 336 TRP A C 1
ATOM 2620 O O . TRP A 1 336 ? 6.896 15.491 27.893 1.00 45.84 336 TRP A O 1
ATOM 2630 N N . GLN A 1 337 ? 8.741 16.013 26.746 1.00 52.72 337 GLN A N 1
ATOM 2631 C CA . GLN A 1 337 ? 8.597 14.895 25.804 1.00 52.72 337 GLN A CA 1
ATOM 2632 C C . GLN A 1 337 ? 9.635 13.809 26.078 1.00 52.72 337 GLN A C 1
ATOM 2634 O O . GLN A 1 337 ? 10.819 14.112 26.242 1.00 52.72 337 GLN A O 1
ATOM 2639 N N . ASP A 1 338 ? 9.138 12.573 26.149 1.00 54.72 338 ASP A N 1
ATOM 2640 C CA . ASP A 1 338 ? 9.907 11.330 26.197 1.00 54.72 338 ASP A CA 1
ATOM 2641 C C . ASP A 1 338 ? 10.722 11.120 24.907 1.00 54.72 338 ASP A C 1
ATOM 2643 O O . ASP A 1 338 ? 10.628 11.893 23.954 1.00 54.72 338 ASP A O 1
ATOM 2647 N N . ASP A 1 339 ? 11.513 10.045 24.875 1.00 67.19 339 ASP A N 1
ATOM 2648 C CA . ASP A 1 339 ? 12.463 9.692 23.810 1.00 67.19 339 ASP A CA 1
ATOM 2649 C C . ASP A 1 339 ? 11.836 9.487 22.399 1.00 67.19 339 ASP A C 1
ATOM 2651 O O . ASP A 1 339 ? 12.583 9.286 21.441 1.00 67.19 339 ASP A O 1
ATOM 2655 N N . CYS A 1 340 ? 10.502 9.545 22.237 1.00 79.88 340 CYS A N 1
ATOM 2656 C CA . CYS A 1 340 ? 9.787 9.287 20.976 1.00 79.88 340 CYS A CA 1
ATOM 2657 C C . CYS A 1 340 ? 8.826 10.415 20.547 1.00 79.88 340 CYS A C 1
ATOM 2659 O O . CYS A 1 340 ? 8.202 11.087 21.366 1.00 79.88 340 CYS A O 1
ATOM 2661 N N . HIS A 1 341 ? 8.664 10.587 19.232 1.00 83.69 341 HIS A N 1
ATOM 2662 C CA . HIS A 1 341 ? 8.030 11.746 18.599 1.00 83.69 341 HIS A CA 1
ATOM 2663 C C . HIS A 1 341 ? 7.089 11.334 17.456 1.00 83.69 341 HIS A C 1
ATOM 2665 O O . HIS A 1 341 ? 7.522 10.653 16.534 1.00 83.69 341 HIS A O 1
ATOM 2671 N N . LEU A 1 342 ? 5.821 11.762 17.471 1.00 88.44 342 LEU A N 1
ATOM 2672 C CA . LEU A 1 342 ? 4.842 11.380 16.442 1.00 88.44 342 LEU A CA 1
ATOM 2673 C C . LEU A 1 342 ? 4.728 12.428 15.323 1.00 88.44 342 LEU A C 1
ATOM 2675 O O . LEU A 1 342 ? 4.397 13.590 15.584 1.00 88.44 342 LEU A O 1
ATOM 2679 N N . PHE A 1 343 ? 4.938 11.992 14.081 1.00 92.56 343 PHE A N 1
ATOM 2680 C CA . PHE A 1 343 ? 4.733 12.782 12.867 1.00 92.56 343 PHE A CA 1
ATOM 2681 C C . PHE A 1 343 ? 3.571 12.234 12.039 1.00 92.56 343 PHE A C 1
ATOM 2683 O O . PHE A 1 343 ? 3.349 11.026 12.016 1.00 92.56 343 PHE A O 1
ATOM 2690 N N . LEU A 1 344 ? 2.848 13.131 11.364 1.00 93.38 344 LEU A N 1
ATOM 2691 C CA . LEU A 1 344 ? 1.713 12.817 10.488 1.00 93.38 344 LEU A CA 1
ATOM 2692 C C . LEU A 1 344 ? 1.975 13.395 9.089 1.00 93.38 344 LEU A C 1
ATOM 2694 O O . LEU A 1 344 ? 2.557 14.475 8.971 1.00 93.38 344 LEU A O 1
ATOM 2698 N N . PHE A 1 345 ? 1.514 12.726 8.039 1.00 93.44 345 PHE A N 1
ATOM 2699 C CA . PHE A 1 345 ? 1.801 13.050 6.641 1.00 93.44 345 PHE A CA 1
ATOM 2700 C C . PHE A 1 345 ? 0.498 13.149 5.841 1.00 93.44 345 PHE A C 1
ATOM 2702 O O . PHE A 1 345 ? -0.010 12.143 5.368 1.00 93.44 345 PHE A O 1
ATOM 2709 N N . GLY A 1 346 ? -0.068 14.347 5.685 1.00 89.56 346 GLY A N 1
ATOM 2710 C CA . GLY A 1 346 ? -1.340 14.551 4.974 1.00 89.56 346 GLY A CA 1
ATOM 2711 C C . GLY A 1 346 ? -1.155 14.825 3.480 1.00 89.56 346 GLY A C 1
ATOM 2712 O O . GLY A 1 346 ? -0.266 15.596 3.106 1.00 89.56 346 GLY A O 1
ATOM 2713 N N . ALA A 1 347 ? -1.992 14.229 2.630 1.00 87.31 347 ALA A N 1
ATOM 2714 C CA . ALA A 1 347 ? -2.010 14.450 1.186 1.00 87.31 347 ALA A CA 1
ATOM 2715 C C . ALA A 1 347 ? -3.060 15.500 0.795 1.00 87.31 347 ALA A C 1
ATOM 2717 O O . ALA A 1 347 ? -4.254 15.217 0.834 1.00 87.31 347 ALA A O 1
ATOM 2718 N N . ASP A 1 348 ? -2.652 16.748 0.501 1.00 81.31 348 ASP A N 1
ATOM 2719 C CA . ASP A 1 348 ? -3.586 17.825 0.105 1.00 81.31 348 ASP A CA 1
ATOM 2720 C C . ASP A 1 348 ? -3.856 17.751 -1.411 1.00 81.31 348 ASP A C 1
ATOM 2722 O O . ASP A 1 348 ? -2.957 18.089 -2.195 1.00 81.31 348 ASP A O 1
ATOM 2726 N N . PRO A 1 349 ? -5.077 17.375 -1.841 1.00 70.62 349 PRO A N 1
ATOM 2727 C CA . PRO A 1 349 ? -5.384 17.107 -3.245 1.00 70.62 349 PRO A CA 1
ATOM 2728 C C . PRO A 1 349 ? -5.533 18.367 -4.108 1.00 70.62 349 PRO A C 1
ATOM 2730 O O . PRO A 1 349 ? -5.782 18.272 -5.307 1.00 70.62 349 PRO A O 1
ATOM 2733 N N . TYR A 1 350 ? -5.430 19.585 -3.565 1.00 67.25 350 TYR A N 1
ATOM 2734 C CA . TYR A 1 350 ? -5.728 20.775 -4.370 1.00 67.25 350 TYR A CA 1
ATOM 2735 C C . TYR A 1 350 ? -4.750 20.965 -5.554 1.00 67.25 350 TYR A C 1
ATOM 2737 O O . TYR A 1 350 ? -3.561 21.193 -5.332 1.00 67.25 350 TYR A O 1
ATOM 2745 N N . PRO A 1 351 ? -5.248 21.013 -6.808 1.00 52.09 351 PRO A N 1
ATOM 2746 C CA . PRO A 1 351 ? -4.426 20.878 -8.018 1.00 52.09 351 PRO A CA 1
ATOM 2747 C C . PRO A 1 351 ? -3.647 22.140 -8.448 1.00 52.09 351 PRO A C 1
ATOM 2749 O O . PRO A 1 351 ? -2.988 22.124 -9.487 1.00 52.09 351 PRO A O 1
ATOM 2752 N N . GLU A 1 352 ? -3.712 23.257 -7.709 1.00 53.72 352 GLU A N 1
ATOM 2753 C CA . GLU A 1 352 ? -3.136 24.543 -8.140 1.00 53.72 352 GLU A CA 1
ATOM 2754 C C . GLU A 1 352 ? -1.969 25.019 -7.257 1.00 53.72 352 GLU A C 1
ATOM 2756 O O . GLU A 1 352 ? -2.100 25.216 -6.051 1.00 53.72 352 GLU A O 1
ATOM 2761 N N . MET A 1 353 ? -0.828 25.305 -7.897 1.00 49.72 353 MET A N 1
ATOM 2762 C CA . MET A 1 353 ? 0.431 25.712 -7.249 1.00 49.72 353 MET A CA 1
ATOM 2763 C C . MET A 1 353 ? 0.435 27.121 -6.633 1.00 49.72 353 MET A C 1
ATOM 2765 O O . MET A 1 353 ? 1.389 27.488 -5.946 1.00 49.72 353 MET A O 1
ATOM 2769 N N . VAL A 1 354 ? -0.562 27.963 -6.926 1.00 41.84 354 VAL A N 1
ATOM 2770 C CA . VAL A 1 354 ? -0.588 29.361 -6.471 1.00 41.84 354 VAL A CA 1
ATOM 2771 C C . VAL A 1 354 ? -2.009 29.780 -6.128 1.00 41.84 354 VAL A C 1
ATOM 2773 O O . VAL A 1 354 ? -2.852 29.953 -7.004 1.00 41.84 354 VAL A O 1
ATOM 2776 N N . GLU A 1 355 ? -2.250 30.033 -4.846 1.00 42.72 355 GLU A N 1
ATOM 2777 C CA . GLU A 1 355 ? -3.526 30.546 -4.369 1.00 42.72 355 GLU A CA 1
ATOM 2778 C C . GLU A 1 355 ? -3.739 32.007 -4.806 1.00 42.72 355 GLU A C 1
ATOM 2780 O O . GLU A 1 355 ? -2.982 32.925 -4.463 1.00 42.72 355 GLU A O 1
ATOM 2785 N N . GLY A 1 356 ? -4.835 32.245 -5.525 1.00 37.59 356 GLY A N 1
ATOM 2786 C CA . GLY A 1 356 ? -5.444 33.561 -5.622 1.00 37.59 356 GLY A CA 1
ATOM 2787 C C . GLY A 1 356 ? -6.021 33.985 -4.267 1.00 37.59 356 GLY A C 1
ATOM 2788 O O . GLY A 1 356 ? -6.998 33.430 -3.785 1.00 37.59 356 GLY A O 1
ATOM 2789 N N . SER A 1 357 ? -5.476 35.0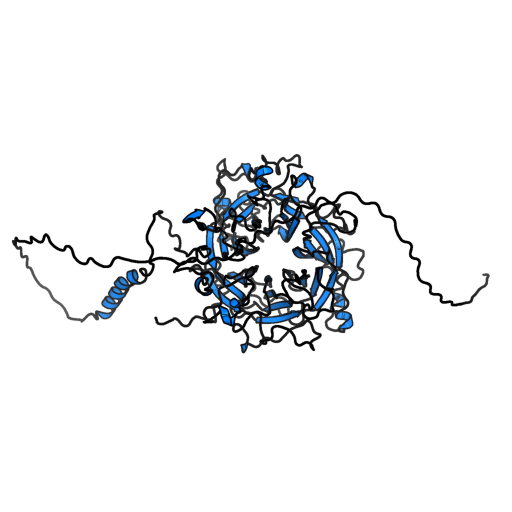63 -3.707 1.00 32.38 357 SER A N 1
ATOM 2790 C CA . SER A 1 357 ? -6.050 35.929 -2.657 1.00 32.38 357 SER A CA 1
ATOM 2791 C C . SER A 1 357 ? -6.069 35.527 -1.165 1.00 32.38 357 SER A C 1
ATOM 2793 O O . SER A 1 357 ? -6.402 36.422 -0.386 1.00 32.38 357 SER A O 1
ATOM 2795 N N . SER A 1 358 ? -5.605 34.350 -0.715 1.00 37.00 358 SER A N 1
ATOM 2796 C CA . SER A 1 358 ? -5.398 34.106 0.743 1.00 37.00 358 SER A CA 1
ATOM 2797 C C . SER A 1 358 ? -3.941 33.947 1.178 1.00 37.00 358 SER A C 1
ATOM 2799 O O . SER A 1 358 ? -3.602 34.417 2.259 1.00 37.00 358 SER A O 1
ATOM 2801 N N . GLY A 1 359 ? -3.060 33.322 0.393 1.00 39.19 359 GLY A N 1
ATOM 2802 C CA . GLY A 1 359 ? -1.634 33.186 0.725 1.00 39.19 359 GLY A CA 1
ATOM 2803 C C . GLY A 1 359 ? -1.352 32.531 2.086 1.00 39.19 359 GLY A C 1
ATOM 2804 O O . GLY A 1 359 ? -0.332 32.849 2.696 1.00 39.19 359 GLY A O 1
ATOM 2805 N N . THR A 1 360 ? -2.262 31.688 2.595 1.00 47.62 360 THR A N 1
ATOM 2806 C CA . THR A 1 360 ? -2.200 31.167 3.980 1.00 47.62 360 THR A CA 1
ATOM 2807 C C . THR A 1 360 ? -1.975 29.644 4.061 1.00 47.62 360 THR A C 1
ATOM 2809 O O . THR A 1 360 ? -1.648 29.149 5.137 1.00 47.62 360 THR A O 1
ATOM 2812 N N . PHE A 1 361 ? -2.052 28.883 2.958 1.00 54.88 361 PHE A N 1
ATOM 2813 C CA . PHE A 1 361 ? -1.967 27.411 3.001 1.00 54.88 361 PHE A CA 1
ATOM 2814 C C . PHE A 1 361 ? -0.978 26.829 1.968 1.00 54.88 361 PHE A C 1
ATOM 2816 O O . PHE A 1 361 ? -1.015 27.189 0.795 1.00 54.88 361 PHE A O 1
ATOM 2823 N N . TYR A 1 362 ? -0.078 25.955 2.436 1.00 61.53 362 TYR A N 1
ATOM 2824 C CA . TYR A 1 362 ? 0.847 25.132 1.637 1.00 61.53 362 TYR A CA 1
ATOM 2825 C C . TYR A 1 362 ? 0.081 23.994 0.928 1.00 61.53 362 TYR A C 1
ATOM 2827 O O . TYR A 1 362 ? -0.941 23.574 1.467 1.00 61.53 362 TYR A O 1
ATOM 2835 N N . LYS A 1 363 ? 0.543 23.511 -0.239 1.00 73.69 363 LYS A N 1
ATOM 2836 C CA . LYS A 1 363 ? -0.136 22.505 -1.094 1.00 73.69 363 LYS A CA 1
ATOM 2837 C C . LYS A 1 363 ? 0.748 21.288 -1.384 1.00 73.69 363 LYS A C 1
ATOM 2839 O O . LYS A 1 363 ? 1.963 21.428 -1.384 1.00 73.69 363 LYS A O 1
ATOM 2844 N N . GLY A 1 364 ? 0.155 20.121 -1.636 1.00 82.12 364 GLY A N 1
ATOM 2845 C CA . GLY A 1 364 ? 0.869 18.839 -1.720 1.00 82.12 364 GLY A CA 1
ATOM 2846 C C . GLY A 1 364 ? 0.989 18.152 -0.357 1.00 82.12 364 GLY A C 1
ATOM 2847 O O . GLY A 1 364 ? 0.137 18.339 0.513 1.00 82.12 364 GLY A O 1
ATOM 2848 N N . THR A 1 365 ? 2.060 17.389 -0.151 1.00 89.69 365 THR A N 1
ATOM 2849 C CA . THR A 1 365 ? 2.314 16.670 1.101 1.00 89.69 365 THR A CA 1
ATOM 2850 C C . THR A 1 365 ? 2.544 17.657 2.245 1.00 89.69 365 THR A C 1
ATOM 2852 O O . THR A 1 365 ? 3.485 18.449 2.223 1.00 89.69 365 THR A O 1
ATOM 2855 N N . GLN A 1 366 ? 1.718 17.607 3.285 1.00 88.94 366 GLN A N 1
ATOM 2856 C CA . GLN A 1 366 ? 1.898 18.390 4.505 1.00 88.94 366 GLN A CA 1
ATOM 2857 C C . GLN A 1 366 ? 2.414 17.493 5.623 1.00 88.94 366 GLN A C 1
ATOM 2859 O O . GLN A 1 366 ? 1.835 16.446 5.894 1.00 88.94 366 GLN A O 1
ATOM 2864 N N . VAL A 1 367 ? 3.476 17.923 6.304 1.00 92.19 367 VAL A N 1
ATOM 2865 C CA . VAL A 1 367 ? 4.037 17.165 7.426 1.00 92.19 367 VAL A CA 1
ATOM 2866 C C . VAL A 1 367 ? 3.695 17.859 8.733 1.00 92.19 367 VAL A C 1
ATOM 2868 O O . VAL A 1 367 ? 3.995 19.042 8.916 1.00 92.19 367 VAL A O 1
ATOM 2871 N N . PHE A 1 368 ? 3.088 17.121 9.651 1.00 90.38 368 PHE A N 1
ATOM 2872 C CA . PHE A 1 368 ? 2.652 17.590 10.957 1.00 90.38 368 PHE A CA 1
ATOM 2873 C C . PHE A 1 368 ? 3.448 16.939 12.072 1.00 90.38 368 PHE A C 1
ATOM 2875 O O . PHE A 1 368 ? 3.932 15.818 11.945 1.00 90.38 368 PHE A O 1
ATOM 2882 N N . TYR A 1 369 ? 3.529 17.649 13.188 1.00 88.00 369 TYR A N 1
ATOM 2883 C CA . TYR A 1 369 ? 4.084 17.157 14.431 1.00 88.00 369 TYR A CA 1
ATOM 2884 C C . TYR A 1 369 ? 3.021 17.246 15.525 1.00 88.00 369 TYR A C 1
ATOM 2886 O O . TYR A 1 369 ? 2.455 18.319 15.755 1.00 88.00 369 TYR A O 1
ATOM 2894 N N . ALA A 1 370 ? 2.740 16.124 16.188 1.00 85.12 370 ALA A N 1
ATOM 2895 C CA . ALA A 1 370 ? 1.799 16.079 17.298 1.00 85.12 370 ALA A CA 1
ATOM 2896 C C . ALA A 1 370 ? 2.537 16.350 18.619 1.00 85.12 370 ALA A C 1
ATOM 2898 O O . ALA A 1 370 ? 3.427 15.596 19.021 1.00 85.12 370 ALA A O 1
ATOM 2899 N N . LEU A 1 371 ? 2.160 17.420 19.328 1.00 75.25 371 LEU A N 1
ATOM 2900 C CA . LEU A 1 371 ? 2.716 17.741 20.646 1.00 75.25 371 LEU A CA 1
ATOM 2901 C C . LEU A 1 371 ? 2.067 16.864 21.721 1.00 75.25 371 LEU A C 1
ATOM 2903 O O . LEU A 1 371 ? 1.224 17.305 22.504 1.00 75.25 371 LEU A O 1
ATOM 2907 N N . ILE A 1 372 ? 2.464 15.594 21.742 1.00 68.06 372 ILE A N 1
ATOM 2908 C CA . ILE A 1 372 ? 1.980 14.619 22.716 1.00 68.06 372 ILE A CA 1
ATOM 2909 C C . ILE A 1 372 ? 2.809 14.722 23.993 1.00 68.06 372 ILE A C 1
ATOM 2911 O O . ILE A 1 372 ? 4.026 14.557 23.970 1.00 68.06 372 ILE A O 1
ATOM 2915 N N . ASP A 1 373 ? 2.130 15.005 25.103 1.00 60.59 373 ASP A N 1
ATOM 2916 C CA . ASP A 1 373 ? 2.616 14.731 26.456 1.00 60.59 373 ASP A CA 1
ATOM 2917 C C . ASP A 1 373 ? 2.156 13.318 26.848 1.00 60.59 373 ASP A C 1
ATOM 2919 O O . ASP A 1 373 ? 0.968 13.109 27.142 1.00 60.59 373 ASP A O 1
ATOM 2923 N N . PHE A 1 374 ? 3.088 12.359 26.787 1.00 59.16 374 PHE A N 1
ATOM 2924 C CA . PHE A 1 374 ? 2.852 10.951 27.112 1.00 59.16 374 PHE A CA 1
ATOM 2925 C C . PHE A 1 374 ? 2.610 10.740 28.621 1.00 59.16 374 PHE A C 1
ATOM 2927 O O . PHE A 1 374 ? 1.807 9.878 28.985 1.00 59.16 374 PHE A O 1
ATOM 2934 N N . GLU A 1 375 ? 3.174 11.574 29.511 1.00 49.97 375 GLU A N 1
ATOM 2935 C CA . GLU A 1 375 ? 2.869 11.536 30.955 1.00 49.97 375 GLU A CA 1
ATOM 2936 C C . GLU A 1 375 ? 1.408 11.955 31.232 1.00 49.97 375 GLU A C 1
ATOM 2938 O O . GLU A 1 375 ? 0.759 11.459 32.162 1.00 49.97 375 GLU A O 1
ATOM 2943 N N . GLY A 1 376 ? 0.854 12.831 30.386 1.00 49.50 376 GLY A N 1
ATOM 2944 C CA . GLY A 1 376 ? -0.536 13.296 30.424 1.00 49.50 376 GLY A CA 1
ATOM 2945 C C . GLY A 1 376 ? -1.596 12.273 29.979 1.00 49.50 376 GLY A C 1
ATOM 2946 O O . GLY A 1 376 ? -2.789 12.566 30.076 1.00 49.50 376 GLY A O 1
ATOM 2947 N N . LEU A 1 377 ? -1.211 11.084 29.505 1.00 53.41 377 LEU A N 1
ATOM 2948 C CA . LEU A 1 377 ? -2.132 9.998 29.110 1.00 53.41 377 LEU A CA 1
ATOM 2949 C C . LEU A 1 377 ? -2.385 8.988 30.232 1.00 53.41 377 LEU A C 1
ATOM 2951 O O . LEU A 1 377 ? -2.922 7.907 30.008 1.00 53.41 377 LEU A O 1
ATOM 2955 N N . ASN A 1 378 ? -2.010 9.343 31.462 1.00 52.56 378 ASN A N 1
ATOM 2956 C CA . ASN A 1 378 ? -2.209 8.496 32.623 1.00 52.56 378 ASN A CA 1
ATOM 2957 C C . ASN A 1 378 ? -3.696 8.085 32.753 1.00 52.56 378 ASN A C 1
ATOM 2959 O O . ASN A 1 378 ? -4.556 8.961 32.899 1.00 52.56 378 ASN A O 1
ATOM 2963 N N . PRO A 1 379 ? -4.019 6.778 32.794 1.00 46.62 379 PRO A N 1
ATOM 2964 C CA . PRO A 1 379 ? -5.395 6.280 32.908 1.00 46.62 379 PRO A CA 1
ATOM 2965 C C . PRO A 1 379 ? -6.094 6.667 34.226 1.00 46.62 379 PRO A C 1
ATOM 2967 O O . PRO A 1 379 ? -7.264 6.361 34.429 1.00 46.62 379 PRO A O 1
ATOM 2970 N N . THR A 1 380 ? -5.394 7.347 35.142 1.00 49.88 380 THR A N 1
ATOM 2971 C CA . THR A 1 380 ? -5.967 7.933 36.367 1.00 49.88 380 THR A CA 1
ATOM 2972 C C . THR A 1 380 ? -6.350 9.413 36.249 1.00 49.88 380 THR A C 1
ATOM 2974 O O . THR A 1 380 ? -6.891 9.974 37.207 1.00 49.88 380 THR A O 1
ATOM 2977 N N . ASN A 1 381 ? -6.092 10.046 35.101 1.00 54.34 381 ASN A N 1
ATOM 2978 C CA . ASN A 1 381 ? -6.563 11.395 34.793 1.00 54.34 381 ASN A CA 1
ATOM 2979 C C . ASN A 1 381 ? -8.094 11.413 34.672 1.00 54.34 381 ASN A C 1
ATOM 2981 O O . ASN A 1 381 ? -8.707 10.412 34.310 1.00 54.34 381 ASN A O 1
ATOM 2985 N N . ASN A 1 382 ? -8.729 12.535 35.015 1.00 56.62 382 ASN A N 1
ATOM 2986 C CA . ASN A 1 382 ? -10.180 12.660 34.850 1.00 56.62 382 ASN A CA 1
ATOM 2987 C C . ASN A 1 382 ? -10.556 12.886 33.370 1.00 56.62 382 ASN A C 1
ATOM 2989 O O . ASN A 1 382 ? -9.701 13.254 32.567 1.00 56.62 382 ASN A O 1
ATOM 2993 N N . GLU A 1 383 ? -11.832 12.697 33.020 1.00 53.59 383 GLU A N 1
ATOM 2994 C CA . GLU A 1 383 ? -12.340 12.859 31.643 1.00 53.59 383 GLU A CA 1
ATOM 2995 C C . GLU A 1 383 ? -11.968 14.222 31.031 1.00 53.59 383 GLU A C 1
ATOM 2997 O O . GLU A 1 383 ? -11.560 14.292 29.880 1.00 53.59 383 GLU A O 1
ATOM 3002 N N . GLU A 1 384 ? -12.009 15.309 31.809 1.00 53.97 384 GLU A N 1
ATOM 3003 C CA . GLU A 1 384 ? -11.644 16.658 31.341 1.00 53.97 384 GLU A CA 1
ATOM 3004 C C . GLU A 1 384 ? -10.147 16.783 30.989 1.00 53.97 384 GLU A C 1
ATOM 3006 O O . GLU A 1 384 ? -9.781 17.496 30.059 1.00 53.97 384 GLU A O 1
ATOM 3011 N N . GLN A 1 385 ? -9.270 16.078 31.711 1.00 54.41 385 GLN A N 1
ATOM 3012 C CA . GLN A 1 385 ? -7.825 16.040 31.463 1.00 54.41 385 GLN A CA 1
ATOM 3013 C C . GLN A 1 385 ? -7.447 15.078 30.331 1.00 54.41 385 GLN A C 1
ATOM 3015 O O . GLN A 1 385 ? -6.490 15.350 29.611 1.00 54.41 385 GLN A O 1
ATOM 3020 N N . GLN A 1 386 ? -8.181 13.974 30.169 1.00 53.66 386 GLN A N 1
ATOM 3021 C CA . GLN A 1 386 ? -8.005 13.042 29.049 1.00 53.66 386 GLN A CA 1
ATOM 3022 C C . GLN A 1 386 ? -8.490 13.655 27.726 1.00 53.66 386 GLN A C 1
ATOM 3024 O O . GLN A 1 386 ? -7.831 13.478 26.705 1.00 53.66 386 GLN A O 1
ATOM 3029 N N . ASN A 1 387 ? -9.557 14.461 27.777 1.00 50.47 387 ASN A N 1
ATOM 3030 C CA . ASN A 1 387 ? -10.166 15.140 26.627 1.00 50.47 387 ASN A CA 1
ATOM 3031 C C . ASN A 1 387 ? -9.552 16.518 26.309 1.00 50.47 387 ASN A C 1
ATOM 3033 O O . ASN A 1 387 ? -10.083 17.256 25.475 1.00 50.47 387 ASN A O 1
ATOM 3037 N N . ALA A 1 388 ? -8.456 16.912 26.965 1.00 53.84 388 ALA A N 1
ATOM 3038 C CA . ALA A 1 388 ? -7.746 18.134 26.608 1.00 53.84 388 ALA A CA 1
ATOM 3039 C C . ALA A 1 388 ? -7.025 17.923 25.264 1.00 53.84 388 ALA A C 1
ATOM 3041 O O . ALA A 1 388 ? -5.954 17.316 25.223 1.00 53.84 388 ALA A O 1
ATOM 3042 N N . SER A 1 389 ? -7.635 18.409 24.175 1.00 54.69 389 SER A N 1
ATOM 3043 C CA . SER A 1 389 ? -7.062 18.350 22.825 1.00 54.69 389 SER A CA 1
ATOM 3044 C C . SER A 1 389 ? -5.663 18.965 22.817 1.00 54.69 389 SER A C 1
ATOM 3046 O O . SER A 1 389 ? -5.459 20.112 23.232 1.00 54.69 389 SER A O 1
ATOM 3048 N N . ARG A 1 390 ? -4.686 18.161 22.402 1.00 71.44 390 ARG A N 1
ATOM 3049 C CA . ARG A 1 390 ? -3.290 18.567 22.246 1.00 71.44 390 ARG A CA 1
ATOM 3050 C C . ARG A 1 390 ? -3.089 19.215 20.879 1.00 71.44 390 ARG A C 1
ATOM 3052 O O . ARG A 1 390 ? -3.829 18.956 19.936 1.00 71.44 390 ARG A O 1
ATOM 3059 N N . GLU A 1 391 ? -2.076 20.068 20.778 1.00 73.75 391 GLU A N 1
ATOM 3060 C CA . GLU A 1 391 ? -1.811 20.831 19.559 1.00 73.75 391 GLU A CA 1
ATOM 3061 C C . GLU A 1 391 ? -1.070 19.961 18.528 1.00 73.75 391 GLU A C 1
ATOM 3063 O O . GLU A 1 391 ? 0.025 19.454 18.786 1.00 73.75 391 GLU A O 1
ATOM 3068 N N . ILE A 1 392 ? -1.665 19.801 17.348 1.00 81.62 392 ILE A N 1
ATOM 3069 C CA . ILE A 1 392 ? -0.953 19.391 16.136 1.00 81.62 392 ILE A CA 1
ATOM 3070 C C . ILE A 1 392 ? -0.428 20.670 15.479 1.00 81.62 392 ILE A C 1
ATOM 3072 O O . ILE A 1 392 ? -1.136 21.672 15.424 1.00 81.62 392 ILE A O 1
ATOM 3076 N N . ILE A 1 393 ? 0.811 20.663 14.990 1.00 82.88 393 ILE A N 1
ATOM 3077 C CA . ILE A 1 393 ? 1.400 21.804 14.276 1.00 82.88 393 ILE A CA 1
ATOM 3078 C C . ILE A 1 393 ? 2.004 21.365 12.948 1.00 82.88 393 ILE A C 1
ATOM 3080 O O . ILE A 1 393 ? 2.581 20.285 12.845 1.00 82.88 393 ILE A O 1
ATOM 3084 N N . ARG A 1 394 ? 1.935 22.221 11.924 1.00 85.69 394 ARG A N 1
ATOM 3085 C CA . ARG A 1 394 ? 2.652 21.975 10.666 1.00 85.69 394 ARG A CA 1
ATOM 3086 C C . ARG A 1 394 ? 4.159 22.112 10.892 1.00 85.69 394 ARG A C 1
ATOM 3088 O O . ARG A 1 394 ? 4.628 23.158 11.342 1.00 85.69 394 ARG A O 1
ATOM 3095 N N . TRP A 1 395 ? 4.904 21.068 10.549 1.00 90.25 395 TRP A N 1
ATOM 3096 C CA . TRP A 1 395 ? 6.350 20.969 10.741 1.00 90.25 395 TRP A CA 1
ATOM 3097 C C . TRP A 1 395 ? 7.146 21.017 9.437 1.00 90.25 395 TRP A C 1
ATOM 3099 O O . TRP A 1 395 ? 8.264 21.523 9.429 1.00 90.25 395 TRP A O 1
ATOM 3109 N N . GLY A 1 396 ? 6.568 20.520 8.345 1.00 91.44 396 GLY A N 1
ATOM 3110 C CA . GLY A 1 396 ? 7.210 20.407 7.037 1.00 91.44 396 GLY A CA 1
ATOM 3111 C C . GLY A 1 396 ? 6.205 20.441 5.894 1.00 91.44 396 GLY A C 1
ATOM 3112 O O . GLY A 1 396 ? 4.991 20.503 6.117 1.00 91.44 396 GLY A O 1
ATOM 3113 N N . GLY A 1 397 ? 6.711 20.351 4.669 1.00 90.75 397 GLY A N 1
ATOM 3114 C CA . GLY A 1 397 ? 5.875 20.153 3.493 1.00 90.75 397 GLY A CA 1
ATOM 3115 C C . GLY A 1 397 ? 6.688 19.785 2.258 1.00 90.75 397 GLY A C 1
ATOM 3116 O O . GLY A 1 397 ? 7.844 20.183 2.143 1.00 90.75 397 GLY A O 1
ATOM 3117 N N . TYR A 1 398 ? 6.088 19.035 1.339 1.00 91.62 398 TYR A N 1
ATOM 3118 C CA . TYR A 1 398 ? 6.662 18.765 0.027 1.00 91.62 398 TYR A CA 1
ATOM 3119 C C . TYR A 1 398 ? 5.652 19.002 -1.110 1.00 91.62 398 TYR A C 1
ATOM 3121 O O . TYR A 1 398 ? 4.502 18.574 -1.057 1.00 91.62 398 TYR A O 1
ATOM 3129 N N . THR A 1 399 ? 6.119 19.672 -2.164 1.00 89.00 399 THR A N 1
ATOM 3130 C CA . THR A 1 399 ? 5.426 19.847 -3.442 1.00 89.00 399 THR A CA 1
ATOM 3131 C C . THR A 1 399 ? 6.460 19.624 -4.545 1.00 89.00 399 THR A C 1
ATOM 3133 O O . THR A 1 399 ? 7.529 20.241 -4.480 1.00 89.00 399 THR A O 1
ATOM 3136 N N . PRO A 1 400 ? 6.166 18.823 -5.583 1.00 88.56 400 PRO A N 1
ATOM 3137 C CA . PRO A 1 400 ? 7.016 18.724 -6.759 1.00 88.56 400 PRO A CA 1
ATOM 3138 C C . PRO A 1 400 ? 7.334 20.101 -7.346 1.00 88.56 400 PRO A C 1
ATOM 3140 O O . PRO A 1 400 ? 6.448 20.942 -7.533 1.00 88.56 400 PRO A O 1
ATOM 3143 N N . GLU A 1 401 ? 8.602 20.342 -7.672 1.00 87.00 401 GLU A N 1
ATOM 3144 C CA . GLU A 1 401 ? 8.967 21.565 -8.380 1.00 87.00 401 GLU A CA 1
ATOM 3145 C C . GLU A 1 401 ? 8.323 21.571 -9.783 1.00 87.00 401 GLU A C 1
ATOM 3147 O O . GLU A 1 401 ? 8.409 20.573 -10.496 1.00 87.00 401 GLU A O 1
ATOM 3152 N N . PRO A 1 402 ? 7.738 22.687 -10.260 1.00 85.19 402 PRO A N 1
ATOM 3153 C CA . PRO A 1 402 ? 6.967 22.680 -11.510 1.00 85.19 402 PRO A CA 1
ATOM 3154 C C . PRO A 1 402 ? 7.777 22.244 -12.738 1.00 85.19 402 PRO A C 1
ATOM 3156 O O . PRO A 1 402 ? 7.245 21.655 -13.676 1.00 85.19 402 PRO A O 1
ATOM 3159 N N . GLN A 1 403 ? 9.082 22.517 -12.752 1.00 85.81 403 GLN A N 1
ATOM 3160 C CA . GLN A 1 403 ? 9.971 22.067 -13.820 1.00 85.81 403 GLN A CA 1
ATOM 3161 C C . GLN A 1 403 ? 10.116 20.540 -13.901 1.00 85.81 403 GLN A C 1
ATOM 3163 O O . GLN A 1 403 ? 10.472 20.044 -14.967 1.00 85.81 403 GLN A O 1
ATOM 3168 N N . THR A 1 404 ? 9.855 19.792 -12.822 1.00 87.81 404 THR A N 1
ATOM 3169 C CA . THR A 1 404 ? 9.997 18.328 -12.797 1.00 87.81 404 THR A CA 1
ATOM 3170 C C . THR A 1 404 ? 8.743 17.600 -13.270 1.00 87.81 404 THR A C 1
ATOM 3172 O O . THR A 1 404 ? 8.826 16.401 -13.508 1.00 87.81 404 THR A O 1
ATOM 3175 N N . THR A 1 405 ? 7.606 18.281 -13.465 1.00 86.81 405 THR A N 1
ATOM 3176 C CA . THR A 1 405 ? 6.316 17.638 -13.804 1.00 86.81 405 THR A CA 1
ATOM 3177 C C . THR A 1 405 ? 5.988 17.629 -15.297 1.00 86.81 405 THR A C 1
ATOM 3179 O O . THR A 1 405 ? 4.958 17.108 -15.699 1.00 86.81 405 THR A O 1
ATOM 3182 N N . CYS A 1 406 ? 6.805 18.264 -16.143 1.00 84.12 406 CYS A N 1
ATOM 3183 C CA . CYS A 1 406 ? 6.475 18.523 -17.554 1.00 84.12 406 CYS A CA 1
ATOM 3184 C C . CYS A 1 406 ? 5.122 19.221 -17.794 1.00 84.12 406 CYS A C 1
ATOM 3186 O O . CYS A 1 406 ? 4.567 19.133 -18.888 1.00 84.12 406 CYS A O 1
ATOM 3188 N N . GLY A 1 407 ? 4.610 19.962 -16.807 1.00 84.19 407 GLY A N 1
ATOM 3189 C CA . GLY A 1 407 ? 3.308 20.623 -16.900 1.00 84.19 407 GLY A CA 1
ATOM 3190 C C . GLY A 1 407 ? 2.124 19.739 -16.513 1.00 84.19 407 GLY A C 1
ATOM 3191 O O . GLY A 1 407 ? 0.988 20.191 -16.652 1.00 84.19 407 GLY A O 1
ATOM 3192 N N . GLY A 1 408 ? 2.373 18.527 -16.016 1.00 82.56 408 GLY A N 1
ATOM 3193 C CA . GLY A 1 408 ? 1.345 17.717 -15.388 1.00 82.56 408 GLY A CA 1
ATOM 3194 C C . GLY A 1 408 ? 0.874 18.286 -14.049 1.00 82.56 408 GLY A C 1
ATOM 3195 O O . GLY A 1 408 ? 1.519 19.162 -13.455 1.00 82.56 408 GLY A O 1
ATOM 3196 N N . SER A 1 409 ? -0.299 17.814 -13.625 1.00 79.38 409 SER A N 1
ATOM 3197 C CA . SER A 1 409 ? -0.972 18.233 -12.393 1.00 79.38 409 SER A CA 1
ATOM 3198 C C . SER A 1 409 ? -0.145 17.900 -11.144 1.00 79.38 409 SER A C 1
ATOM 3200 O O . SER A 1 409 ? 0.753 17.064 -11.172 1.00 79.38 409 SER A O 1
ATOM 3202 N N . ILE A 1 410 ? -0.429 18.599 -10.045 1.00 81.00 410 ILE A N 1
ATOM 3203 C CA . ILE A 1 410 ? 0.172 18.357 -8.726 1.00 81.00 410 ILE A CA 1
ATOM 3204 C C . ILE A 1 410 ? -0.948 18.036 -7.735 1.00 81.00 410 ILE A C 1
ATOM 3206 O O . ILE A 1 410 ? -1.055 18.613 -6.657 1.00 81.00 410 ILE A O 1
ATOM 3210 N N . PHE A 1 411 ? -1.837 17.141 -8.149 1.00 83.25 411 PHE A N 1
ATOM 3211 C CA . PHE A 1 411 ? -2.873 16.603 -7.282 1.00 83.25 411 PHE A CA 1
ATOM 3212 C C . PHE A 1 411 ? -2.232 15.493 -6.451 1.00 83.25 411 PHE A C 1
ATOM 3214 O O . PHE A 1 411 ? -1.889 14.450 -7.005 1.00 83.25 411 PHE A O 1
ATOM 3221 N N . ASN A 1 412 ? -1.984 15.740 -5.165 1.00 85.94 412 ASN A N 1
ATOM 3222 C CA . ASN A 1 412 ? -1.449 14.718 -4.272 1.00 85.94 412 ASN A CA 1
ATOM 3223 C C . ASN A 1 412 ? -2.592 13.799 -3.852 1.00 85.94 412 ASN A C 1
ATOM 3225 O O . ASN A 1 412 ? -3.479 14.238 -3.125 1.00 85.94 412 ASN A O 1
ATOM 3229 N N . HIS A 1 413 ? -2.565 12.569 -4.350 1.00 85.12 413 HIS A N 1
ATOM 3230 C CA . HIS A 1 413 ? -3.575 11.575 -4.035 1.00 85.12 413 HIS A CA 1
ATOM 3231 C C . HIS A 1 413 ? -3.206 10.887 -2.719 1.00 85.12 413 HIS A C 1
ATOM 3233 O O . HIS A 1 413 ? -3.842 11.142 -1.703 1.00 85.12 413 HIS A O 1
ATOM 3239 N N . ASP A 1 414 ? -2.078 10.167 -2.708 1.00 88.25 414 ASP A N 1
ATOM 3240 C CA . ASP A 1 414 ? -1.667 9.344 -1.569 1.00 88.25 414 ASP A CA 1
ATOM 3241 C C . ASP A 1 414 ? -0.248 9.601 -1.076 1.00 88.25 414 ASP A C 1
ATOM 3243 O O . ASP A 1 414 ? 0.650 9.976 -1.837 1.00 88.25 414 ASP A O 1
ATOM 3247 N N . ASN A 1 415 ? -0.055 9.348 0.220 1.00 91.81 415 ASN A N 1
ATOM 3248 C CA . ASN A 1 415 ? 1.248 9.236 0.864 1.00 91.81 415 ASN A CA 1
ATOM 3249 C C . ASN A 1 415 ? 1.324 7.870 1.549 1.00 91.81 415 ASN A C 1
ATOM 3251 O O . ASN A 1 415 ? 0.431 7.539 2.323 1.00 91.81 415 ASN A O 1
ATOM 3255 N N . VAL A 1 416 ? 2.407 7.130 1.317 1.00 94.69 416 VAL A N 1
ATOM 3256 C CA . VAL A 1 416 ? 2.706 5.891 2.046 1.00 94.69 416 VAL A CA 1
ATOM 3257 C C . VAL A 1 416 ? 4.092 5.989 2.662 1.00 94.69 416 VAL A C 1
ATOM 3259 O O . VAL A 1 416 ? 5.087 6.218 1.965 1.00 94.69 416 VAL A O 1
ATOM 3262 N N . PHE A 1 417 ? 4.155 5.858 3.980 1.00 95.81 417 PHE A N 1
ATOM 3263 C CA . PHE A 1 417 ? 5.381 5.812 4.752 1.00 95.81 417 PHE A CA 1
ATOM 3264 C C . PHE A 1 417 ? 5.989 4.413 4.711 1.00 95.81 417 PHE A C 1
ATOM 3266 O O . PHE A 1 417 ? 5.306 3.417 4.905 1.00 95.81 417 PHE A O 1
ATOM 3273 N N . PHE A 1 418 ? 7.306 4.340 4.531 1.00 95.81 418 PHE A N 1
ATOM 3274 C CA . PHE A 1 418 ? 8.052 3.093 4.676 1.00 95.81 418 PHE A CA 1
ATOM 3275 C C . PHE A 1 418 ? 9.498 3.362 5.102 1.00 95.81 418 PHE A C 1
ATOM 3277 O O . PHE A 1 418 ? 10.023 4.475 4.973 1.00 95.81 418 PHE A O 1
ATOM 3284 N N . ILE A 1 419 ? 10.173 2.329 5.608 1.00 95.75 419 ILE A N 1
ATOM 3285 C CA . ILE A 1 419 ? 11.613 2.373 5.881 1.00 95.75 419 ILE A CA 1
ATOM 3286 C C . ILE A 1 419 ? 12.320 1.553 4.813 1.00 95.75 419 ILE A C 1
ATOM 3288 O O . ILE A 1 419 ? 12.219 0.331 4.790 1.00 95.75 419 ILE A O 1
ATOM 3292 N N . HIS A 1 420 ? 13.097 2.217 3.962 1.00 95.62 420 HIS A N 1
ATOM 3293 C CA . HIS A 1 420 ? 13.764 1.552 2.853 1.00 95.62 420 HIS A CA 1
ATOM 3294 C C . HIS A 1 420 ? 14.714 0.444 3.361 1.00 95.62 420 HIS A C 1
ATOM 3296 O O . HIS A 1 420 ? 15.637 0.734 4.140 1.00 95.62 420 HIS A O 1
ATOM 3302 N N . PRO A 1 421 ? 14.589 -0.817 2.902 1.00 93.31 421 PRO A N 1
ATOM 3303 C CA . PRO A 1 421 ? 15.268 -1.953 3.531 1.00 93.31 421 PRO A CA 1
ATOM 3304 C C . PRO A 1 421 ? 16.794 -1.906 3.388 1.00 93.31 421 PRO A C 1
ATOM 3306 O O . PRO A 1 421 ? 17.502 -2.379 4.278 1.00 93.31 421 PRO A O 1
ATOM 3309 N N . ILE A 1 422 ? 17.322 -1.272 2.333 1.00 92.56 422 ILE A N 1
ATOM 3310 C CA . ILE A 1 422 ? 18.774 -1.099 2.129 1.00 92.56 422 ILE A CA 1
ATOM 3311 C C . ILE A 1 422 ? 19.308 0.170 2.807 1.00 92.56 422 ILE A C 1
ATOM 3313 O O . ILE A 1 422 ? 20.168 0.084 3.684 1.00 92.56 422 ILE A O 1
ATOM 3317 N N . THR A 1 423 ? 18.833 1.354 2.402 1.00 93.50 423 THR A N 1
ATOM 3318 C CA . THR A 1 423 ? 19.373 2.642 2.874 1.00 93.50 423 THR A CA 1
ATOM 3319 C C . THR A 1 423 ? 18.989 2.975 4.315 1.00 93.50 423 THR A C 1
ATOM 3321 O O . THR A 1 423 ? 19.653 3.804 4.935 1.00 93.50 423 THR A O 1
ATOM 3324 N N . LYS A 1 424 ? 17.945 2.325 4.855 1.00 93.56 424 LYS A N 1
ATOM 3325 C CA . LYS A 1 424 ? 17.328 2.612 6.161 1.00 93.56 424 LYS A CA 1
ATOM 3326 C C . LYS A 1 424 ? 16.774 4.034 6.284 1.00 93.56 424 LYS A C 1
ATOM 3328 O O . LYS A 1 424 ? 16.498 4.487 7.393 1.00 93.56 424 LYS A O 1
ATOM 3333 N N . GLN A 1 425 ? 16.602 4.728 5.158 1.00 95.31 425 GLN A N 1
ATOM 3334 C CA . GLN A 1 425 ? 15.902 6.005 5.125 1.00 95.31 425 GLN A CA 1
ATOM 3335 C C . GLN A 1 425 ? 14.427 5.780 5.452 1.00 95.31 425 GLN A C 1
ATOM 3337 O O . GLN A 1 425 ? 13.818 4.829 4.965 1.00 95.31 425 GLN A O 1
ATOM 3342 N N . LYS A 1 426 ? 13.859 6.677 6.254 1.00 96.44 426 LYS A N 1
ATOM 3343 C CA . LYS A 1 426 ? 12.416 6.804 6.435 1.00 96.44 426 LYS A CA 1
ATOM 3344 C C . LYS A 1 426 ? 11.898 7.653 5.283 1.00 96.44 426 LYS A C 1
ATOM 3346 O O . LYS A 1 426 ? 12.355 8.784 5.101 1.00 96.44 426 LYS A O 1
ATOM 3351 N N . MET A 1 427 ? 11.005 7.105 4.478 1.00 97.12 427 MET A N 1
ATOM 3352 C CA . MET A 1 427 ? 10.619 7.688 3.201 1.00 97.12 427 MET A CA 1
ATOM 3353 C C . MET A 1 427 ? 9.106 7.759 3.064 1.00 97.12 427 MET A C 1
ATOM 3355 O O . MET A 1 427 ? 8.386 6.947 3.634 1.00 97.12 427 MET A O 1
ATOM 3359 N N . LEU A 1 428 ? 8.647 8.722 2.269 1.00 97.25 428 LEU A N 1
ATOM 3360 C CA . LEU A 1 428 ? 7.298 8.727 1.720 1.00 97.25 428 LEU A CA 1
ATOM 3361 C C . LEU A 1 428 ? 7.369 8.358 0.239 1.00 97.25 428 LEU A C 1
ATOM 3363 O O . LEU A 1 428 ? 8.093 9.008 -0.524 1.00 97.25 428 LEU A O 1
ATOM 3367 N N . ALA A 1 429 ? 6.609 7.341 -0.157 1.00 96.88 429 ALA A N 1
ATOM 3368 C CA . ALA A 1 429 ? 6.174 7.149 -1.531 1.00 96.88 429 ALA A CA 1
ATOM 3369 C C . ALA A 1 429 ? 4.929 8.016 -1.738 1.00 96.88 429 ALA A C 1
ATOM 3371 O O . ALA A 1 429 ? 3.910 7.828 -1.077 1.00 96.88 429 ALA A O 1
ATOM 3372 N N . VAL A 1 430 ? 5.045 9.020 -2.600 1.00 95.12 430 VAL A N 1
ATOM 3373 C CA . VAL A 1 430 ? 4.012 10.031 -2.799 1.00 95.12 430 VAL A CA 1
ATOM 3374 C C . VAL A 1 430 ? 3.439 9.911 -4.203 1.00 95.12 430 VAL A C 1
ATOM 3376 O O . VAL A 1 430 ? 4.152 10.090 -5.199 1.00 95.12 430 VAL A O 1
ATOM 3379 N N . SER A 1 431 ? 2.140 9.639 -4.263 1.00 92.44 431 SER A N 1
ATOM 3380 C CA . SER A 1 431 ? 1.365 9.503 -5.488 1.00 92.44 431 SER A CA 1
ATOM 3381 C C . SER A 1 431 ? 0.796 10.855 -5.899 1.00 92.44 431 SER A C 1
ATOM 3383 O O . SER A 1 431 ? 0.056 11.507 -5.152 1.00 92.44 431 SER A O 1
ATOM 3385 N N . TYR A 1 432 ? 1.157 11.295 -7.102 1.00 89.00 432 TYR A N 1
ATOM 3386 C CA . TYR A 1 432 ? 0.591 12.488 -7.713 1.00 89.00 432 TYR A CA 1
ATOM 3387 C C . TYR A 1 432 ? -0.073 12.150 -9.034 1.00 89.00 432 TYR A C 1
ATOM 3389 O O . TYR A 1 432 ? 0.575 11.577 -9.915 1.00 89.00 432 TYR A O 1
ATOM 3397 N N . TRP A 1 433 ? -1.295 12.644 -9.238 1.00 84.81 433 TRP A N 1
ATOM 3398 C CA . TRP A 1 433 ? -1.845 12.670 -10.585 1.00 84.81 433 TRP A CA 1
ATOM 3399 C C . TRP A 1 433 ? -1.143 13.737 -11.399 1.00 84.81 433 TRP A C 1
ATOM 3401 O O . TRP A 1 433 ? -1.082 14.898 -10.989 1.00 84.81 433 TRP A O 1
ATOM 3411 N N . GLY A 1 434 ? -0.627 13.360 -12.560 1.00 80.25 434 GLY A N 1
ATOM 3412 C CA . GLY A 1 434 ? 0.047 14.276 -13.463 1.00 80.25 434 GLY A CA 1
ATOM 3413 C C . GLY A 1 434 ? 1.512 14.522 -13.142 1.00 80.25 434 GLY A C 1
ATOM 3414 O O . GLY A 1 434 ? 2.251 14.903 -14.039 1.00 80.25 434 GLY A O 1
ATOM 3415 N N . ALA A 1 435 ? 1.985 14.299 -11.914 1.00 86.56 435 ALA A N 1
ATOM 3416 C CA . ALA A 1 435 ? 3.413 14.415 -11.619 1.00 86.56 435 ALA A CA 1
ATOM 3417 C C . ALA A 1 435 ? 4.115 13.055 -11.550 1.00 86.56 435 ALA A C 1
ATOM 3419 O O . ALA A 1 435 ? 5.336 13.039 -11.681 1.00 86.56 435 ALA A O 1
ATOM 3420 N N . GLY A 1 436 ? 3.394 11.938 -11.436 1.00 89.75 436 GLY A N 1
ATOM 3421 C CA . GLY A 1 436 ? 3.992 10.614 -11.279 1.00 89.75 436 GLY A CA 1
ATOM 3422 C C . GLY A 1 436 ? 4.392 10.316 -9.832 1.00 89.75 436 GLY A C 1
ATOM 3423 O O . GLY A 1 436 ? 4.033 11.041 -8.903 1.00 89.75 436 GLY A O 1
ATOM 3424 N N . LEU A 1 437 ? 5.166 9.250 -9.637 1.00 93.62 437 LEU A N 1
ATOM 3425 C CA . LEU A 1 437 ? 5.618 8.812 -8.314 1.00 93.62 437 LEU A CA 1
ATOM 3426 C C . LEU A 1 437 ? 6.787 9.679 -7.825 1.00 93.62 437 LEU A C 1
ATOM 3428 O O . LEU A 1 437 ? 7.720 9.979 -8.583 1.00 93.62 437 LEU A O 1
ATOM 3432 N N . ARG A 1 438 ? 6.763 10.063 -6.547 1.00 94.56 438 ARG A N 1
ATOM 3433 C CA . ARG A 1 438 ? 7.836 10.813 -5.879 1.00 94.56 438 ARG A CA 1
ATOM 3434 C C . ARG A 1 438 ? 8.290 10.094 -4.618 1.00 94.56 438 ARG A C 1
ATOM 3436 O O . ARG A 1 438 ? 7.468 9.625 -3.846 1.00 94.56 438 ARG A O 1
ATOM 3443 N N . PHE A 1 439 ? 9.597 10.064 -4.395 1.00 96.94 439 PHE A N 1
ATOM 3444 C CA . PHE A 1 439 ? 10.199 9.562 -3.168 1.00 96.94 439 PHE A CA 1
ATOM 3445 C C . PHE A 1 439 ? 10.783 10.714 -2.370 1.00 96.94 439 PHE A C 1
ATOM 3447 O O . PHE A 1 439 ? 11.632 11.457 -2.868 1.00 96.94 439 PHE A O 1
ATOM 3454 N N . VAL A 1 440 ? 10.344 10.853 -1.127 1.00 97.00 440 VAL A N 1
ATOM 3455 C CA . VAL A 1 440 ? 10.655 12.001 -0.273 1.00 97.00 440 VAL A CA 1
ATOM 3456 C C . VAL A 1 440 ? 11.277 11.505 1.030 1.00 97.00 440 VAL A C 1
ATOM 3458 O O . VAL A 1 440 ? 10.729 10.613 1.670 1.00 97.00 440 VAL A O 1
ATOM 3461 N N . ASP A 1 441 ? 12.434 12.049 1.417 1.00 97.12 441 ASP A N 1
ATOM 3462 C CA . ASP A 1 441 ? 13.167 11.602 2.612 1.00 97.12 441 ASP A CA 1
ATOM 3463 C C . ASP A 1 441 ? 12.703 12.359 3.862 1.00 97.12 441 ASP A C 1
ATOM 3465 O O . ASP A 1 441 ? 12.936 13.560 4.018 1.00 97.12 441 ASP A O 1
ATOM 3469 N N . VAL A 1 442 ? 12.071 11.637 4.782 1.00 96.50 442 VAL A N 1
ATOM 3470 C CA . VAL A 1 442 ? 11.565 12.156 6.058 1.00 96.50 442 VAL A CA 1
ATOM 3471 C C . VAL A 1 442 ? 12.380 11.650 7.254 1.00 96.50 442 VAL A C 1
ATOM 3473 O O . VAL A 1 442 ? 11.933 11.762 8.392 1.00 96.50 442 VAL A O 1
ATOM 3476 N N . SER A 1 443 ? 13.585 11.116 7.036 1.00 94.50 443 SER A N 1
ATOM 3477 C CA . SER A 1 443 ? 14.424 10.500 8.080 1.00 94.50 443 SER A CA 1
ATOM 3478 C C . SER A 1 443 ? 14.818 11.459 9.195 1.00 94.50 443 SER A C 1
ATOM 3480 O O . SER A 1 443 ? 14.834 11.067 10.360 1.00 94.50 443 SER A O 1
ATOM 3482 N N . GLU A 1 444 ? 15.130 12.705 8.834 1.00 91.69 444 GLU A N 1
ATOM 3483 C CA . GLU A 1 444 ? 15.748 13.692 9.723 1.00 91.69 444 GLU A CA 1
ATOM 3484 C C . GLU A 1 444 ? 14.889 14.963 9.826 1.00 91.69 444 GLU A C 1
ATOM 3486 O O . GLU A 1 444 ? 15.172 15.960 9.150 1.00 91.69 444 GLU A O 1
ATOM 3491 N N . PRO A 1 445 ? 13.830 14.965 10.660 1.00 91.12 445 PRO A N 1
ATOM 3492 C CA . PRO A 1 445 ? 13.026 16.159 10.877 1.00 91.12 445 PRO A CA 1
ATOM 3493 C C . PRO A 1 445 ? 13.885 17.340 11.368 1.00 91.12 445 PRO A C 1
ATOM 3495 O O . PRO A 1 445 ? 14.749 17.175 12.242 1.00 91.12 445 PRO A O 1
ATOM 3498 N N . PRO A 1 446 ? 13.669 18.566 10.860 1.00 89.81 446 PRO A N 1
ATOM 3499 C CA . PRO A 1 446 ? 14.467 19.715 11.260 1.00 89.81 446 PRO A CA 1
ATOM 3500 C C . PRO A 1 446 ? 14.139 20.133 12.696 1.00 89.81 446 PRO A C 1
ATOM 3502 O O . PRO A 1 446 ? 13.000 20.056 13.142 1.00 89.81 446 PRO A O 1
ATOM 3505 N N . GLN A 1 447 ? 15.134 20.654 13.417 1.00 84.69 447 GLN A N 1
ATOM 3506 C CA . GLN A 1 447 ? 14.967 21.155 14.794 1.00 84.69 447 GLN A CA 1
ATOM 3507 C C . GLN A 1 447 ? 14.050 22.381 14.896 1.00 84.69 447 GLN A C 1
ATOM 3509 O O . GLN A 1 447 ? 13.508 22.684 15.957 1.00 84.69 447 GLN A O 1
ATOM 3514 N N . ILE A 1 448 ? 13.927 23.126 13.800 1.00 86.19 448 ILE A N 1
ATOM 3515 C CA . ILE A 1 448 ? 13.016 24.254 13.658 1.00 86.19 448 ILE A CA 1
ATOM 3516 C C . ILE A 1 448 ? 12.071 23.881 12.528 1.00 86.19 448 ILE A C 1
ATOM 3518 O O . ILE A 1 448 ? 12.548 23.558 11.442 1.00 86.19 448 ILE A O 1
ATOM 3522 N N . ALA A 1 449 ? 10.766 23.953 12.790 1.00 87.75 449 ALA A N 1
ATOM 3523 C CA . ALA A 1 449 ? 9.742 23.697 11.789 1.00 87.75 449 ALA A CA 1
ATOM 3524 C C . ALA A 1 449 ? 10.000 24.494 10.497 1.00 87.75 449 ALA A C 1
ATOM 3526 O O . ALA A 1 449 ? 10.280 25.698 10.536 1.00 87.75 449 ALA A O 1
ATOM 3527 N N . ASP A 1 450 ? 9.836 23.819 9.365 1.00 88.06 450 ASP A N 1
ATOM 3528 C CA . ASP A 1 450 ? 9.846 24.364 8.011 1.00 88.06 450 ASP A CA 1
ATOM 3529 C C . ASP A 1 450 ? 8.443 24.211 7.396 1.00 88.06 450 ASP A C 1
ATOM 3531 O O . ASP A 1 450 ? 8.239 23.452 6.450 1.00 88.06 450 ASP A O 1
ATOM 3535 N N . PRO A 1 451 ? 7.424 24.916 7.923 1.00 84.19 451 PRO A N 1
ATOM 3536 C CA . PRO A 1 451 ? 6.024 24.713 7.538 1.00 84.19 451 PRO A CA 1
ATOM 3537 C C . PRO A 1 451 ? 5.708 25.100 6.084 1.00 84.19 451 PRO A C 1
ATOM 3539 O O . PRO A 1 451 ? 4.561 24.975 5.655 1.00 84.19 451 PRO A O 1
ATOM 3542 N N . LEU A 1 452 ? 6.688 25.640 5.356 1.00 82.31 452 LEU A N 1
ATOM 3543 C CA . LEU A 1 452 ? 6.592 25.983 3.941 1.00 82.31 452 LEU A CA 1
ATOM 3544 C C . LEU A 1 452 ? 7.386 25.023 3.052 1.00 82.31 452 LEU A C 1
ATOM 3546 O O . LEU A 1 452 ? 7.460 25.277 1.853 1.00 82.31 452 LEU A O 1
ATOM 3550 N N . GLY A 1 453 ? 8.003 23.979 3.612 1.00 85.88 453 GLY A N 1
ATOM 3551 C CA . GLY A 1 453 ? 8.680 22.961 2.820 1.00 85.88 453 GLY A CA 1
ATOM 3552 C C . GLY A 1 453 ? 9.832 23.493 1.973 1.00 85.88 453 GLY A C 1
ATOM 3553 O O . GLY A 1 453 ? 10.039 23.030 0.857 1.00 85.88 453 GLY A O 1
ATOM 3554 N N . ILE A 1 454 ? 10.538 24.534 2.433 1.00 86.12 454 ILE A N 1
ATOM 3555 C CA . ILE A 1 454 ? 11.587 25.187 1.628 1.00 86.12 454 ILE A CA 1
ATOM 3556 C C . ILE A 1 454 ? 12.830 24.299 1.529 1.00 86.12 454 ILE A C 1
ATOM 3558 O O . ILE A 1 454 ? 13.569 24.353 0.548 1.00 86.12 454 ILE A O 1
ATOM 3562 N N . SER A 1 455 ? 13.096 23.533 2.579 1.00 87.94 455 SER A N 1
ATOM 3563 C CA . SER A 1 455 ? 14.296 22.725 2.752 1.00 87.94 455 SER A CA 1
ATOM 3564 C C . SER A 1 455 ? 14.008 21.289 3.169 1.00 87.94 455 SER A C 1
ATOM 3566 O O . SER A 1 455 ? 14.859 20.430 2.940 1.00 87.94 455 SER A O 1
ATOM 3568 N N . TRP A 1 456 ? 12.845 21.023 3.770 1.00 92.62 456 TRP A N 1
ATOM 3569 C CA . TRP A 1 456 ? 12.483 19.689 4.227 1.00 92.62 456 TRP A CA 1
ATOM 3570 C C . TRP A 1 456 ? 10.986 19.374 4.057 1.00 92.62 456 TRP A C 1
ATOM 3572 O O . TRP A 1 456 ? 10.151 20.211 4.417 1.00 92.62 456 TRP A O 1
ATOM 3582 N N . PRO A 1 457 ? 10.648 18.140 3.641 1.00 94.50 457 PRO A N 1
ATOM 3583 C CA . PRO A 1 457 ? 11.568 17.062 3.248 1.00 94.50 457 PRO A CA 1
ATOM 3584 C C . PRO A 1 457 ? 12.101 17.174 1.800 1.00 94.50 457 PRO A C 1
ATOM 3586 O O . PRO A 1 457 ? 11.401 17.686 0.925 1.00 94.50 457 PRO A O 1
ATOM 3589 N N . PRO A 1 458 ? 13.346 16.731 1.522 1.00 94.62 458 PRO A N 1
ATOM 3590 C CA . PRO A 1 458 ? 13.898 16.713 0.169 1.00 94.62 458 PRO A CA 1
ATOM 3591 C C . PRO A 1 458 ? 13.372 15.535 -0.670 1.00 94.62 458 PRO A C 1
ATOM 3593 O O . PRO A 1 458 ? 13.179 14.427 -0.168 1.00 94.62 458 PRO A O 1
ATOM 3596 N N . GLU A 1 459 ? 13.215 15.760 -1.978 1.00 94.06 459 GLU A N 1
ATOM 3597 C CA . GLU A 1 459 ? 13.007 14.686 -2.961 1.00 94.06 459 GLU A CA 1
ATOM 3598 C C . GLU A 1 459 ? 14.300 13.876 -3.134 1.00 94.06 459 GLU A C 1
ATOM 3600 O O . GLU A 1 459 ? 15.368 14.440 -3.382 1.00 94.06 459 GLU A O 1
ATOM 3605 N N . THR A 1 460 ? 14.190 12.555 -3.018 1.00 95.25 460 THR A N 1
ATOM 3606 C CA . THR A 1 460 ? 15.279 11.593 -3.239 1.00 95.25 460 THR A CA 1
ATOM 3607 C C . THR A 1 460 ? 15.304 11.123 -4.687 1.00 95.25 460 THR A C 1
ATOM 3609 O O . THR A 1 460 ? 16.363 11.069 -5.310 1.00 95.25 460 THR A O 1
ATOM 3612 N N . GLY A 1 461 ? 14.132 10.815 -5.237 1.00 93.56 461 GLY A N 1
ATOM 3613 C CA . GLY A 1 461 ? 13.989 10.386 -6.616 1.00 93.56 461 GLY A CA 1
ATOM 3614 C C . GLY A 1 461 ? 12.539 10.343 -7.053 1.00 93.56 461 GLY A C 1
ATOM 3615 O O . GLY A 1 461 ? 11.624 10.686 -6.300 1.00 93.56 461 GLY A O 1
ATOM 3616 N N . ARG A 1 462 ? 12.330 9.965 -8.311 1.00 93.12 462 ARG A N 1
ATOM 3617 C CA . ARG A 1 462 ? 11.004 9.996 -8.924 1.00 93.12 462 ARG A CA 1
ATOM 3618 C C . ARG A 1 462 ? 10.861 9.070 -10.115 1.00 93.12 462 ARG A C 1
ATOM 3620 O O . ARG A 1 462 ? 11.806 8.865 -10.863 1.00 93.12 462 ARG A O 1
ATOM 3627 N N . TRP A 1 463 ? 9.662 8.576 -10.353 1.00 92.00 463 TRP A N 1
ATOM 3628 C CA . TRP A 1 463 ? 9.365 7.837 -11.571 1.00 92.00 463 TRP A CA 1
ATOM 3629 C C . TRP A 1 463 ? 8.348 8.626 -12.400 1.00 92.00 463 TRP A C 1
ATOM 3631 O O . TRP A 1 463 ? 7.328 9.064 -11.867 1.00 92.00 463 TRP A O 1
ATOM 3641 N N . LEU A 1 464 ? 8.678 8.850 -13.681 1.00 86.62 464 LEU A N 1
ATOM 3642 C CA . LEU A 1 464 ? 8.108 9.885 -14.562 1.00 86.62 464 LEU A CA 1
ATOM 3643 C C . LEU A 1 464 ? 8.359 11.333 -14.098 1.00 86.62 464 LEU A C 1
ATOM 3645 O O . LEU A 1 464 ? 8.424 11.659 -12.912 1.00 86.62 464 LEU A O 1
ATOM 3649 N N . GLY A 1 465 ? 8.526 12.237 -15.061 1.00 80.50 465 GLY A N 1
ATOM 3650 C CA . GLY A 1 465 ? 8.783 13.650 -14.808 1.00 80.50 465 GLY A CA 1
ATOM 3651 C C . GLY A 1 465 ? 9.444 14.329 -15.998 1.00 80.50 465 GLY A C 1
ATOM 3652 O O . GLY A 1 465 ? 9.288 13.895 -17.131 1.00 80.50 465 GLY A O 1
ATOM 3653 N N . CYS A 1 466 ? 10.167 15.416 -15.756 1.00 80.50 466 CYS A N 1
ATOM 3654 C CA . CYS A 1 466 ? 10.977 16.112 -16.750 1.00 80.50 466 CYS A CA 1
ATOM 3655 C C . CYS A 1 466 ? 12.466 16.006 -16.416 1.00 80.50 466 CYS A C 1
ATOM 3657 O O . CYS A 1 466 ? 12.859 15.935 -15.245 1.00 80.50 466 CYS A O 1
ATOM 3659 N N . ALA A 1 467 ? 13.293 16.060 -17.464 1.00 79.12 467 ALA A N 1
ATOM 3660 C CA . ALA A 1 467 ? 14.742 16.092 -17.335 1.00 79.12 467 ALA A CA 1
ATOM 3661 C C . ALA A 1 467 ? 15.153 17.433 -16.724 1.00 79.12 467 ALA A C 1
ATOM 3663 O O . ALA A 1 467 ? 15.164 18.464 -17.401 1.00 79.12 467 ALA A O 1
ATOM 3664 N N . THR A 1 468 ? 15.451 17.421 -15.431 1.00 75.31 468 THR A N 1
ATOM 3665 C CA . THR A 1 468 ? 15.824 18.622 -14.673 1.00 75.31 468 THR A CA 1
ATOM 3666 C C . THR A 1 468 ? 17.200 18.526 -14.034 1.00 75.31 468 THR A C 1
ATOM 3668 O O . THR A 1 468 ? 17.654 19.506 -13.446 1.00 75.31 468 THR A O 1
ATOM 3671 N N . ASP A 1 469 ? 17.878 17.387 -14.170 1.00 77.38 469 ASP A N 1
ATOM 3672 C CA . ASP A 1 469 ? 19.229 17.178 -13.670 1.00 77.38 469 ASP A CA 1
ATOM 3673 C C . ASP A 1 469 ? 20.229 16.902 -14.803 1.00 77.38 469 ASP A C 1
ATOM 3675 O O . ASP A 1 469 ? 19.874 16.614 -15.948 1.00 77.38 469 ASP A O 1
ATOM 3679 N N . ASP A 1 470 ? 21.513 17.004 -14.467 1.00 81.50 470 ASP A N 1
ATOM 3680 C CA . ASP A 1 470 ? 22.606 16.732 -15.403 1.00 81.50 470 ASP A CA 1
ATOM 3681 C C . ASP A 1 470 ? 22.868 15.220 -15.578 1.00 81.50 470 ASP A C 1
ATOM 3683 O O . ASP A 1 470 ? 23.730 14.839 -16.373 1.00 81.50 470 ASP A O 1
ATOM 3687 N N . SER A 1 471 ? 22.160 14.354 -14.834 1.00 84.44 471 SER A N 1
ATOM 3688 C CA . SER A 1 471 ? 22.306 12.895 -14.938 1.00 84.44 471 SER A CA 1
ATOM 3689 C C . SER A 1 471 ? 21.641 12.354 -16.204 1.00 84.44 471 SER A C 1
ATOM 3691 O O . SER A 1 471 ? 22.107 11.370 -16.778 1.00 84.44 471 SER A O 1
ATOM 3693 N N . GLY A 1 472 ? 20.563 13.011 -16.648 1.00 84.31 472 GLY A N 1
ATOM 3694 C CA . GLY A 1 472 ? 19.731 12.552 -17.755 1.00 84.31 472 GLY A CA 1
ATOM 3695 C C . GLY A 1 472 ? 18.820 11.376 -17.393 1.00 84.31 472 GLY A C 1
ATOM 3696 O O . GLY A 1 472 ? 18.071 10.930 -18.259 1.00 84.31 472 GLY A O 1
ATOM 3697 N N . TRP A 1 473 ? 18.841 10.894 -16.142 1.00 90.25 473 TRP A N 1
ATOM 3698 C CA . TRP A 1 473 ? 18.064 9.737 -15.685 1.00 90.25 473 TRP A CA 1
ATOM 3699 C C . TRP A 1 473 ? 16.554 9.932 -15.861 1.00 90.25 473 TRP A C 1
ATOM 3701 O O . TRP A 1 473 ? 15.855 9.040 -16.341 1.00 90.25 473 TRP A O 1
ATOM 3711 N N . TYR A 1 474 ? 16.074 11.130 -15.528 1.00 86.12 474 TYR A N 1
ATOM 3712 C CA . TYR A 1 474 ? 14.669 11.539 -15.616 1.00 86.12 474 TYR A CA 1
ATOM 3713 C C . TYR A 1 474 ? 14.331 12.187 -16.966 1.00 86.12 474 TYR A C 1
ATOM 3715 O O . TYR A 1 474 ? 13.528 13.113 -17.051 1.00 86.12 474 TYR A O 1
ATOM 3723 N N . GLY A 1 475 ? 15.032 11.797 -18.029 1.00 78.06 475 GLY A N 1
ATOM 3724 C CA . GLY A 1 475 ? 14.725 12.210 -19.393 1.00 78.06 475 GLY A CA 1
ATOM 3725 C C . GLY A 1 475 ? 14.119 11.070 -20.209 1.00 78.06 475 GLY A C 1
ATOM 3726 O O . GLY A 1 475 ? 14.240 9.914 -19.816 1.00 78.06 475 GLY A O 1
ATOM 3727 N N . PRO A 1 476 ? 13.536 11.363 -21.388 1.00 73.56 476 PRO A N 1
ATOM 3728 C CA . PRO A 1 476 ? 13.029 10.334 -22.305 1.00 73.56 476 PRO A CA 1
ATOM 3729 C C . PRO A 1 476 ? 14.076 9.281 -22.703 1.00 73.56 476 PRO A C 1
ATOM 3731 O O . PRO A 1 476 ? 13.727 8.142 -22.977 1.00 73.56 476 PRO A O 1
ATOM 3734 N N . GLU A 1 477 ? 15.355 9.667 -22.698 1.00 79.75 477 GLU A N 1
ATOM 3735 C CA . GLU A 1 477 ? 16.505 8.803 -23.006 1.00 79.75 477 GLU A CA 1
ATOM 3736 C C . GLU A 1 477 ? 17.146 8.184 -21.744 1.00 79.75 477 GLU A C 1
ATOM 3738 O O . GLU A 1 477 ? 18.179 7.521 -21.825 1.00 79.75 477 GLU A O 1
ATOM 3743 N N . GLY A 1 478 ? 16.590 8.466 -20.564 1.00 85.31 478 GLY A N 1
ATOM 3744 C CA . GLY A 1 478 ? 17.080 8.003 -19.271 1.00 85.31 478 GLY A CA 1
ATOM 3745 C C . GLY A 1 478 ? 16.392 6.725 -18.795 1.00 85.31 478 GLY A C 1
ATOM 3746 O O . GLY A 1 478 ? 15.444 6.231 -19.411 1.00 85.31 478 GLY A O 1
ATOM 3747 N N . GLY A 1 479 ? 16.875 6.177 -17.679 1.00 86.19 479 GLY A N 1
ATOM 3748 C CA . GLY A 1 479 ? 16.356 4.936 -17.103 1.00 86.19 479 GLY A CA 1
ATOM 3749 C C . GLY A 1 479 ? 14.965 5.062 -16.473 1.00 86.19 479 GLY A C 1
ATOM 3750 O O . GLY A 1 479 ? 14.235 4.076 -16.443 1.00 86.19 479 GLY A O 1
ATOM 3751 N N . GLY A 1 480 ? 14.567 6.256 -16.017 1.00 85.06 480 GLY A N 1
ATOM 3752 C CA . GLY A 1 480 ? 13.381 6.437 -15.169 1.00 85.06 480 GLY A CA 1
ATOM 3753 C C . GLY A 1 480 ? 12.055 6.709 -15.886 1.00 85.06 480 GLY A C 1
ATOM 3754 O O . GLY A 1 480 ? 11.044 6.911 -15.221 1.00 85.06 480 GLY A O 1
ATOM 3755 N N . HIS A 1 481 ? 12.034 6.776 -17.221 1.00 82.00 481 HIS A N 1
ATOM 3756 C CA . HIS A 1 481 ? 10.851 7.202 -17.995 1.00 82.00 481 HIS A CA 1
ATOM 3757 C C . HIS A 1 481 ? 10.182 6.104 -18.813 1.00 82.00 481 HIS A C 1
ATOM 3759 O O . HIS A 1 481 ? 9.224 6.377 -19.530 1.00 82.00 481 HIS A O 1
ATOM 3765 N N . ALA A 1 482 ? 10.701 4.880 -18.769 1.00 86.31 482 ALA A N 1
ATOM 3766 C CA . ALA A 1 482 ? 10.179 3.784 -19.576 1.00 86.31 482 ALA A CA 1
ATOM 3767 C C . ALA A 1 482 ? 10.066 4.103 -21.091 1.00 86.31 482 ALA A C 1
ATOM 3769 O O . ALA A 1 482 ? 9.141 3.650 -21.760 1.00 86.31 482 ALA A O 1
ATOM 3770 N N . ASN A 1 483 ? 10.980 4.922 -21.639 1.00 85.44 483 ASN A N 1
ATOM 3771 C CA . ASN A 1 483 ? 10.920 5.455 -23.013 1.00 85.44 483 ASN A CA 1
ATOM 3772 C C . ASN A 1 483 ? 9.645 6.256 -23.356 1.00 85.44 483 ASN A C 1
ATOM 3774 O O . ASN A 1 483 ? 9.365 6.509 -24.531 1.00 85.44 483 ASN A O 1
ATOM 3778 N N . MET A 1 484 ? 8.879 6.696 -22.355 1.00 86.50 484 MET A N 1
ATOM 3779 C CA . MET A 1 484 ? 7.705 7.536 -22.557 1.00 86.50 484 MET A CA 1
ATOM 3780 C C . MET A 1 484 ? 8.103 9.010 -22.678 1.00 86.50 484 MET A C 1
ATOM 3782 O O . MET A 1 484 ? 8.759 9.594 -21.810 1.00 86.50 484 MET A O 1
ATOM 3786 N N . ALA A 1 485 ? 7.679 9.632 -23.777 1.00 85.19 485 ALA A N 1
ATOM 3787 C CA . ALA A 1 485 ? 7.757 11.077 -23.946 1.00 85.19 485 ALA A CA 1
ATOM 3788 C C . ALA A 1 485 ? 6.668 11.780 -23.108 1.00 85.19 485 ALA A C 1
ATOM 3790 O O . ALA A 1 485 ? 5.637 11.159 -22.832 1.00 85.19 485 ALA A O 1
ATOM 3791 N N . PRO A 1 486 ? 6.844 13.066 -22.739 1.00 85.12 486 PRO A N 1
ATOM 3792 C CA . PRO A 1 486 ? 5.829 13.856 -22.039 1.00 85.12 486 PRO A CA 1
ATOM 3793 C C . PRO A 1 486 ? 4.427 13.771 -22.623 1.00 85.12 486 PRO A C 1
ATOM 3795 O O . PRO A 1 486 ? 3.459 13.672 -21.885 1.00 85.12 486 PRO A O 1
ATOM 3798 N N . GLU A 1 487 ? 4.317 13.741 -23.944 1.00 86.75 487 GLU A N 1
ATOM 3799 C CA . GLU A 1 487 ? 3.034 13.681 -24.638 1.00 86.75 487 GLU A CA 1
ATOM 3800 C C . GLU A 1 487 ? 2.323 12.329 -24.501 1.00 86.75 487 GLU A C 1
ATOM 3802 O O . GLU A 1 487 ? 1.128 12.271 -24.757 1.00 86.75 487 GLU A O 1
ATOM 3807 N N . VAL A 1 488 ? 3.047 11.262 -24.146 1.00 85.94 488 VAL A N 1
ATOM 3808 C CA . VAL A 1 488 ? 2.500 9.909 -23.951 1.00 85.94 488 VAL A CA 1
ATOM 3809 C C . VAL A 1 488 ? 2.130 9.688 -22.492 1.00 85.94 488 VAL A C 1
ATOM 3811 O O . VAL A 1 488 ? 1.078 9.131 -22.196 1.00 85.94 488 VAL A O 1
ATOM 3814 N N . TRP A 1 489 ? 2.988 10.108 -21.557 1.00 83.88 489 TRP A N 1
ATOM 3815 C CA . TRP A 1 489 ? 2.690 9.866 -20.149 1.00 83.88 489 TRP A CA 1
ATOM 3816 C C . TRP A 1 489 ? 1.625 10.834 -19.606 1.00 83.88 489 TRP A C 1
ATOM 3818 O O . TRP A 1 489 ? 0.801 10.400 -18.819 1.00 83.88 489 TRP A O 1
ATOM 3828 N N . LEU A 1 490 ? 1.560 12.080 -20.098 1.00 84.81 490 LEU A N 1
ATOM 3829 C CA . LEU A 1 490 ? 0.522 13.065 -19.734 1.00 84.81 490 LEU A CA 1
ATOM 3830 C C . LEU A 1 490 ? -0.769 12.963 -20.568 1.00 84.81 490 LEU A C 1
ATOM 3832 O O . LEU A 1 490 ? -1.626 13.853 -20.500 1.00 84.81 490 LEU A O 1
ATOM 3836 N N . ASP A 1 491 ? -0.905 11.958 -21.438 1.00 82.19 491 ASP A N 1
ATOM 3837 C CA . ASP A 1 491 ? -2.152 11.790 -22.183 1.00 82.19 491 ASP A CA 1
ATOM 3838 C C . ASP A 1 491 ? -3.230 11.272 -21.228 1.00 82.19 491 ASP A C 1
ATOM 3840 O O . ASP A 1 491 ? -3.203 10.123 -20.803 1.00 82.19 491 ASP A O 1
ATOM 3844 N N . ALA A 1 492 ? -4.223 12.109 -20.928 1.00 75.25 492 ALA A N 1
ATOM 3845 C CA . ALA A 1 492 ? -5.356 11.735 -20.086 1.00 75.25 492 ALA A CA 1
ATOM 3846 C C . ALA A 1 492 ? -6.161 10.536 -20.631 1.00 75.25 492 ALA A C 1
ATOM 3848 O O . ALA A 1 492 ? -6.902 9.904 -19.877 1.00 75.25 492 ALA A O 1
ATOM 3849 N N . ASN A 1 493 ? -6.053 10.222 -21.930 1.00 73.44 493 ASN A N 1
ATOM 3850 C CA . ASN A 1 493 ? -6.637 9.004 -22.495 1.00 73.44 493 ASN A CA 1
ATOM 3851 C C . ASN A 1 493 ? -5.831 7.753 -22.141 1.00 73.44 493 ASN A C 1
ATOM 3853 O O . ASN A 1 493 ? -6.424 6.675 -22.108 1.00 73.44 493 ASN A O 1
ATOM 3857 N N . ASP A 1 494 ? -4.526 7.910 -21.901 1.00 73.94 494 ASP A N 1
ATOM 3858 C CA . ASP A 1 494 ? -3.596 6.854 -21.501 1.00 73.94 494 ASP A CA 1
ATOM 3859 C C . ASP A 1 494 ? -3.485 6.732 -19.968 1.00 73.94 494 ASP A C 1
ATOM 3861 O O . ASP A 1 494 ? -3.221 5.653 -19.447 1.00 73.94 494 ASP A O 1
ATOM 3865 N N . GLY A 1 495 ? -3.722 7.826 -19.231 1.00 72.50 495 GLY A N 1
ATOM 3866 C CA . GLY A 1 495 ? -3.790 7.859 -17.763 1.00 72.50 495 GLY A CA 1
ATOM 3867 C C . GLY A 1 495 ? -2.511 7.393 -17.063 1.00 72.50 495 GLY A C 1
ATOM 3868 O O . GLY A 1 495 ? -2.543 7.022 -15.895 1.00 72.50 495 GLY A O 1
ATOM 3869 N N . ASN A 1 496 ? -1.393 7.380 -17.787 1.00 79.38 496 ASN A N 1
ATOM 3870 C CA . ASN A 1 496 ? -0.099 6.891 -17.324 1.00 79.38 496 ASN A CA 1
ATOM 3871 C C . ASN A 1 496 ? 0.468 7.725 -16.159 1.00 79.38 496 ASN A C 1
ATOM 3873 O O . ASN A 1 496 ? 1.307 7.252 -15.397 1.00 79.38 496 ASN A O 1
ATOM 3877 N N . ASP A 1 497 ? 0.046 8.983 -16.058 1.00 76.44 497 ASP A N 1
ATOM 3878 C CA . ASP A 1 497 ? 0.474 9.971 -15.077 1.00 76.44 497 ASP A CA 1
ATOM 3879 C C . ASP A 1 497 ? -0.389 10.022 -13.815 1.00 76.44 497 ASP A C 1
ATOM 3881 O O . ASP A 1 497 ? 0.044 10.593 -12.812 1.00 76.44 497 ASP A O 1
ATOM 3885 N N . ASN A 1 498 ? -1.599 9.465 -13.848 1.00 81.75 498 ASN A N 1
ATOM 3886 C CA . ASN A 1 498 ? -2.573 9.550 -12.763 1.00 81.75 498 ASN A CA 1
ATOM 3887 C C . ASN A 1 498 ? -2.294 8.517 -11.676 1.00 81.75 498 ASN A C 1
ATOM 3889 O O . ASN A 1 498 ? -3.109 7.634 -11.446 1.00 81.75 498 ASN A O 1
ATOM 3893 N N . ILE A 1 499 ? -1.133 8.586 -11.025 1.00 86.94 499 ILE A N 1
ATOM 3894 C CA . ILE A 1 499 ? -0.790 7.612 -9.985 1.00 86.94 499 ILE A CA 1
ATOM 3895 C C . ILE A 1 499 ? -1.743 7.788 -8.803 1.00 86.94 499 ILE A C 1
ATOM 3897 O O . ILE A 1 499 ? -1.707 8.822 -8.139 1.00 86.94 499 ILE A O 1
ATOM 3901 N N . HIS A 1 500 ? -2.591 6.782 -8.593 1.00 84.00 500 HIS A N 1
ATOM 3902 C CA . HIS A 1 500 ? -3.563 6.692 -7.510 1.00 84.00 500 HIS A CA 1
ATOM 3903 C C . HIS A 1 500 ? -2.818 6.401 -6.216 1.00 84.00 500 HIS A C 1
ATOM 3905 O O . HIS A 1 500 ? -2.573 7.287 -5.406 1.00 84.00 500 HIS A O 1
ATOM 3911 N N . TYR A 1 501 ? -2.300 5.180 -6.137 1.00 87.19 501 TYR A N 1
ATOM 3912 C CA . TYR A 1 501 ? -1.763 4.575 -4.939 1.00 87.19 501 TYR A CA 1
ATOM 3913 C C . TYR A 1 501 ? -0.421 3.911 -5.249 1.00 87.19 501 TYR A C 1
ATOM 3915 O O . TYR A 1 501 ? -0.140 3.522 -6.392 1.00 87.19 501 TYR A O 1
ATOM 3923 N N . ALA A 1 502 ? 0.422 3.811 -4.224 1.00 93.75 502 ALA A N 1
ATOM 3924 C CA . ALA A 1 502 ? 1.749 3.222 -4.305 1.00 93.75 502 ALA A CA 1
ATOM 3925 C C . ALA A 1 502 ? 1.997 2.324 -3.092 1.00 93.75 502 ALA A C 1
ATOM 3927 O O . ALA A 1 502 ? 1.791 2.758 -1.966 1.00 93.75 502 ALA A O 1
ATOM 3928 N N . VAL A 1 503 ? 2.505 1.115 -3.325 1.00 95.19 503 VAL A N 1
ATOM 3929 C CA . VAL A 1 503 ? 2.817 0.127 -2.284 1.00 95.19 503 VAL A CA 1
ATOM 3930 C C . VAL A 1 503 ? 4.295 -0.23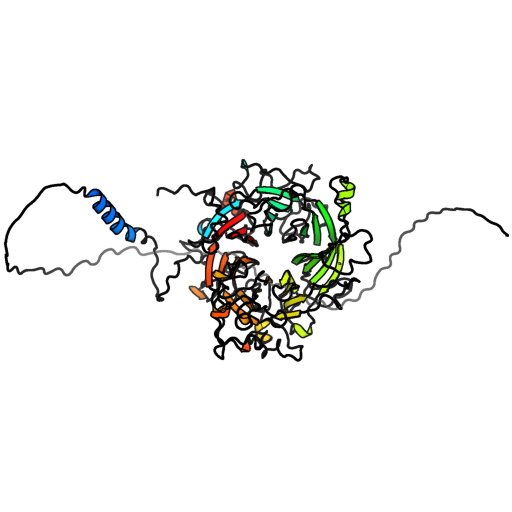5 -2.379 1.00 95.19 503 VAL A C 1
ATOM 3932 O O . VAL A 1 503 ? 4.700 -0.964 -3.292 1.00 95.19 503 VAL A O 1
ATOM 3935 N N . PRO A 1 504 ? 5.147 0.330 -1.514 1.00 95.81 504 PRO A N 1
ATOM 3936 C CA . PRO A 1 504 ? 6.519 -0.127 -1.342 1.00 95.81 504 PRO A CA 1
ATOM 3937 C C . PRO A 1 504 ? 6.536 -1.525 -0.714 1.00 95.81 504 PRO A C 1
ATOM 3939 O O . PRO A 1 504 ? 5.797 -1.780 0.223 1.00 95.81 504 PRO A O 1
ATOM 3942 N N . GLN A 1 505 ? 7.386 -2.416 -1.220 1.00 93.81 505 GLN A N 1
ATOM 3943 C CA . GLN A 1 505 ? 7.597 -3.742 -0.639 1.00 93.81 505 GLN A CA 1
ATOM 3944 C C . GLN A 1 505 ? 8.406 -3.635 0.664 1.00 93.81 505 GLN A C 1
ATOM 3946 O O . GLN A 1 505 ? 9.477 -3.035 0.674 1.00 93.81 505 GLN A O 1
ATOM 3951 N N . ASP A 1 506 ? 7.971 -4.278 1.744 1.00 87.62 506 ASP A N 1
ATOM 3952 C CA . ASP A 1 506 ? 8.648 -4.157 3.046 1.00 87.62 506 ASP A CA 1
ATOM 3953 C C . ASP A 1 506 ? 10.055 -4.772 3.073 1.00 87.62 506 ASP A C 1
ATOM 3955 O O . ASP A 1 506 ? 10.943 -4.344 3.822 1.00 87.62 506 ASP A O 1
ATOM 3959 N N . ASN A 1 507 ? 10.281 -5.799 2.255 1.00 91.12 507 ASN A N 1
ATOM 3960 C CA . ASN A 1 507 ? 11.508 -6.585 2.259 1.00 91.12 507 ASN A CA 1
ATOM 3961 C C . ASN A 1 507 ? 12.156 -6.714 0.882 1.00 91.12 507 ASN A C 1
ATOM 3963 O O . ASN A 1 507 ? 11.570 -6.464 -0.167 1.00 91.12 507 ASN A O 1
ATOM 3967 N N . LEU A 1 508 ? 13.415 -7.144 0.874 1.00 95.50 508 LEU A N 1
ATOM 3968 C CA . LEU A 1 508 ? 14.082 -7.469 -0.377 1.00 95.50 508 LEU A CA 1
ATOM 3969 C C . LEU A 1 508 ? 13.614 -8.822 -0.904 1.00 95.50 508 LEU A C 1
ATOM 3971 O O . LEU A 1 508 ? 13.365 -9.751 -0.135 1.00 95.50 508 LEU A O 1
ATOM 3975 N N . ILE A 1 509 ? 13.532 -8.909 -2.227 1.00 95.94 509 ILE A N 1
ATOM 3976 C CA . ILE A 1 509 ? 13.084 -10.078 -2.976 1.00 95.94 509 ILE A CA 1
ATOM 3977 C C . ILE A 1 509 ? 14.213 -10.563 -3.879 1.00 95.94 509 ILE A C 1
ATOM 3979 O O . ILE A 1 509 ? 14.897 -9.760 -4.514 1.00 95.94 509 ILE A O 1
ATOM 3983 N N . CYS A 1 510 ? 14.399 -11.876 -3.961 1.00 96.06 510 CYS A N 1
ATOM 3984 C CA . CYS A 1 510 ? 15.308 -12.500 -4.914 1.00 96.06 510 CYS A CA 1
ATOM 3985 C C . CYS A 1 510 ? 14.719 -13.826 -5.401 1.00 96.06 510 CYS A C 1
ATOM 3987 O O . CYS A 1 510 ? 14.590 -14.753 -4.620 1.00 96.06 510 CYS A O 1
ATOM 3989 N N . SER A 1 511 ? 14.377 -13.958 -6.682 1.00 94.56 511 SER A N 1
ATOM 3990 C CA . SER A 1 511 ? 13.931 -15.237 -7.262 1.00 94.56 511 SER A CA 1
ATOM 3991 C C . SER A 1 511 ? 12.822 -15.966 -6.474 1.00 94.56 511 SER A C 1
ATOM 3993 O O . SER A 1 511 ? 12.939 -17.166 -6.214 1.00 94.56 511 SER A O 1
ATOM 3995 N N . GLY A 1 512 ? 11.768 -15.246 -6.079 1.00 92.31 512 GLY A N 1
ATOM 3996 C CA . GLY A 1 512 ? 10.610 -15.806 -5.365 1.00 92.31 512 GLY A CA 1
ATOM 3997 C C . GLY A 1 512 ? 10.831 -16.077 -3.873 1.00 92.31 512 GLY A C 1
ATOM 3998 O O . GLY A 1 512 ? 10.011 -16.744 -3.250 1.00 92.31 512 GLY A O 1
ATOM 3999 N N . ILE A 1 513 ? 11.937 -15.595 -3.297 1.00 93.19 513 ILE A N 1
ATOM 4000 C CA . ILE A 1 513 ? 12.195 -15.643 -1.851 1.00 93.19 513 ILE A CA 1
ATOM 4001 C C . ILE A 1 513 ? 12.420 -14.246 -1.274 1.00 93.19 513 ILE A C 1
ATOM 4003 O O . ILE A 1 513 ? 12.724 -13.294 -2.003 1.00 93.19 513 ILE A O 1
ATOM 4007 N N . SER A 1 514 ? 12.366 -14.161 0.051 1.00 92.25 514 SER A N 1
ATOM 4008 C CA . SER A 1 514 ? 12.664 -12.963 0.826 1.00 92.25 514 SER A CA 1
ATOM 4009 C C . SER A 1 514 ? 13.688 -13.190 1.937 1.00 92.25 514 SER A C 1
ATOM 4011 O O . SER A 1 514 ? 14.159 -14.300 2.190 1.00 92.25 514 SER A O 1
ATOM 4013 N N . GLU A 1 515 ? 14.031 -12.111 2.645 1.00 88.06 515 GLU A N 1
ATOM 4014 C CA . GLU A 1 515 ? 14.887 -12.165 3.837 1.00 88.06 515 GLU A CA 1
ATOM 4015 C C . GLU A 1 515 ? 14.245 -12.926 5.018 1.00 88.06 515 GLU A C 1
ATOM 4017 O O . GLU A 1 515 ? 14.946 -13.251 5.980 1.00 88.06 515 GLU A O 1
ATOM 4022 N N . TYR A 1 516 ? 12.942 -13.232 4.950 1.00 86.88 516 TYR A N 1
ATOM 4023 C CA . TYR A 1 516 ? 12.221 -14.016 5.958 1.00 86.88 516 TYR A CA 1
ATOM 4024 C C . TYR A 1 516 ? 12.313 -15.528 5.735 1.00 86.88 516 TYR A C 1
ATOM 4026 O O . TYR A 1 516 ? 12.104 -16.302 6.677 1.00 86.88 516 TYR A O 1
ATOM 4034 N N . ASP A 1 517 ? 12.659 -15.965 4.523 1.00 89.75 517 ASP A N 1
ATOM 4035 C CA . ASP A 1 517 ? 12.871 -17.378 4.237 1.00 89.75 517 ASP A CA 1
ATOM 4036 C C . ASP A 1 517 ? 14.179 -17.887 4.867 1.00 89.75 517 ASP A C 1
ATOM 4038 O O . ASP A 1 517 ? 15.174 -17.154 4.931 1.00 89.75 517 ASP A O 1
ATOM 4042 N N . PRO A 1 518 ? 14.242 -19.159 5.306 1.00 90.56 518 PRO A N 1
ATOM 4043 C CA . PRO A 1 518 ? 15.474 -19.732 5.835 1.00 90.56 518 PRO A CA 1
ATOM 4044 C C . PRO A 1 518 ? 16.611 -19.675 4.810 1.00 90.56 518 PRO A C 1
ATOM 4046 O O . PRO A 1 518 ? 16.459 -20.121 3.680 1.00 90.56 518 PRO A O 1
ATOM 4049 N N . VAL A 1 519 ? 17.794 -19.209 5.215 1.00 92.44 519 VAL A N 1
ATOM 4050 C CA . VAL A 1 519 ? 18.952 -19.034 4.313 1.00 92.44 519 VAL A CA 1
ATOM 4051 C C . VAL A 1 519 ? 19.304 -20.312 3.535 1.00 92.44 519 VAL A C 1
ATOM 4053 O O . VAL A 1 519 ? 19.798 -20.256 2.413 1.00 92.44 519 VAL A O 1
ATOM 4056 N N . GLU A 1 520 ? 19.056 -21.493 4.103 1.00 92.94 520 GLU A N 1
ATOM 4057 C CA . GLU A 1 520 ? 19.266 -22.778 3.434 1.00 92.94 520 GLU A CA 1
ATOM 4058 C C . GLU A 1 520 ? 18.313 -23.079 2.263 1.00 92.94 520 GLU A C 1
ATOM 4060 O O . GLU A 1 520 ? 18.615 -23.984 1.480 1.00 92.94 520 GLU A O 1
ATOM 4065 N N . THR A 1 521 ? 17.181 -22.378 2.147 1.00 92.19 521 THR A N 1
ATOM 4066 C CA . THR A 1 521 ? 16.240 -22.505 1.021 1.00 92.19 521 THR A CA 1
ATOM 4067 C C . THR A 1 521 ? 16.561 -21.537 -0.110 1.00 92.19 521 THR A C 1
ATOM 4069 O O . THR A 1 521 ? 16.009 -21.684 -1.200 1.00 92.19 521 THR A O 1
ATOM 4072 N N . TRP A 1 522 ? 17.471 -20.585 0.118 1.00 95.19 522 TRP A N 1
ATOM 4073 C CA . TRP A 1 522 ? 17.766 -19.541 -0.848 1.00 95.19 522 TRP A CA 1
ATOM 4074 C C . TRP A 1 522 ? 18.384 -20.109 -2.136 1.00 95.19 522 TRP A C 1
ATOM 4076 O O . TRP A 1 522 ? 19.323 -20.916 -2.070 1.00 95.19 522 TRP A O 1
ATOM 4086 N N . PRO A 1 523 ? 17.897 -19.690 -3.321 1.00 95.56 523 PRO A N 1
ATOM 4087 C CA . PRO A 1 523 ? 18.502 -20.061 -4.594 1.00 95.56 523 PRO A CA 1
ATOM 4088 C C . PRO A 1 523 ? 19.976 -19.638 -4.690 1.00 95.56 523 PRO A C 1
ATOM 4090 O O . PRO A 1 523 ? 20.389 -18.631 -4.117 1.00 95.56 523 PRO A O 1
ATOM 4093 N N . GLU A 1 524 ? 20.785 -20.373 -5.464 1.00 94.56 524 GLU A N 1
ATOM 4094 C CA . GLU A 1 524 ? 22.228 -20.093 -5.600 1.00 94.56 524 GLU A CA 1
ATOM 4095 C C . GLU A 1 524 ? 22.491 -18.663 -6.098 1.00 94.56 524 GLU A C 1
ATOM 4097 O O . GLU A 1 524 ? 23.422 -18.006 -5.629 1.00 94.56 524 GLU A O 1
ATOM 4102 N N . GLN A 1 525 ? 21.641 -18.159 -6.997 1.00 93.38 525 GLN A N 1
ATOM 4103 C CA . GLN A 1 525 ? 21.727 -16.802 -7.530 1.00 93.38 525 GLN A CA 1
ATOM 4104 C C . GLN A 1 525 ? 21.395 -15.701 -6.514 1.00 93.38 525 GLN A C 1
ATOM 4106 O O . GLN A 1 525 ? 21.664 -14.541 -6.804 1.00 93.38 525 GLN A O 1
ATOM 4111 N N . CYS A 1 526 ? 20.864 -16.038 -5.337 1.00 95.56 526 CYS A N 1
ATOM 4112 C CA . CYS A 1 526 ? 20.650 -15.098 -4.234 1.00 95.56 526 CYS A CA 1
ATOM 4113 C C . CYS A 1 526 ? 21.857 -15.035 -3.281 1.00 95.56 526 CYS A C 1
ATOM 4115 O O . CYS A 1 526 ? 21.951 -14.136 -2.441 1.00 95.56 526 CYS A O 1
ATOM 4117 N N . GLY A 1 527 ? 22.828 -15.943 -3.437 1.00 94.56 527 GLY A N 1
ATOM 4118 C CA . GLY A 1 527 ? 24.077 -15.945 -2.682 1.00 94.56 527 GLY A CA 1
ATOM 4119 C C . GLY A 1 527 ? 23.860 -15.966 -1.169 1.00 94.56 527 GLY A C 1
ATOM 4120 O O . GLY A 1 527 ? 23.043 -16.722 -0.652 1.00 94.56 527 GLY A O 1
ATOM 4121 N N . ILE A 1 528 ? 24.619 -15.138 -0.448 1.00 93.19 528 ILE A N 1
ATOM 4122 C CA . ILE A 1 528 ? 24.475 -14.966 1.010 1.00 93.19 528 ILE A CA 1
ATOM 4123 C C . ILE A 1 528 ? 23.623 -13.748 1.399 1.00 93.19 528 ILE A C 1
ATOM 4125 O O . ILE A 1 528 ? 23.746 -13.249 2.520 1.00 93.19 528 ILE A O 1
ATOM 4129 N N . GLY A 1 529 ? 22.794 -13.249 0.480 1.00 92.12 529 GLY A N 1
ATOM 4130 C CA . GLY A 1 529 ? 21.903 -12.116 0.716 1.00 92.12 529 GLY A CA 1
ATOM 4131 C C . GLY A 1 529 ? 22.318 -10.824 -0.000 1.00 92.12 529 GLY A C 1
ATOM 4132 O O . GLY A 1 529 ? 23.277 -10.816 -0.779 1.00 92.12 529 GLY A O 1
ATOM 4133 N N . PRO A 1 530 ? 21.659 -9.696 0.318 1.00 90.69 530 PRO A N 1
ATOM 4134 C CA . PRO A 1 530 ? 21.850 -8.405 -0.359 1.00 90.69 530 PRO A CA 1
ATOM 4135 C C . PRO A 1 530 ? 23.286 -7.862 -0.314 1.00 90.69 530 PRO A C 1
ATOM 4137 O O . PRO A 1 530 ? 23.701 -7.068 -1.153 1.00 90.69 530 PRO A O 1
ATOM 4140 N N . SER A 1 531 ? 24.071 -8.292 0.678 1.00 91.19 531 SER A N 1
ATOM 4141 C CA . SER A 1 531 ? 25.473 -7.884 0.852 1.00 91.19 531 SER A CA 1
ATOM 4142 C C . SER A 1 531 ? 26.485 -8.738 0.075 1.00 91.19 531 SER A C 1
ATOM 4144 O O . SER A 1 531 ? 27.689 -8.461 0.126 1.00 91.19 531 SER A O 1
ATOM 4146 N N . ASP A 1 532 ? 26.034 -9.781 -0.629 1.00 94.44 532 ASP A N 1
ATOM 4147 C CA . ASP A 1 532 ? 26.900 -10.635 -1.435 1.00 94.44 532 ASP A CA 1
ATOM 4148 C C . ASP A 1 532 ? 27.555 -9.827 -2.570 1.00 94.44 532 ASP A C 1
ATOM 4150 O O . ASP A 1 532 ? 26.896 -9.134 -3.342 1.00 94.44 532 ASP A O 1
ATOM 4154 N N . ALA A 1 533 ? 28.880 -9.926 -2.699 1.00 93.25 533 ALA A N 1
ATOM 4155 C CA . ALA A 1 533 ? 29.639 -9.136 -3.668 1.00 93.25 533 ALA A CA 1
ATOM 4156 C C . ALA A 1 533 ? 29.365 -9.504 -5.139 1.00 93.25 533 ALA A C 1
ATOM 4158 O O . ALA A 1 533 ? 29.723 -8.736 -6.029 1.00 93.25 533 ALA A O 1
ATOM 4159 N N . THR A 1 534 ? 28.813 -10.691 -5.399 1.00 92.81 534 THR A N 1
ATOM 4160 C CA . THR A 1 534 ? 28.493 -11.190 -6.745 1.00 92.81 534 THR A CA 1
ATOM 4161 C C . THR A 1 534 ? 26.987 -11.233 -6.969 1.00 92.81 534 THR A C 1
ATOM 4163 O O . THR A 1 534 ? 26.519 -10.794 -8.014 1.00 92.81 534 THR A O 1
ATOM 4166 N N . TYR A 1 535 ? 26.241 -11.741 -5.989 1.00 94.25 535 TYR A N 1
ATOM 4167 C CA . TYR A 1 535 ? 24.811 -12.027 -6.103 1.00 94.25 535 TYR A CA 1
ATOM 4168 C C . TYR A 1 535 ? 23.912 -10.999 -5.409 1.00 94.25 535 TYR A C 1
ATOM 4170 O O . TYR A 1 535 ? 22.703 -11.021 -5.612 1.00 94.25 535 TYR A O 1
ATOM 4178 N N . GLY A 1 536 ? 24.476 -10.051 -4.651 1.00 92.56 536 GLY A N 1
ATOM 4179 C CA . GLY A 1 536 ? 23.708 -9.000 -3.972 1.00 92.56 536 GLY A CA 1
ATOM 4180 C C . GLY A 1 536 ? 22.901 -8.133 -4.940 1.00 92.56 536 GLY A C 1
ATOM 4181 O O . GLY A 1 536 ? 21.834 -7.649 -4.591 1.00 92.56 536 GLY A O 1
ATOM 4182 N N . VAL A 1 537 ? 23.354 -8.023 -6.194 1.00 92.62 537 VAL A N 1
ATOM 4183 C CA . VAL A 1 537 ? 22.635 -7.341 -7.282 1.00 92.62 537 VAL A CA 1
ATOM 4184 C C . VAL A 1 537 ? 21.301 -8.005 -7.645 1.00 92.62 537 VAL A C 1
ATOM 4186 O O . VAL A 1 537 ? 20.504 -7.392 -8.341 1.00 92.62 537 VAL A O 1
ATOM 4189 N N . ASN A 1 538 ? 21.033 -9.238 -7.219 1.00 95.19 538 ASN A N 1
ATOM 4190 C CA . ASN A 1 538 ? 19.764 -9.912 -7.504 1.00 95.19 538 ASN A CA 1
ATOM 4191 C C . ASN A 1 538 ? 18.695 -9.659 -6.436 1.00 95.19 538 ASN A C 1
ATOM 4193 O O . ASN A 1 538 ? 17.540 -10.005 -6.651 1.00 95.19 538 ASN A O 1
ATOM 4197 N N . TRP A 1 539 ? 19.066 -9.037 -5.315 1.00 96.19 539 TRP A N 1
ATOM 4198 C CA . TRP A 1 539 ? 18.127 -8.639 -4.273 1.00 96.19 539 TRP A CA 1
ATOM 4199 C C . TRP A 1 539 ? 17.525 -7.286 -4.608 1.00 96.19 539 TRP A C 1
ATOM 4201 O O . TRP A 1 539 ? 18.247 -6.293 -4.727 1.00 96.19 539 TRP A O 1
ATOM 4211 N N . ARG A 1 540 ? 16.204 -7.263 -4.769 1.00 96.75 540 ARG A N 1
ATOM 4212 C CA . ARG A 1 540 ? 15.459 -6.120 -5.282 1.00 96.75 540 ARG A CA 1
ATOM 4213 C C . ARG A 1 540 ? 14.413 -5.640 -4.305 1.00 96.75 540 ARG A C 1
ATOM 4215 O O . ARG A 1 540 ? 13.775 -6.434 -3.623 1.00 96.75 540 ARG A O 1
ATOM 4222 N N . HIS A 1 541 ? 14.269 -4.325 -4.256 1.00 97.06 541 HIS A N 1
ATOM 4223 C CA . HIS A 1 541 ? 13.143 -3.661 -3.625 1.00 97.06 541 HIS A CA 1
ATOM 4224 C C . HIS A 1 541 ? 12.252 -3.119 -4.739 1.00 97.06 541 HIS A C 1
ATOM 4226 O O . HIS A 1 541 ? 12.748 -2.505 -5.690 1.00 97.06 541 HIS A O 1
ATOM 4232 N N . TYR A 1 542 ? 10.954 -3.364 -4.622 1.00 97.44 542 TYR A N 1
ATOM 4233 C CA . TYR A 1 542 ? 9.971 -2.915 -5.594 1.00 97.44 542 TYR A CA 1
ATOM 4234 C C . TYR A 1 542 ? 8.994 -1.944 -4.948 1.00 97.44 542 TYR A C 1
ATOM 4236 O O . TYR A 1 542 ? 8.677 -2.035 -3.766 1.00 97.44 542 TYR A O 1
ATOM 4244 N N . THR A 1 543 ? 8.492 -1.020 -5.753 1.00 97.25 543 THR A N 1
ATOM 4245 C CA . THR A 1 543 ? 7.302 -0.244 -5.434 1.00 97.25 543 THR A CA 1
ATOM 4246 C C . THR A 1 543 ? 6.301 -0.473 -6.542 1.00 97.25 543 THR A C 1
ATOM 4248 O O . THR A 1 543 ? 6.595 -0.263 -7.721 1.00 97.25 543 THR A O 1
ATOM 4251 N N . TYR A 1 544 ? 5.122 -0.924 -6.161 1.00 95.50 544 TYR A N 1
ATOM 4252 C CA . TYR A 1 544 ? 4.036 -1.188 -7.081 1.00 95.50 544 TYR A CA 1
ATOM 4253 C C . TYR A 1 544 ? 3.122 0.029 -7.113 1.00 95.50 544 TYR A C 1
ATOM 4255 O O . TYR A 1 544 ? 2.816 0.596 -6.067 1.00 95.50 544 TYR A O 1
ATOM 4263 N N . ILE A 1 545 ? 2.704 0.453 -8.298 1.00 92.75 545 ILE A N 1
ATOM 4264 C CA . ILE A 1 545 ? 1.837 1.619 -8.457 1.00 92.75 545 ILE A CA 1
ATOM 4265 C C . ILE A 1 545 ? 0.622 1.268 -9.299 1.00 92.75 545 ILE A C 1
ATOM 4267 O O . ILE A 1 545 ? 0.735 0.601 -10.330 1.00 92.75 545 ILE A O 1
ATOM 4271 N N . ALA A 1 546 ? -0.532 1.752 -8.861 1.00 88.19 546 ALA A N 1
ATOM 4272 C CA . ALA A 1 546 ? -1.782 1.655 -9.590 1.00 88.19 546 ALA A CA 1
ATOM 4273 C C . ALA A 1 546 ? -2.149 3.053 -10.100 1.00 88.19 546 ALA A C 1
ATOM 4275 O O . ALA A 1 546 ? -2.200 3.997 -9.308 1.00 88.19 546 ALA A O 1
ATOM 4276 N N . PRO A 1 547 ? -2.371 3.242 -11.406 1.00 79.81 547 PRO A N 1
ATOM 4277 C CA . PRO A 1 547 ? -2.941 4.484 -11.901 1.00 79.81 547 PRO A CA 1
ATOM 4278 C C . PRO A 1 547 ? -4.458 4.490 -11.673 1.00 79.81 547 PRO A C 1
ATOM 4280 O O . PRO A 1 547 ? -5.116 3.464 -11.855 1.00 79.81 547 PRO A O 1
ATOM 4283 N N . GLU A 1 548 ? -5.025 5.641 -11.310 1.00 72.06 548 GLU A N 1
ATOM 4284 C CA . GLU A 1 548 ? -6.472 5.786 -11.206 1.00 72.06 548 GLU A CA 1
ATOM 4285 C C . GLU A 1 548 ? -7.022 6.114 -12.575 1.00 72.06 548 GLU A C 1
ATOM 4287 O O . GLU A 1 548 ? -6.759 7.169 -13.170 1.00 72.06 548 GLU A O 1
ATOM 4292 N N . TYR A 1 549 ? -7.845 5.208 -13.065 1.00 66.69 549 TYR A N 1
ATOM 4293 C CA . TYR A 1 549 ? -8.584 5.432 -14.279 1.00 66.69 549 TYR A CA 1
ATOM 4294 C C . TYR A 1 549 ? -10.024 5.749 -13.913 1.00 66.69 549 TYR A C 1
ATOM 4296 O O . TYR A 1 549 ? -10.713 4.962 -13.265 1.00 66.69 549 TYR A O 1
ATOM 4304 N N . GLY A 1 550 ? -10.478 6.928 -14.340 1.00 53.88 550 GLY A N 1
ATOM 4305 C CA . GLY A 1 550 ? -11.902 7.240 -14.364 1.00 53.88 550 GLY A CA 1
ATOM 4306 C C . GLY A 1 550 ? -12.640 6.386 -15.406 1.00 53.88 550 GLY A C 1
ATOM 4307 O O . GLY A 1 550 ? -12.166 5.354 -15.865 1.00 53.88 550 GLY A O 1
ATOM 4308 N N . SER A 1 551 ? -13.794 6.859 -15.873 1.00 52.62 551 SER A N 1
ATOM 4309 C CA . SER A 1 551 ? -14.647 6.164 -16.858 1.00 52.62 551 SER A CA 1
ATOM 4310 C C . SER A 1 551 ? -14.109 6.180 -18.305 1.00 52.62 551 SER A C 1
ATOM 4312 O O . SER A 1 551 ? -14.846 6.472 -19.251 1.00 52.62 551 SER A O 1
ATOM 4314 N N . ASN A 1 552 ? -12.815 5.912 -18.511 1.00 57.72 552 ASN A N 1
ATOM 4315 C CA . ASN A 1 552 ? -12.236 5.781 -19.848 1.00 57.72 552 ASN A CA 1
ATOM 4316 C C . ASN A 1 552 ? -12.200 4.306 -20.286 1.00 57.72 552 ASN A C 1
ATOM 4318 O O . ASN A 1 552 ? -12.017 3.397 -19.488 1.00 57.72 552 ASN A O 1
ATOM 4322 N N . ALA A 1 553 ? -12.415 4.064 -21.580 1.00 57.56 553 ALA A N 1
ATOM 4323 C CA . ALA A 1 553 ? -12.532 2.710 -22.123 1.00 57.56 553 ALA A CA 1
ATOM 4324 C C . ALA A 1 553 ? -11.191 1.961 -22.217 1.00 57.56 553 ALA A C 1
ATOM 4326 O O . ALA A 1 553 ? -11.193 0.770 -22.503 1.00 57.56 553 ALA A O 1
ATOM 4327 N N . ASN A 1 554 ? -10.060 2.648 -22.034 1.00 59.38 554 ASN A N 1
ATOM 4328 C CA . ASN A 1 554 ? -8.739 2.102 -22.336 1.00 59.38 554 ASN A CA 1
ATOM 4329 C C . ASN A 1 554 ? -8.053 1.467 -21.119 1.00 59.38 554 ASN A C 1
ATOM 4331 O O . ASN A 1 554 ? -7.066 0.755 -21.306 1.00 59.38 554 ASN A O 1
ATOM 4335 N N . HIS A 1 555 ? -8.531 1.715 -19.896 1.00 59.59 555 HIS A N 1
ATOM 4336 C CA . HIS A 1 555 ? -7.746 1.396 -18.710 1.00 59.59 555 HIS A CA 1
ATOM 4337 C C . HIS A 1 555 ? -8.577 0.919 -17.526 1.00 59.59 555 HIS A C 1
ATOM 4339 O O . HIS A 1 555 ? -9.253 1.691 -16.855 1.00 59.59 555 HIS A O 1
ATOM 4345 N N . THR A 1 556 ? -8.454 -0.371 -17.243 1.00 64.69 556 THR A N 1
ATOM 4346 C CA . THR A 1 556 ? -9.066 -1.039 -16.100 1.00 64.69 556 THR A CA 1
ATOM 4347 C C . THR A 1 556 ? -8.031 -1.979 -15.491 1.00 64.69 556 THR A C 1
ATOM 4349 O O . THR A 1 556 ? -7.478 -2.837 -16.179 1.00 64.69 556 THR A O 1
ATOM 4352 N N . GLY A 1 557 ? -7.700 -1.752 -14.217 1.00 76.88 557 GLY A N 1
ATOM 4353 C CA . GLY A 1 557 ? -6.889 -2.678 -13.425 1.00 76.88 557 GLY A CA 1
ATOM 4354 C C . GLY A 1 557 ? -5.408 -2.795 -13.800 1.00 76.88 557 GLY A C 1
ATOM 4355 O O . GLY A 1 557 ? -4.879 -3.902 -13.767 1.00 76.88 557 GLY A O 1
ATOM 4356 N N . TYR A 1 558 ? -4.722 -1.716 -14.204 1.00 85.56 558 TYR A N 1
ATOM 4357 C CA . TYR A 1 558 ? -3.262 -1.782 -14.393 1.00 85.56 558 TYR A CA 1
ATOM 4358 C C . TYR A 1 558 ? -2.500 -1.626 -13.081 1.00 85.56 558 TYR A C 1
ATOM 4360 O O . TYR A 1 558 ? -2.823 -0.769 -12.264 1.00 85.56 558 TYR A O 1
ATOM 4368 N N . ILE A 1 559 ? -1.416 -2.390 -12.960 1.00 90.44 559 ILE A N 1
ATOM 4369 C CA . ILE A 1 559 ? -0.437 -2.286 -11.878 1.00 90.44 559 ILE A CA 1
ATOM 4370 C C . ILE A 1 559 ? 0.949 -2.289 -12.504 1.00 90.44 559 ILE A C 1
ATOM 4372 O O . ILE A 1 559 ? 1.259 -3.128 -13.354 1.00 90.44 559 ILE A O 1
ATOM 4376 N N . TRP A 1 560 ? 1.786 -1.329 -12.133 1.00 92.62 560 TRP A N 1
ATOM 4377 C CA . TRP A 1 560 ? 3.148 -1.213 -12.640 1.00 92.62 560 TRP A CA 1
ATOM 4378 C C . TRP A 1 560 ? 4.137 -1.489 -11.525 1.00 92.62 560 TRP A C 1
ATOM 4380 O O . TRP A 1 560 ? 4.007 -0.951 -10.428 1.00 92.62 560 TRP A O 1
ATOM 4390 N N . THR A 1 561 ? 5.149 -2.294 -11.824 1.00 96.25 561 THR A N 1
ATOM 4391 C CA . THR A 1 561 ? 6.195 -2.635 -10.862 1.00 96.25 561 THR A CA 1
ATOM 4392 C C . THR A 1 561 ? 7.436 -1.828 -11.175 1.00 96.25 561 THR A C 1
ATOM 4394 O O . THR A 1 561 ? 8.016 -1.944 -12.262 1.00 96.25 561 THR A O 1
ATOM 4397 N N . ILE A 1 562 ? 7.831 -0.996 -10.220 1.00 97.12 562 ILE A N 1
ATOM 4398 C CA . ILE A 1 562 ? 8.987 -0.116 -10.310 1.00 97.12 562 ILE A CA 1
ATOM 4399 C C . ILE A 1 562 ? 10.094 -0.711 -9.439 1.00 97.12 562 ILE A C 1
ATOM 4401 O O . ILE A 1 562 ? 9.881 -0.940 -8.251 1.00 97.12 562 ILE A O 1
ATOM 4405 N N . ASP A 1 563 ? 11.273 -0.967 -10.007 1.00 97.75 563 ASP A N 1
ATOM 4406 C CA . ASP A 1 563 ? 12.476 -1.232 -9.211 1.00 97.75 563 ASP A CA 1
ATOM 4407 C C . ASP A 1 563 ? 12.852 0.058 -8.497 1.00 97.75 563 ASP A C 1
ATOM 4409 O O . ASP A 1 563 ? 13.059 1.095 -9.131 1.00 97.75 563 ASP A O 1
ATOM 4413 N N . THR A 1 564 ? 12.889 -0.014 -7.174 1.00 97.25 564 THR A N 1
ATOM 4414 C CA . THR A 1 564 ? 13.215 1.092 -6.276 1.00 97.25 564 THR A CA 1
ATOM 4415 C C . THR A 1 564 ? 14.316 0.689 -5.305 1.00 97.25 564 THR A C 1
ATOM 4417 O O . THR A 1 564 ? 14.446 1.279 -4.241 1.00 97.25 564 THR A O 1
ATOM 4420 N N . THR A 1 565 ? 15.140 -0.295 -5.688 1.00 97.06 565 THR A N 1
ATOM 4421 C CA . THR A 1 565 ? 16.327 -0.755 -4.946 1.00 97.06 565 THR A CA 1
ATOM 4422 C C . THR A 1 565 ? 17.287 0.397 -4.660 1.00 97.06 565 THR A C 1
ATOM 4424 O O . THR A 1 565 ? 17.849 0.490 -3.567 1.00 97.06 565 THR A O 1
ATOM 4427 N N . ASP A 1 566 ? 17.464 1.277 -5.649 1.00 96.06 566 ASP A N 1
ATOM 4428 C CA . ASP A 1 566 ? 17.980 2.627 -5.450 1.00 96.06 566 ASP A CA 1
ATOM 4429 C C . ASP A 1 566 ? 16.810 3.617 -5.596 1.00 96.06 566 ASP A C 1
ATOM 4431 O O . ASP A 1 566 ? 16.342 3.852 -6.717 1.00 96.06 566 ASP A O 1
ATOM 4435 N N . PRO A 1 567 ? 16.329 4.232 -4.501 1.00 95.44 567 PRO A N 1
ATOM 4436 C CA . PRO A 1 567 ? 15.187 5.137 -4.560 1.00 95.44 567 PRO A CA 1
ATOM 4437 C C . PRO A 1 567 ? 15.486 6.431 -5.335 1.00 95.44 567 PRO A C 1
ATOM 4439 O O . PRO A 1 567 ? 14.559 7.152 -5.705 1.00 95.44 567 PRO A O 1
ATOM 4442 N N . ALA A 1 568 ? 16.761 6.742 -5.601 1.00 94.56 568 ALA A N 1
ATOM 4443 C CA . ALA A 1 568 ? 17.169 7.866 -6.440 1.00 94.56 568 ALA A CA 1
ATOM 4444 C C . ALA A 1 568 ? 17.201 7.520 -7.938 1.00 94.56 568 ALA A C 1
ATOM 4446 O O . ALA A 1 568 ? 17.401 8.412 -8.765 1.00 94.56 568 ALA A O 1
ATOM 4447 N N . GLN A 1 569 ? 17.035 6.248 -8.302 1.00 94.94 569 GLN A N 1
ATOM 4448 C CA . GLN A 1 569 ? 17.044 5.772 -9.683 1.00 94.94 569 GLN A CA 1
ATOM 4449 C C . GLN A 1 569 ? 15.934 4.740 -9.929 1.00 94.94 569 GLN A C 1
ATOM 4451 O O . GLN A 1 569 ? 16.223 3.617 -10.338 1.00 94.94 569 GLN A O 1
ATOM 4456 N N . PRO A 1 570 ? 14.654 5.092 -9.718 1.00 95.62 570 PRO A N 1
ATOM 4457 C CA . PRO A 1 570 ? 13.571 4.148 -9.938 1.00 95.62 570 PRO A CA 1
ATOM 4458 C C . PRO A 1 570 ? 13.330 3.912 -11.438 1.00 95.62 570 PRO A C 1
ATOM 4460 O O . PRO A 1 570 ? 13.438 4.849 -12.239 1.00 95.62 570 PRO A O 1
ATOM 4463 N N . PHE A 1 571 ? 12.977 2.687 -11.838 1.00 96.00 571 PHE A N 1
ATOM 4464 C CA . PHE A 1 571 ? 12.647 2.350 -13.233 1.00 96.00 571 PHE A CA 1
ATOM 4465 C C . PHE A 1 571 ? 11.642 1.197 -13.361 1.00 96.00 571 PHE A C 1
ATOM 4467 O O . PHE A 1 571 ? 11.530 0.346 -12.489 1.00 96.00 571 PHE A O 1
ATOM 4474 N N . LEU A 1 572 ? 10.898 1.173 -14.472 1.00 95.94 572 LEU A N 1
ATOM 4475 C CA . LEU A 1 572 ? 9.853 0.177 -14.735 1.00 95.94 572 LEU A CA 1
ATOM 4476 C C . LEU A 1 572 ? 10.468 -1.197 -15.047 1.00 95.94 572 LEU A C 1
ATOM 4478 O O . LEU A 1 572 ? 11.359 -1.281 -15.892 1.00 95.94 572 LEU A O 1
ATOM 4482 N N . VAL A 1 573 ? 9.955 -2.260 -14.422 1.00 97.44 573 VAL A N 1
ATOM 4483 C CA . VAL A 1 573 ? 10.427 -3.646 -14.626 1.00 97.44 573 VAL A CA 1
ATOM 4484 C C . VAL A 1 573 ? 9.323 -4.650 -14.955 1.00 97.44 573 VAL A C 1
ATOM 4486 O O . VAL A 1 573 ? 9.596 -5.648 -15.620 1.00 97.44 573 VAL A O 1
ATOM 4489 N N . SER A 1 574 ? 8.077 -4.369 -14.575 1.00 96.38 574 SER A N 1
ATOM 4490 C CA . SER A 1 574 ? 6.915 -5.171 -14.969 1.00 96.38 574 SER A CA 1
ATOM 4491 C C . SER A 1 574 ? 5.672 -4.298 -15.121 1.00 96.38 574 SER A C 1
ATOM 4493 O O . SER A 1 574 ? 5.590 -3.187 -14.590 1.00 96.38 574 SER A O 1
ATOM 4495 N N . LYS A 1 575 ? 4.701 -4.815 -15.869 1.00 92.38 575 LYS A N 1
ATOM 4496 C CA . LYS A 1 575 ? 3.366 -4.252 -16.026 1.00 92.38 575 LYS A CA 1
ATOM 4497 C C . LYS A 1 575 ? 2.356 -5.392 -16.016 1.00 92.38 575 LYS A C 1
ATOM 4499 O O . LYS A 1 575 ? 2.360 -6.235 -16.909 1.00 92.38 575 LYS A O 1
ATOM 4504 N N . TRP A 1 576 ? 1.454 -5.356 -15.049 1.00 92.06 576 TRP A N 1
ATOM 4505 C CA . TRP A 1 576 ? 0.294 -6.225 -14.974 1.00 92.06 576 TRP A CA 1
ATOM 4506 C C . TRP A 1 576 ? -0.966 -5.464 -15.374 1.00 92.06 576 TRP A C 1
ATOM 4508 O O . TRP A 1 576 ? -1.057 -4.245 -15.203 1.00 92.06 576 TRP A O 1
ATOM 4518 N N . LYS A 1 577 ? -1.938 -6.189 -15.914 1.00 87.31 577 LYS A N 1
ATOM 4519 C CA . LYS A 1 577 ? -3.300 -5.704 -16.111 1.00 87.31 577 LYS A CA 1
ATOM 4520 C C . LYS A 1 577 ? -4.268 -6.781 -15.668 1.00 87.31 577 LYS A C 1
ATOM 4522 O O . LYS A 1 577 ? -3.943 -7.962 -15.810 1.00 87.31 577 LYS A O 1
ATOM 4527 N N . LEU A 1 578 ? -5.457 -6.361 -15.263 1.00 85.75 578 LEU A N 1
ATOM 4528 C CA . LEU A 1 578 ? -6.575 -7.259 -15.042 1.00 85.75 578 LEU A CA 1
ATOM 4529 C C . LEU A 1 578 ? -6.726 -8.213 -16.248 1.00 85.75 578 LEU A C 1
ATOM 4531 O O . LEU A 1 578 ? -6.809 -7.734 -17.391 1.00 85.75 578 LEU A O 1
ATOM 4535 N N . PRO A 1 579 ? -6.643 -9.540 -16.046 1.00 86.19 579 PRO A N 1
ATOM 4536 C CA . PRO A 1 579 ? -6.656 -10.487 -17.145 1.00 86.19 579 PRO A CA 1
ATOM 4537 C C . PRO A 1 579 ? -8.071 -10.673 -17.677 1.00 86.19 579 PRO A C 1
ATOM 4539 O O . PRO A 1 579 ? -8.984 -10.928 -16.906 1.00 86.19 579 PRO A O 1
ATOM 4542 N N . GLY A 1 580 ? -8.200 -10.637 -18.999 1.00 81.06 580 GLY A N 1
ATOM 4543 C CA . GLY A 1 580 ? -9.474 -10.783 -19.690 1.00 81.06 580 GLY A CA 1
ATOM 4544 C C . GLY A 1 580 ? -9.566 -9.855 -20.898 1.00 81.06 580 GLY A C 1
ATOM 4545 O O . GLY A 1 580 ? -8.651 -9.075 -21.197 1.00 81.06 580 GLY A O 1
ATOM 4546 N N . GLU A 1 581 ? -10.669 -9.984 -21.623 1.00 80.19 581 GLU A N 1
ATOM 4547 C CA . GLU A 1 581 ? -11.105 -9.074 -22.682 1.00 80.19 581 GLU A CA 1
ATOM 4548 C C . GLU A 1 581 ? -12.578 -8.755 -22.436 1.00 80.19 581 GLU A C 1
ATOM 4550 O O . GLU A 1 581 ? -13.321 -9.625 -21.989 1.00 80.19 581 GLU A O 1
ATOM 4555 N N . SER A 1 582 ? -13.023 -7.551 -22.792 1.00 75.94 582 SER A N 1
ATOM 4556 C CA . SER A 1 582 ? -14.454 -7.241 -22.747 1.00 75.94 582 SER A CA 1
ATOM 4557 C C . SER A 1 582 ? -15.121 -7.422 -24.090 1.00 75.94 582 SER A C 1
ATOM 4559 O O . SER A 1 582 ? -14.496 -7.320 -25.149 1.00 75.94 582 SER A O 1
ATOM 4561 N N . ILE A 1 583 ? -16.434 -7.613 -24.053 1.00 77.44 583 ILE A N 1
ATOM 4562 C CA . ILE A 1 583 ? -17.276 -7.565 -25.242 1.00 77.44 583 ILE A CA 1
ATOM 4563 C C . ILE A 1 583 ? -18.109 -6.283 -25.187 1.00 77.44 583 ILE A C 1
ATOM 4565 O O . ILE A 1 583 ? -18.921 -6.065 -24.291 1.00 77.44 583 ILE A O 1
ATOM 4569 N N . LEU A 1 584 ? -17.924 -5.425 -26.185 1.00 76.00 584 LEU A N 1
ATOM 4570 C CA . LEU A 1 584 ? -18.642 -4.166 -26.325 1.00 76.00 584 LEU A CA 1
ATOM 4571 C C . LEU A 1 584 ? -20.110 -4.397 -26.712 1.00 76.00 584 LEU A C 1
ATOM 4573 O O . LEU A 1 584 ? -20.485 -5.425 -27.274 1.00 76.00 584 LEU A O 1
ATOM 4577 N N . ALA A 1 585 ? -20.950 -3.377 -26.505 1.00 71.81 585 ALA A N 1
ATOM 4578 C CA . ALA A 1 585 ? -22.386 -3.431 -26.808 1.00 71.81 585 ALA A CA 1
ATOM 4579 C C . ALA A 1 585 ? -22.724 -3.730 -28.287 1.00 71.81 585 ALA A C 1
ATOM 4581 O O . ALA A 1 585 ? -23.855 -4.099 -28.606 1.00 71.81 585 ALA A O 1
ATOM 4582 N N . ASP A 1 586 ? -21.773 -3.547 -29.208 1.00 80.94 586 ASP A N 1
ATOM 4583 C CA . ASP A 1 586 ? -21.914 -3.902 -30.625 1.00 80.94 586 ASP A CA 1
ATOM 4584 C C . ASP A 1 586 ? -21.447 -5.336 -30.959 1.00 80.94 586 ASP A C 1
ATOM 4586 O O . ASP A 1 586 ? -21.509 -5.747 -32.121 1.00 80.94 586 ASP A O 1
ATOM 4590 N N . GLY A 1 587 ? -21.028 -6.101 -29.945 1.00 78.38 587 GLY A N 1
ATOM 4591 C CA . GLY A 1 587 ? -20.540 -7.475 -30.033 1.00 78.38 587 GLY A CA 1
ATOM 4592 C C . GLY A 1 587 ? -19.065 -7.603 -30.421 1.00 78.38 587 GLY A C 1
ATOM 4593 O O . GLY A 1 587 ? -18.617 -8.714 -30.705 1.00 78.38 587 GLY A O 1
ATOM 4594 N N . THR A 1 588 ? -18.312 -6.502 -30.497 1.00 83.81 588 THR A N 1
ATOM 4595 C CA . THR A 1 588 ? -16.864 -6.540 -30.758 1.00 83.81 588 THR A CA 1
ATOM 4596 C C . THR A 1 588 ? -16.066 -6.733 -29.466 1.00 83.81 588 THR A C 1
ATOM 4598 O O . THR A 1 588 ? -16.497 -6.280 -28.413 1.00 83.81 588 THR A O 1
ATOM 4601 N N . SER A 1 589 ? -14.915 -7.415 -29.533 1.00 84.25 589 SER A N 1
ATOM 4602 C CA . SER A 1 589 ? -14.006 -7.545 -28.381 1.00 84.25 589 SER A CA 1
ATOM 4603 C C . SER A 1 589 ? -13.147 -6.287 -28.222 1.00 84.25 589 SER A C 1
ATOM 4605 O O . SER A 1 589 ? -12.716 -5.686 -29.216 1.00 84.25 589 SER A O 1
ATOM 4607 N N . HIS A 1 590 ? -12.886 -5.913 -26.973 1.00 79.75 590 HIS A N 1
ATOM 4608 C CA . HIS A 1 590 ? -11.929 -4.897 -26.581 1.00 79.75 590 HIS A CA 1
ATOM 4609 C C . HIS A 1 590 ? -10.853 -5.517 -25.666 1.00 79.75 590 HIS A C 1
ATOM 4611 O O . HIS A 1 590 ? -11.182 -6.259 -24.742 1.00 79.75 590 HIS A O 1
ATOM 4617 N N . PRO A 1 591 ? -9.559 -5.200 -25.872 1.00 80.31 591 PRO A N 1
ATOM 4618 C CA . PRO A 1 591 ? -8.444 -5.854 -25.171 1.00 80.31 591 PRO A CA 1
ATOM 4619 C C . PRO A 1 591 ? -8.341 -5.529 -23.670 1.00 80.31 591 PRO A C 1
ATOM 4621 O O . PRO A 1 591 ? -7.440 -6.033 -22.996 1.00 80.31 591 PRO A O 1
ATOM 4624 N N . HIS A 1 592 ? -9.203 -4.652 -23.163 1.00 77.75 592 HIS A N 1
ATOM 4625 C CA . HIS A 1 592 ? -9.330 -4.297 -21.750 1.00 77.75 592 HIS A CA 1
ATOM 4626 C C . HIS A 1 592 ? -10.774 -4.498 -21.317 1.00 77.75 592 HIS A C 1
ATOM 4628 O O . HIS A 1 592 ? -11.678 -4.336 -22.152 1.00 77.75 592 HIS A O 1
ATOM 4634 N N . HIS A 1 593 ? -10.971 -4.763 -20.024 1.00 76.94 593 HIS A N 1
ATO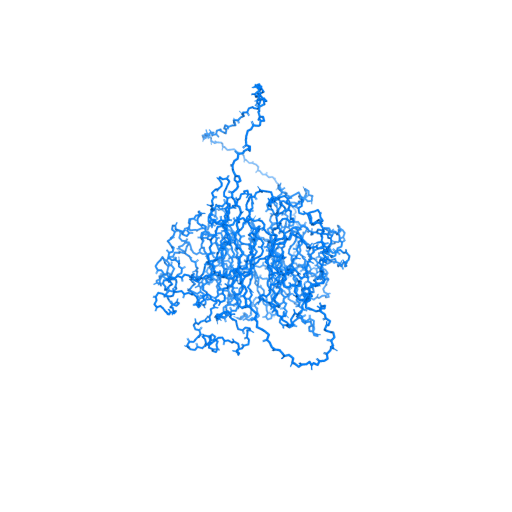M 4635 C CA . HIS A 1 593 ? -12.296 -4.713 -19.424 1.00 76.94 593 HIS A CA 1
ATOM 4636 C C . HIS A 1 593 ? -12.895 -3.339 -19.678 1.00 76.94 593 HIS A C 1
ATOM 4638 O O . HIS A 1 593 ? -12.273 -2.311 -19.399 1.00 76.94 593 HIS A O 1
ATOM 4644 N N . TYR A 1 594 ? -14.057 -3.320 -20.308 1.00 70.38 594 TYR A N 1
ATOM 4645 C CA . TYR A 1 594 ? -14.770 -2.088 -20.585 1.00 70.38 594 TYR A CA 1
ATOM 4646 C C . TYR A 1 594 ? -15.681 -1.823 -19.396 1.00 70.38 594 TYR A C 1
ATOM 4648 O O . TYR A 1 594 ? -16.199 -2.744 -18.788 1.00 70.38 594 TYR A O 1
ATOM 4656 N N . ILE A 1 595 ? -15.898 -0.562 -19.050 1.00 64.75 595 ILE A N 1
ATOM 4657 C CA . ILE A 1 595 ? -16.814 -0.191 -17.972 1.00 64.75 595 ILE A CA 1
ATOM 4658 C C . ILE A 1 595 ? -18.161 0.207 -18.608 1.00 64.75 595 ILE A C 1
ATOM 4660 O O . ILE A 1 595 ? -18.318 1.354 -19.050 1.00 64.75 595 ILE A O 1
ATOM 4664 N N . PRO A 1 596 ? -19.147 -0.706 -18.741 1.00 56.88 596 PRO A N 1
ATOM 4665 C CA . PRO A 1 596 ? -20.498 -0.324 -19.133 1.00 56.88 596 PRO A CA 1
ATOM 4666 C C . PRO A 1 596 ? -21.248 0.264 -17.930 1.00 56.88 596 PRO A C 1
ATOM 4668 O O . PRO A 1 596 ? -21.672 -0.447 -17.029 1.00 56.88 596 PRO A O 1
ATOM 4671 N N . GLY A 1 597 ? -21.479 1.578 -17.919 1.00 61.28 597 GLY A N 1
ATOM 4672 C CA . GLY A 1 597 ? -22.150 2.204 -16.767 1.00 61.28 597 GLY A CA 1
ATOM 4673 C C . GLY A 1 597 ? -21.218 2.339 -15.557 1.00 61.28 597 GLY A C 1
ATOM 4674 O O . GLY A 1 597 ? -20.077 1.924 -15.623 1.00 61.28 597 GLY A O 1
ATOM 4675 N N . GLY A 1 598 ? -21.661 3.017 -14.498 1.00 62.81 598 GLY A N 1
ATOM 4676 C CA . GLY A 1 598 ? -20.811 3.659 -13.475 1.00 62.81 598 GLY A CA 1
ATOM 4677 C C . GLY A 1 598 ? -19.912 2.794 -12.574 1.00 62.81 598 GLY A C 1
ATOM 4678 O O . GLY A 1 598 ? -19.554 3.284 -11.511 1.00 62.81 598 GLY A O 1
ATOM 4679 N N . TYR A 1 599 ? -19.551 1.570 -12.961 1.00 73.50 599 TYR A N 1
ATOM 4680 C CA . TYR A 1 599 ? -18.596 0.727 -12.240 1.00 73.50 599 TYR A CA 1
ATOM 4681 C C . TYR A 1 599 ? -17.158 1.238 -12.381 1.00 73.50 599 TYR A C 1
ATOM 4683 O O . TYR A 1 599 ? -16.834 2.011 -13.280 1.00 73.50 599 TYR A O 1
ATOM 4691 N N . ILE A 1 600 ? -16.277 0.809 -11.485 1.00 75.81 600 ILE A N 1
ATOM 4692 C CA . ILE A 1 600 ? -14.859 1.180 -11.493 1.00 75.81 600 ILE A CA 1
ATOM 4693 C C . ILE A 1 600 ? -14.057 -0.100 -11.270 1.00 75.81 600 ILE A C 1
ATOM 4695 O O . ILE A 1 600 ? -14.334 -0.842 -10.337 1.00 75.81 600 ILE A O 1
ATOM 4699 N N . PHE A 1 601 ? -13.080 -0.377 -12.132 1.00 79.75 601 PHE A N 1
ATOM 4700 C CA . PHE A 1 601 ? -12.199 -1.551 -12.026 1.00 79.75 601 PHE A CA 1
ATOM 4701 C C . PHE A 1 601 ? -10.739 -1.143 -11.810 1.00 79.75 601 PHE A C 1
ATOM 4703 O O . PHE A 1 601 ? -9.828 -1.907 -12.105 1.00 79.75 601 PHE A O 1
ATOM 4710 N N . SER A 1 602 ? -10.493 0.092 -11.382 1.00 79.44 602 SER A N 1
ATOM 4711 C CA . SER A 1 602 ? -9.163 0.527 -10.954 1.00 79.44 602 SER A CA 1
ATOM 4712 C C . SER A 1 602 ? -8.823 -0.147 -9.619 1.00 79.44 602 SER A C 1
ATOM 4714 O O . SER A 1 602 ? -9.735 -0.328 -8.803 1.00 79.44 602 SER A O 1
ATOM 4716 N N . PRO A 1 603 ? -7.558 -0.541 -9.386 1.00 85.94 603 PRO A N 1
ATOM 4717 C CA . PRO A 1 603 ? -7.132 -0.967 -8.063 1.00 85.94 603 PRO A CA 1
ATOM 4718 C C . PRO A 1 603 ? -7.239 0.222 -7.104 1.00 85.94 603 PRO A C 1
ATOM 4720 O O . PRO A 1 603 ? -6.857 1.329 -7.488 1.00 85.94 603 PRO A O 1
ATOM 4723 N N . HIS A 1 604 ? -7.756 -0.003 -5.898 1.00 84.00 604 HIS A N 1
ATOM 4724 C CA . HIS A 1 604 ? -7.941 1.057 -4.900 1.00 84.00 604 HIS A CA 1
ATOM 4725 C C . HIS A 1 604 ? -6.920 0.965 -3.763 1.00 84.00 604 HIS A C 1
ATOM 4727 O O . HIS A 1 604 ? -6.290 1.949 -3.395 1.00 84.00 604 HIS A O 1
ATOM 4733 N N . ASN A 1 605 ? -6.695 -0.243 -3.250 1.00 89.25 605 ASN A N 1
ATOM 4734 C CA . ASN A 1 605 ? -5.739 -0.503 -2.181 1.00 89.25 605 ASN A CA 1
ATOM 4735 C C . ASN A 1 605 ? -5.009 -1.830 -2.449 1.00 89.25 605 ASN A C 1
ATOM 4737 O O . ASN A 1 605 ? -5.526 -2.710 -3.149 1.00 89.25 605 ASN A O 1
ATOM 4741 N N . GLY A 1 606 ? -3.812 -1.995 -1.902 1.00 92.38 606 GLY A N 1
ATOM 4742 C CA . GLY A 1 606 ? -3.092 -3.254 -1.932 1.00 92.38 606 GLY A CA 1
ATOM 4743 C C . GLY A 1 606 ? -2.007 -3.342 -0.877 1.00 92.38 606 GLY A C 1
ATOM 4744 O O . GLY A 1 606 ? -1.606 -2.345 -0.285 1.00 92.38 606 GLY A O 1
ATOM 4745 N N . ASP A 1 607 ? -1.535 -4.562 -0.676 1.00 95.06 607 ASP A N 1
ATOM 4746 C CA . ASP A 1 607 ? -0.521 -4.890 0.314 1.00 95.06 607 ASP A CA 1
ATOM 4747 C C . ASP A 1 607 ? 0.359 -6.040 -0.183 1.00 95.06 607 ASP A C 1
ATOM 4749 O O . ASP A 1 607 ? 0.022 -6.767 -1.128 1.00 95.06 607 ASP A O 1
ATOM 4753 N N . THR A 1 608 ? 1.519 -6.198 0.431 1.00 94.38 608 THR A N 1
ATOM 4754 C CA . THR A 1 608 ? 2.562 -7.102 -0.028 1.00 94.38 608 THR A CA 1
ATOM 4755 C C . THR A 1 608 ? 2.715 -8.323 0.859 1.00 94.38 608 THR A C 1
ATOM 4757 O O . THR A 1 608 ? 2.865 -8.233 2.073 1.00 94.38 608 THR A O 1
ATOM 4760 N N . GLY A 1 609 ? 2.754 -9.490 0.219 1.00 92.38 609 GLY A N 1
ATOM 4761 C CA . GLY A 1 609 ? 3.224 -10.718 0.837 1.00 92.38 609 GLY A CA 1
ATOM 4762 C C . GLY A 1 609 ? 4.746 -10.737 0.980 1.00 92.38 609 GLY A C 1
ATOM 4763 O O . GLY A 1 609 ? 5.476 -10.040 0.266 1.00 92.38 609 GLY A O 1
ATOM 4764 N N . LEU A 1 610 ? 5.238 -11.616 1.857 1.00 87.88 610 LEU A N 1
ATOM 4765 C CA . LEU A 1 610 ? 6.667 -11.704 2.177 1.00 87.88 610 LEU A CA 1
ATOM 4766 C C . LEU A 1 610 ? 7.514 -12.045 0.944 1.00 87.88 610 LEU A C 1
ATOM 4768 O O . LEU A 1 610 ? 8.581 -11.474 0.755 1.00 87.88 610 LEU A O 1
ATOM 4772 N N . ASN A 1 611 ? 7.038 -12.932 0.069 1.00 87.19 611 ASN A N 1
ATOM 4773 C CA . ASN A 1 611 ? 7.871 -13.575 -0.958 1.00 87.19 611 ASN A CA 1
ATOM 4774 C C . ASN A 1 611 ? 7.691 -13.003 -2.372 1.00 87.19 611 ASN A C 1
ATOM 4776 O O . ASN A 1 611 ? 8.029 -13.644 -3.364 1.00 87.19 611 ASN A O 1
ATOM 4780 N N . GLY A 1 612 ? 7.198 -11.766 -2.471 1.00 90.62 612 GLY A N 1
ATOM 4781 C CA . GLY A 1 612 ? 6.964 -11.098 -3.755 1.00 90.62 612 GLY A CA 1
ATOM 4782 C C . GLY A 1 612 ? 5.562 -11.325 -4.314 1.00 90.62 612 GLY A C 1
ATOM 4783 O O . GLY A 1 612 ? 5.263 -10.835 -5.400 1.00 90.62 612 GLY A O 1
ATOM 4784 N N . HIS A 1 613 ? 4.689 -12.004 -3.570 1.00 95.31 613 HIS A N 1
ATOM 4785 C CA . HIS A 1 613 ? 3.256 -11.935 -3.813 1.00 95.31 613 HIS A CA 1
ATOM 4786 C C . HIS A 1 613 ? 2.738 -10.545 -3.466 1.00 95.31 613 HIS A C 1
ATOM 4788 O O . HIS A 1 613 ? 3.199 -9.913 -2.515 1.00 95.31 613 HIS A O 1
ATOM 4794 N N . VAL A 1 614 ? 1.767 -10.071 -4.233 1.00 95.38 614 VAL A N 1
ATOM 4795 C CA . VAL A 1 614 ? 1.131 -8.784 -3.990 1.00 95.38 614 VAL A CA 1
ATOM 4796 C C . VAL A 1 614 ? -0.364 -8.897 -4.203 1.00 95.38 614 VAL A C 1
ATOM 4798 O O . VAL A 1 614 ? -0.820 -9.488 -5.190 1.00 95.38 614 VAL A O 1
ATOM 4801 N N . TYR A 1 615 ? -1.095 -8.313 -3.265 1.00 95.56 615 TYR A N 1
ATOM 4802 C CA . TYR A 1 615 ? -2.532 -8.400 -3.121 1.00 95.56 615 TYR A CA 1
ATOM 4803 C C . TYR A 1 615 ? -3.164 -7.054 -3.422 1.00 95.56 615 TYR A C 1
ATOM 4805 O O . TYR A 1 615 ? -2.735 -6.039 -2.883 1.00 95.56 615 TYR A O 1
ATOM 4813 N N . TRP A 1 616 ? -4.195 -7.043 -4.260 1.00 92.38 616 TRP A N 1
ATOM 4814 C CA . TRP A 1 616 ? -4.813 -5.803 -4.721 1.00 92.38 616 TRP A CA 1
ATOM 4815 C C . TRP A 1 616 ? -6.322 -5.921 -4.741 1.00 92.38 616 TRP A C 1
ATOM 4817 O O . TRP A 1 616 ? -6.876 -6.830 -5.363 1.00 92.38 616 TRP A O 1
ATOM 4827 N N . THR A 1 617 ? -6.975 -4.968 -4.090 1.00 91.56 617 THR A N 1
ATOM 4828 C CA . THR A 1 617 ? -8.419 -4.757 -4.182 1.00 91.56 617 THR A CA 1
ATOM 4829 C C . THR A 1 617 ? -8.730 -3.892 -5.382 1.00 91.56 617 THR A C 1
ATOM 4831 O O . THR A 1 617 ? -8.022 -2.931 -5.687 1.00 91.56 617 THR A O 1
ATOM 4834 N N . HIS A 1 618 ? -9.822 -4.227 -6.047 1.00 88.00 618 HIS A N 1
ATOM 4835 C CA . HIS A 1 618 ? -10.418 -3.388 -7.065 1.00 88.00 618 HIS A CA 1
ATOM 4836 C C . HIS A 1 618 ? -11.833 -3.053 -6.637 1.00 88.00 618 HIS A C 1
ATOM 4838 O O . HIS A 1 618 ? -12.562 -3.929 -6.171 1.00 88.00 618 HIS A O 1
ATOM 4844 N N . TYR A 1 619 ? -12.255 -1.828 -6.930 1.00 82.56 619 TYR A N 1
ATOM 4845 C CA . TYR A 1 619 ? -13.583 -1.353 -6.565 1.00 82.56 619 TYR A CA 1
ATOM 4846 C C . TYR A 1 619 ? -14.739 -2.248 -7.031 1.00 82.56 619 TYR A C 1
ATOM 4848 O O . TYR A 1 619 ? -15.765 -2.240 -6.390 1.00 82.56 619 TYR A O 1
ATOM 4856 N N . HIS A 1 620 ? -14.638 -2.971 -8.152 1.00 82.81 620 HIS A N 1
ATOM 4857 C CA . HIS A 1 620 ? -15.702 -3.884 -8.614 1.00 82.81 620 HIS A CA 1
ATOM 4858 C C . HIS A 1 620 ? -15.152 -5.147 -9.294 1.00 82.81 620 HIS A C 1
ATOM 4860 O O . HIS A 1 620 ? -15.833 -5.766 -10.110 1.00 82.81 620 HIS A O 1
ATOM 4866 N N . ALA A 1 621 ? -13.895 -5.510 -9.018 1.00 85.00 621 ALA A N 1
ATOM 4867 C CA . ALA A 1 621 ? -13.269 -6.711 -9.587 1.00 85.00 621 ALA A CA 1
ATOM 4868 C C . ALA A 1 621 ? -12.761 -7.691 -8.522 1.00 85.00 621 ALA A C 1
ATOM 4870 O O . ALA A 1 621 ? -12.137 -8.689 -8.874 1.00 85.00 621 ALA A O 1
ATOM 4871 N N . GLY A 1 622 ? -13.040 -7.437 -7.242 1.00 89.94 622 GLY A N 1
ATOM 4872 C CA . GLY A 1 622 ? -12.592 -8.280 -6.141 1.00 89.94 622 GLY A CA 1
ATOM 4873 C C . GLY A 1 622 ? -11.113 -8.102 -5.794 1.00 89.94 622 GLY A C 1
ATOM 4874 O O . GLY A 1 622 ? -10.431 -7.175 -6.254 1.00 89.94 622 GLY A O 1
ATOM 4875 N N . VAL A 1 623 ? -10.603 -9.060 -5.022 1.00 94.00 623 VAL A N 1
ATOM 4876 C CA . VAL A 1 623 ? -9.201 -9.146 -4.609 1.00 94.00 623 VAL A CA 1
ATOM 4877 C C . VAL A 1 623 ? -8.425 -10.086 -5.503 1.00 94.00 623 VAL A C 1
ATOM 4879 O O . VAL A 1 623 ? -8.844 -11.216 -5.739 1.00 94.00 623 VAL A O 1
ATOM 4882 N N . TRP A 1 624 ? -7.254 -9.636 -5.937 1.00 94.44 624 TRP A N 1
ATOM 4883 C CA . TRP A 1 624 ? -6.353 -10.373 -6.811 1.00 94.44 624 TRP A CA 1
ATOM 4884 C C . TRP A 1 624 ? -5.001 -10.567 -6.155 1.00 94.44 624 TRP A C 1
ATOM 4886 O O . TRP A 1 624 ? -4.466 -9.638 -5.554 1.00 94.44 624 TRP A O 1
ATOM 4896 N N . ILE A 1 625 ? -4.431 -11.756 -6.333 1.00 95.69 625 ILE A N 1
ATOM 4897 C CA . ILE A 1 625 ? -3.051 -12.061 -5.961 1.00 95.69 625 ILE A CA 1
ATOM 4898 C C . ILE A 1 625 ? -2.204 -12.212 -7.228 1.00 95.69 625 ILE A C 1
ATOM 4900 O O . ILE A 1 625 ? -2.567 -12.901 -8.190 1.00 95.69 625 ILE A O 1
ATOM 4904 N N . THR A 1 626 ? -1.054 -11.546 -7.221 1.00 95.44 626 THR A N 1
ATOM 4905 C CA . THR A 1 626 ? -0.072 -11.562 -8.310 1.00 95.44 626 THR A CA 1
ATOM 4906 C C . THR A 1 626 ? 1.316 -11.883 -7.774 1.00 95.44 626 THR A C 1
ATOM 4908 O O . THR A 1 626 ? 1.679 -11.411 -6.703 1.00 95.44 626 THR A O 1
ATOM 4911 N N . ASP A 1 627 ? 2.099 -12.659 -8.517 1.00 95.88 627 ASP A N 1
ATOM 4912 C CA . ASP A 1 627 ? 3.497 -12.952 -8.210 1.00 95.88 627 ASP A CA 1
ATOM 4913 C C . ASP A 1 627 ? 4.435 -12.005 -8.969 1.00 95.88 627 ASP A C 1
ATOM 4915 O O . ASP A 1 627 ? 4.398 -11.895 -10.200 1.00 95.88 627 ASP A O 1
ATOM 4919 N N . HIS A 1 628 ? 5.283 -11.327 -8.200 1.00 95.69 628 HIS A N 1
ATOM 4920 C CA . HIS A 1 628 ? 6.342 -10.421 -8.640 1.00 95.69 628 HIS A CA 1
ATOM 4921 C C . HIS A 1 628 ? 7.730 -10.902 -8.174 1.00 95.69 628 HIS A C 1
ATOM 4923 O O . HIS A 1 628 ? 8.743 -10.249 -8.438 1.00 95.69 628 HIS A O 1
ATOM 4929 N N . GLY A 1 629 ? 7.799 -12.062 -7.514 1.00 94.62 629 GLY A N 1
ATOM 4930 C CA . GLY A 1 629 ? 8.995 -12.661 -6.928 1.00 94.62 629 GLY A CA 1
ATOM 4931 C C . GLY A 1 629 ? 10.104 -12.965 -7.935 1.00 94.62 629 GLY A C 1
ATOM 4932 O O . GLY A 1 629 ? 11.293 -12.868 -7.616 1.00 94.62 629 GLY A O 1
ATOM 4933 N N . HIS A 1 630 ? 9.720 -13.286 -9.170 1.00 95.44 630 HIS A N 1
ATOM 4934 C CA . HIS A 1 630 ? 10.625 -13.702 -10.244 1.00 95.44 630 HIS A CA 1
ATOM 4935 C C . HIS A 1 630 ? 10.928 -12.615 -11.284 1.00 95.44 630 HIS A C 1
ATOM 4937 O O . HIS A 1 630 ? 11.669 -12.875 -12.231 1.00 95.44 630 HIS A O 1
ATOM 4943 N N . ILE A 1 631 ? 10.444 -11.379 -11.091 1.00 96.44 631 ILE A N 1
ATOM 4944 C CA . ILE A 1 631 ? 10.623 -10.279 -12.058 1.00 96.44 631 ILE A CA 1
ATOM 4945 C C . ILE A 1 631 ? 12.083 -10.116 -12.479 1.00 96.44 631 ILE A C 1
ATOM 4947 O O . ILE A 1 631 ? 12.387 -10.020 -13.665 1.00 96.44 631 ILE A O 1
ATOM 4951 N N . TRP A 1 632 ? 13.008 -10.118 -11.518 1.00 96.31 632 TRP A N 1
ATOM 4952 C CA . TRP A 1 632 ? 14.422 -9.892 -11.811 1.00 96.31 632 TRP A CA 1
ATOM 4953 C C . TRP A 1 632 ? 15.042 -10.984 -12.697 1.00 96.31 632 TRP A C 1
ATOM 4955 O O . TRP A 1 632 ? 15.904 -10.691 -13.529 1.00 96.31 632 TRP A O 1
ATOM 4965 N N . ASP A 1 633 ? 14.584 -12.227 -12.535 1.00 94.50 633 ASP A N 1
ATOM 4966 C CA . ASP A 1 633 ? 15.064 -13.384 -13.293 1.00 94.50 633 ASP A CA 1
ATOM 4967 C C . ASP A 1 633 ? 14.485 -13.423 -14.711 1.00 94.50 633 ASP A C 1
ATOM 4969 O O . ASP A 1 633 ? 15.143 -13.889 -15.644 1.00 94.50 633 ASP A O 1
ATOM 4973 N N . GLU A 1 634 ? 13.246 -12.956 -14.862 1.00 96.44 634 GLU A N 1
ATOM 4974 C CA . GLU A 1 634 ? 12.476 -13.037 -16.104 1.00 96.44 634 GLU A CA 1
ATOM 4975 C C . GLU A 1 634 ? 12.658 -11.813 -17.011 1.00 96.44 634 GLU A C 1
ATOM 4977 O O . GLU A 1 634 ? 12.304 -11.857 -18.190 1.00 96.44 634 GLU A O 1
ATOM 4982 N N . LEU A 1 635 ? 13.276 -10.742 -16.503 1.00 96.62 635 LEU A N 1
ATOM 4983 C CA . LEU A 1 635 ? 13.685 -9.590 -17.301 1.00 96.62 635 LEU A CA 1
ATOM 4984 C C . LEU A 1 635 ? 14.655 -9.989 -18.422 1.00 96.62 635 LEU A C 1
ATOM 4986 O O . LEU A 1 635 ? 15.719 -10.575 -18.190 1.00 96.62 635 LEU A O 1
ATOM 4990 N N . VAL A 1 636 ? 14.352 -9.564 -19.652 1.00 97.44 636 VAL A N 1
ATOM 4991 C CA . VAL A 1 636 ? 15.261 -9.764 -20.787 1.00 97.44 636 VAL A CA 1
ATOM 4992 C C . VAL A 1 636 ? 16.118 -8.524 -20.989 1.00 97.44 636 VAL A C 1
ATOM 4994 O O . VAL A 1 636 ? 15.703 -7.524 -21.582 1.00 97.44 636 VAL A O 1
ATOM 4997 N N . TRP A 1 637 ? 17.361 -8.613 -20.538 1.00 95.88 637 TRP A N 1
ATOM 4998 C CA . TRP A 1 637 ? 18.366 -7.564 -20.686 1.00 95.88 637 TRP A CA 1
ATOM 4999 C C . TRP A 1 637 ? 18.944 -7.508 -22.104 1.00 95.88 637 TRP A C 1
ATOM 5001 O O . TRP A 1 637 ? 19.293 -8.543 -22.675 1.00 95.88 637 TRP A O 1
ATOM 5011 N N . GLU A 1 638 ? 19.146 -6.303 -22.645 1.00 96.19 638 GLU A N 1
ATOM 5012 C CA . GLU A 1 638 ? 19.698 -6.072 -23.993 1.00 96.19 638 GLU A CA 1
ATOM 5013 C C . GLU A 1 638 ? 21.031 -6.812 -24.209 1.00 96.19 638 GLU A C 1
ATOM 5015 O O . GLU A 1 638 ? 21.259 -7.427 -25.253 1.00 96.19 638 GLU A O 1
ATOM 5020 N N . ASN A 1 639 ? 21.903 -6.786 -23.197 1.00 95.38 639 ASN A N 1
ATOM 5021 C CA . ASN A 1 639 ? 23.228 -7.403 -23.241 1.00 95.38 639 ASN A CA 1
ATOM 5022 C C . ASN A 1 639 ? 23.268 -8.825 -22.646 1.00 95.38 639 ASN A C 1
ATOM 5024 O O . ASN A 1 639 ? 24.338 -9.435 -22.575 1.00 95.38 639 ASN A O 1
ATOM 5028 N N . GLY A 1 640 ? 22.116 -9.376 -22.246 1.00 93.94 640 GLY A N 1
ATOM 5029 C CA . GLY A 1 640 ? 21.994 -10.716 -21.665 1.00 93.94 640 GLY A CA 1
ATOM 5030 C C . GLY A 1 640 ? 22.503 -10.850 -20.224 1.00 93.94 640 GLY A C 1
ATOM 5031 O O . GLY A 1 640 ? 22.712 -11.971 -19.765 1.00 93.94 640 GLY A O 1
ATOM 5032 N N . TYR A 1 641 ? 22.734 -9.738 -19.525 1.00 91.69 641 TYR A N 1
ATOM 5033 C CA . TYR A 1 641 ? 23.039 -9.695 -18.094 1.00 91.69 641 TYR A CA 1
ATOM 5034 C C . TYR A 1 641 ? 22.448 -8.423 -17.466 1.00 91.69 641 TYR A C 1
ATOM 5036 O O . TYR A 1 641 ? 22.256 -7.448 -18.197 1.00 91.69 641 TYR A O 1
ATOM 5044 N N . PRO A 1 642 ? 22.189 -8.404 -16.145 1.00 93.06 642 PRO A N 1
ATOM 5045 C CA . PRO A 1 642 ? 21.587 -7.240 -15.513 1.00 93.06 642 PRO A CA 1
ATOM 5046 C C . PRO A 1 642 ? 22.462 -5.982 -15.506 1.00 93.06 642 PRO A C 1
ATOM 5048 O O . PRO A 1 642 ? 23.631 -6.043 -15.127 1.00 93.06 642 PRO A O 1
ATOM 5051 N N . GLU A 1 643 ? 21.868 -4.847 -15.888 1.00 93.81 643 GLU A N 1
ATOM 5052 C CA . GLU A 1 643 ? 22.504 -3.516 -15.975 1.00 93.81 643 GLU A CA 1
ATOM 5053 C C . GLU A 1 643 ? 21.602 -2.428 -15.343 1.00 93.81 643 GLU A C 1
ATOM 5055 O O . GLU A 1 643 ? 21.118 -1.529 -16.042 1.00 93.81 643 GLU A O 1
ATOM 5060 N N . PRO A 1 644 ? 21.318 -2.500 -14.025 1.00 93.38 644 PRO A N 1
ATOM 5061 C CA . PRO A 1 644 ? 20.409 -1.570 -13.343 1.00 93.38 644 PRO A CA 1
ATOM 5062 C C . PRO A 1 644 ? 20.832 -0.096 -13.453 1.00 93.38 644 PRO A C 1
ATOM 5064 O O . PRO A 1 644 ? 19.984 0.787 -13.447 1.00 93.38 644 PRO A O 1
ATOM 5067 N N . GLU A 1 645 ? 22.121 0.194 -13.628 1.00 92.50 645 GLU A N 1
ATOM 5068 C CA . GLU A 1 645 ? 22.659 1.551 -13.790 1.00 92.50 645 GLU A CA 1
ATOM 5069 C C . GLU A 1 645 ? 22.200 2.263 -15.075 1.00 92.50 645 GLU A C 1
ATOM 5071 O O . GLU A 1 645 ? 22.370 3.475 -15.216 1.00 92.50 645 GLU A O 1
ATOM 5076 N N . ARG A 1 646 ? 21.638 1.518 -16.032 1.00 93.19 646 ARG A N 1
ATOM 5077 C CA . ARG A 1 646 ? 20.984 2.058 -17.234 1.00 93.19 646 ARG A CA 1
ATOM 5078 C C . ARG A 1 646 ? 19.462 2.160 -17.070 1.00 93.19 646 ARG A C 1
ATOM 5080 O O . ARG A 1 646 ? 18.800 2.742 -17.932 1.00 93.19 646 ARG A O 1
ATOM 5087 N N . GLY A 1 647 ? 18.911 1.591 -15.998 1.00 94.25 647 GLY A N 1
ATOM 5088 C CA . GLY A 1 647 ? 17.480 1.469 -15.741 1.00 94.25 647 GLY A CA 1
ATOM 5089 C C . GLY A 1 647 ? 16.739 0.802 -16.893 1.00 94.25 647 GLY A C 1
ATOM 5090 O O . GLY A 1 647 ? 17.242 -0.129 -17.526 1.00 94.25 647 GLY A O 1
ATOM 5091 N N . PHE A 1 648 ? 15.567 1.342 -17.228 1.00 94.94 648 PHE A N 1
ATOM 5092 C CA . PHE A 1 648 ? 14.721 0.810 -18.297 1.00 94.94 648 PHE A CA 1
ATOM 5093 C C . PHE A 1 648 ? 15.431 0.677 -19.653 1.00 94.94 648 PHE A C 1
ATOM 5095 O O . PHE A 1 648 ? 15.100 -0.203 -20.438 1.00 94.94 648 PHE A O 1
ATOM 5102 N N . GLN A 1 649 ? 16.443 1.506 -19.936 1.00 93.12 649 GLN A N 1
ATOM 5103 C CA . GLN A 1 649 ? 17.163 1.476 -21.216 1.00 93.12 649 GLN A CA 1
ATOM 5104 C C . GLN A 1 649 ? 17.972 0.197 -21.443 1.00 93.12 649 GLN A C 1
ATOM 5106 O O . GLN A 1 649 ? 18.426 -0.036 -22.562 1.00 93.12 649 GLN A O 1
ATOM 5111 N N . ALA A 1 650 ? 18.231 -0.593 -20.401 1.00 94.88 650 ALA A N 1
ATOM 5112 C CA . ALA A 1 650 ? 18.881 -1.892 -20.541 1.00 94.88 650 ALA A CA 1
ATOM 5113 C C . ALA A 1 650 ? 17.893 -3.052 -20.714 1.00 94.88 650 ALA A C 1
ATOM 5115 O O . ALA A 1 650 ? 18.328 -4.178 -20.960 1.00 94.88 650 ALA A O 1
ATOM 5116 N N . ILE A 1 651 ? 16.589 -2.797 -20.612 1.00 96.25 651 ILE A N 1
ATOM 5117 C CA . ILE A 1 651 ? 15.550 -3.817 -20.706 1.00 96.25 651 ILE A CA 1
ATOM 5118 C C . ILE A 1 651 ? 15.035 -3.866 -22.146 1.00 96.25 651 ILE A C 1
ATOM 5120 O O . ILE A 1 651 ? 14.602 -2.865 -22.712 1.00 96.25 651 ILE A O 1
ATOM 5124 N N . SER A 1 652 ? 15.094 -5.051 -22.750 1.00 96.06 652 SER A N 1
ATOM 5125 C CA . SER A 1 652 ? 14.537 -5.312 -24.082 1.00 96.06 652 SER A CA 1
ATOM 5126 C C . SER A 1 652 ? 13.124 -5.898 -24.035 1.00 96.06 652 SER A C 1
ATOM 5128 O O . SER A 1 652 ? 12.356 -5.696 -24.974 1.00 96.06 652 SER A O 1
ATOM 5130 N N . GLU A 1 653 ? 12.770 -6.564 -22.934 1.00 96.69 653 GLU A N 1
ATOM 5131 C CA . GLU A 1 653 ? 11.436 -7.100 -22.654 1.00 96.69 653 GLU A CA 1
ATOM 5132 C C . GLU A 1 653 ? 11.185 -7.030 -21.141 1.00 96.69 653 GLU A C 1
ATOM 5134 O O . GLU A 1 653 ? 12.042 -7.453 -20.358 1.00 96.69 653 GLU A O 1
ATOM 5139 N N . LEU A 1 654 ? 10.047 -6.447 -20.743 1.00 97.00 654 LEU A N 1
ATOM 5140 C CA . LEU A 1 654 ? 9.608 -6.411 -19.344 1.00 97.00 654 LEU A CA 1
ATOM 5141 C C . LEU A 1 654 ? 9.316 -7.832 -18.855 1.00 97.00 654 LEU A C 1
ATOM 5143 O O . LEU A 1 654 ? 8.851 -8.664 -19.635 1.00 97.00 654 LEU A O 1
ATOM 5147 N N . ALA A 1 655 ? 9.533 -8.084 -17.566 1.00 96.94 655 ALA A N 1
ATOM 5148 C CA . ALA A 1 655 ? 9.096 -9.335 -16.966 1.00 96.94 655 ALA A CA 1
ATOM 5149 C C . ALA A 1 655 ? 7.560 -9.369 -16.885 1.00 96.94 655 ALA A C 1
ATOM 5151 O O . ALA A 1 655 ? 6.934 -8.312 -16.739 1.00 96.94 655 ALA A O 1
ATOM 5152 N N . PRO A 1 656 ? 6.934 -10.550 -16.982 1.00 95.75 656 PRO A N 1
ATOM 5153 C CA . PRO A 1 656 ? 5.533 -10.702 -16.631 1.00 95.75 656 PRO A CA 1
ATOM 5154 C C . PRO A 1 656 ? 5.358 -10.649 -15.104 1.00 95.75 656 PRO A C 1
ATOM 5156 O O . PRO A 1 656 ? 6.240 -11.036 -14.343 1.00 95.75 656 PRO A O 1
ATOM 5159 N N . SER A 1 657 ? 4.183 -10.207 -14.662 1.00 94.62 657 SER A N 1
ATOM 5160 C CA . SER A 1 657 ? 3.677 -10.517 -13.322 1.00 94.62 657 SER A CA 1
ATOM 5161 C C . SER A 1 657 ? 2.622 -11.604 -13.471 1.00 94.62 657 SER A C 1
ATOM 5163 O O . SER A 1 657 ? 1.705 -11.464 -14.288 1.00 94.62 657 SER A O 1
ATOM 5165 N N . HIS A 1 658 ? 2.751 -12.689 -12.714 1.00 94.31 658 HIS A N 1
ATOM 5166 C CA . HIS A 1 658 ? 1.889 -13.859 -12.880 1.00 94.31 658 HIS A CA 1
ATOM 5167 C C . HIS A 1 658 ? 0.648 -13.729 -12.004 1.00 94.31 658 HIS A C 1
ATOM 5169 O O . HIS A 1 658 ? 0.752 -13.459 -10.814 1.00 94.31 658 HIS A O 1
ATOM 5175 N N . THR A 1 659 ? -0.542 -13.921 -12.568 1.00 94.06 659 THR A N 1
ATOM 5176 C CA . THR A 1 659 ? -1.773 -14.000 -11.769 1.00 94.06 659 THR A CA 1
ATOM 5177 C C . THR A 1 659 ? -1.834 -15.352 -11.068 1.00 94.06 659 THR A C 1
ATOM 5179 O O . THR A 1 659 ? -1.802 -16.385 -11.736 1.00 94.06 659 THR A O 1
ATOM 5182 N N . LEU A 1 660 ? -1.958 -15.342 -9.740 1.00 94.81 660 LEU A N 1
ATOM 5183 C CA . LEU A 1 660 ? -2.050 -16.560 -8.929 1.00 94.81 660 LEU A CA 1
ATOM 5184 C C . LEU A 1 660 ? -3.501 -16.928 -8.589 1.00 94.81 660 LEU A C 1
ATOM 5186 O O . LEU A 1 660 ? -3.829 -18.104 -8.439 1.00 94.81 660 LEU A O 1
ATOM 5190 N N . GLY A 1 661 ? -4.395 -15.943 -8.493 1.00 94.69 661 GLY A N 1
ATOM 5191 C CA . GLY A 1 661 ? -5.777 -16.179 -8.096 1.00 94.69 661 GLY A CA 1
ATOM 5192 C C . GLY A 1 661 ? -6.566 -14.908 -7.811 1.00 94.69 661 GLY A C 1
ATOM 5193 O O . GLY A 1 661 ? -6.029 -13.799 -7.875 1.00 94.69 661 GLY A O 1
ATOM 5194 N N . TYR A 1 662 ? -7.844 -15.089 -7.485 1.00 94.69 662 TYR A N 1
ATOM 5195 C CA . TYR A 1 662 ? -8.724 -14.010 -7.046 1.00 94.69 662 TYR A CA 1
ATOM 5196 C C . TYR A 1 662 ? -9.817 -14.504 -6.088 1.00 94.69 662 TYR A C 1
ATOM 5198 O O . TYR A 1 662 ? -10.128 -15.698 -6.031 1.00 94.69 662 TYR A O 1
ATOM 5206 N N . TYR A 1 663 ? -10.440 -13.563 -5.380 1.00 94.38 663 TYR A N 1
ATOM 5207 C CA . TYR A 1 663 ? -11.626 -13.778 -4.553 1.00 94.38 663 TYR A CA 1
ATOM 5208 C C . TYR A 1 663 ? -12.571 -12.567 -4.626 1.00 94.38 663 TYR A C 1
ATOM 5210 O O . TYR A 1 663 ? -12.127 -11.438 -4.426 1.00 94.38 663 TYR A O 1
ATOM 5218 N N . LEU A 1 664 ? -13.867 -12.788 -4.885 1.00 92.12 664 LEU A N 1
ATOM 5219 C CA . LEU A 1 664 ? -14.905 -11.748 -4.870 1.00 92.12 664 LEU A CA 1
ATOM 5220 C C . LEU A 1 664 ? -15.805 -11.885 -3.626 1.00 92.12 664 LEU A C 1
ATOM 5222 O O . LEU A 1 664 ? -16.490 -12.907 -3.480 1.00 92.12 664 LEU A O 1
ATOM 5226 N N . PRO A 1 665 ? -15.869 -10.874 -2.740 1.00 89.69 665 PRO A N 1
ATOM 5227 C CA . PRO A 1 665 ? -16.698 -10.955 -1.538 1.00 89.69 665 PRO A CA 1
ATOM 5228 C C . PRO A 1 665 ? -18.201 -10.747 -1.812 1.00 89.69 665 PRO A C 1
ATOM 5230 O O . PRO A 1 665 ? -18.708 -9.636 -1.777 1.00 89.69 665 PRO A O 1
ATOM 5233 N N . ALA A 1 666 ? -18.952 -11.828 -2.042 1.00 87.44 666 ALA A N 1
ATOM 5234 C CA . ALA A 1 666 ? -20.400 -11.788 -2.326 1.00 87.44 666 ALA A CA 1
ATOM 5235 C C . ALA A 1 666 ? -21.276 -12.353 -1.182 1.00 87.44 666 ALA A C 1
ATOM 5237 O O . ALA A 1 666 ? -22.258 -13.073 -1.407 1.00 87.44 666 ALA A O 1
ATOM 5238 N N . GLY A 1 667 ? -20.891 -12.076 0.067 1.00 87.44 667 GLY A N 1
ATOM 5239 C CA . GLY A 1 667 ? -21.488 -12.671 1.263 1.00 87.44 667 GLY A CA 1
ATOM 5240 C C . GLY A 1 667 ? -21.033 -14.119 1.519 1.00 87.44 667 GLY A C 1
ATOM 5241 O O . GLY A 1 667 ? -20.808 -14.886 0.578 1.00 87.44 667 GLY A O 1
ATOM 5242 N N . PRO A 1 668 ? -20.900 -14.534 2.791 1.00 88.94 668 PRO A N 1
ATOM 5243 C CA . PRO A 1 668 ? -20.442 -15.875 3.129 1.00 88.94 668 PRO A CA 1
ATOM 5244 C C . PRO A 1 668 ? -21.476 -16.962 2.793 1.00 88.94 668 PRO A C 1
ATOM 5246 O O . PRO A 1 668 ? -22.685 -16.740 2.851 1.00 88.94 668 PRO A O 1
ATOM 5249 N N . ASP A 1 669 ? -20.999 -18.182 2.534 1.00 87.81 669 ASP A N 1
ATOM 5250 C CA . ASP A 1 669 ? -21.833 -19.301 2.066 1.00 87.81 669 ASP A CA 1
ATOM 5251 C C . ASP A 1 669 ? -22.957 -19.732 3.014 1.00 87.81 669 ASP A C 1
ATOM 5253 O O . ASP A 1 669 ? -23.920 -20.356 2.578 1.00 87.81 669 ASP A O 1
ATOM 5257 N N . TRP A 1 670 ? -22.844 -19.430 4.307 1.00 87.62 670 TRP A N 1
ATOM 5258 C CA . TRP A 1 670 ? -23.866 -19.769 5.303 1.00 87.62 670 TRP A CA 1
ATOM 5259 C C . TRP A 1 670 ? -25.012 -18.750 5.379 1.00 87.62 670 TRP A C 1
ATOM 5261 O O . TRP A 1 670 ? -25.933 -18.935 6.176 1.00 87.62 670 TRP A O 1
ATOM 5271 N N . ILE A 1 671 ? -24.955 -17.670 4.595 1.00 87.69 671 ILE A N 1
ATOM 5272 C CA . ILE A 1 671 ? -26.051 -16.715 4.434 1.00 87.69 671 ILE A CA 1
ATOM 5273 C C . ILE A 1 671 ? -26.725 -17.001 3.090 1.00 87.69 671 ILE A C 1
ATOM 5275 O O . ILE A 1 671 ? -26.158 -16.741 2.030 1.00 87.69 671 ILE A O 1
ATOM 5279 N N . ASP A 1 672 ? -27.947 -17.536 3.149 1.00 88.00 672 ASP A N 1
ATOM 5280 C CA . ASP A 1 672 ? -28.713 -17.957 1.964 1.00 88.00 672 ASP A CA 1
ATOM 5281 C C . ASP A 1 672 ? -29.129 -16.777 1.063 1.00 88.00 672 ASP A C 1
ATOM 5283 O O . ASP A 1 672 ? -29.238 -16.925 -0.151 1.00 88.00 672 ASP A O 1
ATOM 5287 N N . ASP A 1 673 ? -29.389 -15.611 1.661 1.00 89.25 673 ASP A N 1
ATOM 5288 C CA . ASP A 1 673 ? -29.846 -14.393 0.980 1.00 89.25 673 ASP A CA 1
ATOM 5289 C C . ASP A 1 673 ? -28.982 -13.199 1.420 1.00 89.25 673 ASP A C 1
ATOM 5291 O O . ASP A 1 673 ? -29.422 -12.377 2.236 1.00 89.25 673 ASP A O 1
ATOM 5295 N N . PRO A 1 674 ? -27.715 -13.132 0.963 1.00 88.38 674 PRO A N 1
ATOM 5296 C CA . PRO A 1 674 ? -26.797 -12.072 1.363 1.00 88.38 674 PRO A CA 1
ATOM 5297 C C . PRO A 1 674 ? -27.265 -10.710 0.854 1.00 88.38 674 PRO A C 1
ATOM 5299 O O . PRO A 1 674 ? -27.076 -9.719 1.553 1.00 88.38 674 PRO A O 1
ATOM 5302 N N . THR A 1 675 ? -27.965 -10.674 -0.285 1.00 87.75 675 THR A N 1
ATOM 5303 C CA . THR A 1 675 ? -28.552 -9.460 -0.853 1.00 87.75 675 THR A CA 1
ATOM 5304 C C . THR A 1 675 ? -29.386 -8.703 0.176 1.00 87.75 675 THR A C 1
ATOM 5306 O O . THR A 1 675 ? -29.071 -7.560 0.497 1.00 87.75 675 THR A O 1
ATOM 5309 N N . ASN A 1 676 ? -30.407 -9.357 0.743 1.00 86.94 676 ASN A N 1
ATOM 5310 C CA . ASN A 1 676 ? -31.297 -8.715 1.712 1.00 86.94 676 ASN A CA 1
ATOM 5311 C C . ASN A 1 676 ? -30.726 -8.718 3.140 1.00 86.94 676 ASN A C 1
ATOM 5313 O O . ASN A 1 676 ? -31.028 -7.827 3.931 1.00 86.94 676 ASN A O 1
ATOM 5317 N N . THR A 1 677 ? -29.947 -9.741 3.511 1.00 87.38 677 THR A N 1
ATOM 5318 C CA . THR A 1 677 ? -29.451 -9.898 4.893 1.00 87.38 677 THR A CA 1
ATOM 5319 C C . THR A 1 677 ? -28.329 -8.914 5.213 1.00 87.38 677 THR A C 1
ATOM 5321 O O . THR A 1 677 ? -28.278 -8.393 6.329 1.00 87.38 677 THR A O 1
ATOM 5324 N N . LEU A 1 678 ? -27.441 -8.666 4.246 1.00 85.50 678 LEU A N 1
ATOM 5325 C CA . LEU A 1 678 ? -26.278 -7.790 4.404 1.00 85.50 678 LEU A CA 1
ATOM 5326 C C . LEU A 1 678 ? -26.531 -6.376 3.867 1.00 85.50 678 LEU A C 1
ATOM 5328 O O . LEU A 1 678 ? -25.787 -5.469 4.213 1.00 85.50 678 LEU A O 1
ATOM 5332 N N . GLY A 1 679 ? -27.616 -6.163 3.112 1.00 80.44 679 GLY A N 1
ATOM 5333 C CA . GLY A 1 679 ? -28.058 -4.832 2.688 1.00 80.44 679 GLY A CA 1
ATOM 5334 C C . GLY A 1 679 ? -27.479 -4.348 1.357 1.00 80.44 679 GLY A C 1
ATOM 5335 O O . GLY A 1 679 ? -27.519 -3.150 1.084 1.00 80.44 679 GLY A O 1
ATOM 5336 N N . TYR A 1 680 ? -26.995 -5.258 0.506 1.00 79.88 680 TYR A N 1
ATOM 5337 C CA . TYR A 1 680 ? -26.539 -4.941 -0.856 1.00 79.88 680 TYR A CA 1
ATOM 5338 C C . TYR A 1 680 ? -27.629 -4.310 -1.731 1.00 79.88 680 TYR A C 1
ATOM 5340 O O . TYR A 1 680 ? -27.322 -3.541 -2.638 1.00 79.88 680 TYR A O 1
ATOM 5348 N N . ASP A 1 681 ? -28.904 -4.591 -1.453 1.00 71.00 681 ASP A N 1
ATOM 5349 C CA . ASP A 1 681 ? -30.048 -4.005 -2.158 1.00 71.00 681 ASP A CA 1
ATOM 5350 C C . ASP A 1 681 ? -30.315 -2.535 -1.818 1.00 71.00 681 ASP A C 1
ATOM 5352 O O . ASP A 1 681 ? -30.994 -1.832 -2.572 1.00 71.00 681 ASP A O 1
ATOM 5356 N N . MET A 1 682 ? -29.776 -2.078 -0.690 1.00 68.62 682 MET A N 1
ATOM 5357 C CA . MET A 1 682 ? -29.921 -0.718 -0.184 1.00 68.62 682 MET A CA 1
ATOM 5358 C C . MET A 1 682 ? -28.666 0.133 -0.404 1.00 68.62 682 MET A C 1
ATOM 5360 O O . MET A 1 682 ? -28.729 1.344 -0.179 1.00 68.62 682 MET A O 1
ATOM 5364 N N . ALA A 1 683 ? -27.559 -0.480 -0.834 1.00 67.69 683 ALA A N 1
ATOM 5365 C CA . ALA A 1 683 ? -26.309 0.204 -1.131 1.00 67.69 683 ALA A CA 1
ATOM 5366 C C . ALA A 1 683 ? -26.453 1.132 -2.347 1.00 67.69 683 ALA A C 1
ATOM 5368 O O . ALA A 1 683 ? -27.201 0.852 -3.289 1.00 67.69 683 ALA A O 1
ATOM 5369 N N . ASP A 1 684 ? -25.727 2.251 -2.337 1.00 65.12 684 ASP A N 1
ATOM 5370 C CA . ASP A 1 684 ? -25.695 3.157 -3.484 1.00 65.12 684 ASP A CA 1
ATOM 5371 C C . ASP A 1 684 ? -25.053 2.461 -4.701 1.00 65.12 684 ASP A C 1
ATOM 5373 O O . ASP A 1 684 ? -24.161 1.620 -4.580 1.00 65.12 684 ASP A O 1
ATOM 5377 N N . CYS A 1 685 ? -25.496 2.820 -5.903 1.00 62.19 685 CYS A N 1
ATOM 5378 C CA . CYS A 1 685 ? -25.028 2.208 -7.141 1.00 62.19 685 CYS A CA 1
ATOM 5379 C C . CYS A 1 685 ? -23.617 2.580 -7.552 1.00 62.19 685 CYS A C 1
ATOM 5381 O O . CYS A 1 685 ? -23.065 1.904 -8.413 1.00 62.19 685 CYS A O 1
ATOM 5383 N N . TRP A 1 686 ? -23.040 3.634 -6.982 1.00 62.69 686 TRP A N 1
ATOM 5384 C CA . TRP A 1 686 ? -21.607 3.868 -7.148 1.00 62.69 686 TRP A CA 1
ATOM 5385 C C . TRP A 1 686 ? -20.768 2.968 -6.229 1.00 62.69 686 TRP A C 1
ATOM 5387 O O . TRP A 1 686 ? -19.611 2.720 -6.546 1.00 62.69 686 TRP A O 1
ATOM 5397 N N . ALA A 1 687 ? -21.352 2.513 -5.114 1.00 58.59 687 ALA A N 1
ATOM 5398 C CA . ALA A 1 687 ? -20.676 1.796 -4.044 1.00 58.59 687 ALA A CA 1
ATOM 5399 C C . ALA A 1 687 ? -20.861 0.283 -4.113 1.00 58.59 687 ALA A C 1
ATOM 5401 O O . ALA A 1 687 ? -20.049 -0.412 -3.547 1.00 58.59 687 ALA A O 1
ATOM 5402 N N . SER A 1 688 ? -21.920 -0.256 -4.724 1.00 58.72 688 SER A N 1
ATOM 5403 C CA . SER A 1 688 ? -22.019 -1.709 -4.912 1.00 58.72 688 SER A CA 1
ATOM 5404 C C . SER A 1 688 ? -23.113 -2.120 -5.899 1.00 58.72 688 SER A C 1
ATOM 5406 O O . SER A 1 688 ? -22.842 -2.903 -6.799 1.00 58.72 688 SER A O 1
ATOM 5408 N N . CYS A 1 689 ? -24.352 -1.616 -5.774 1.00 66.69 689 CYS A N 1
ATOM 5409 C CA . CYS A 1 689 ? -25.533 -2.092 -6.531 1.00 66.69 689 CYS A CA 1
ATOM 5410 C C . CYS A 1 689 ? -25.478 -3.574 -6.968 1.00 66.69 689 CYS A C 1
ATOM 5412 O O . CYS A 1 689 ? -25.594 -3.874 -8.154 1.00 66.69 689 CYS A O 1
ATOM 5414 N N . MET A 1 690 ? -25.340 -4.487 -5.993 1.00 72.56 690 MET A N 1
ATOM 5415 C CA . MET A 1 690 ? -25.255 -5.955 -6.161 1.00 72.56 690 MET A CA 1
ATOM 5416 C C . MET A 1 690 ? -23.923 -6.518 -6.680 1.00 72.56 690 MET A C 1
ATOM 5418 O O . MET A 1 690 ? -23.832 -7.723 -6.907 1.00 72.56 690 MET A O 1
ATOM 5422 N N . ILE A 1 691 ? -22.893 -5.689 -6.821 1.00 75.50 691 ILE A N 1
ATOM 5423 C CA . ILE A 1 691 ? -21.520 -6.090 -7.132 1.00 75.50 691 ILE A CA 1
ATOM 5424 C C . ILE A 1 691 ? -20.631 -5.723 -5.937 1.00 75.50 691 ILE A C 1
ATOM 5426 O O . ILE A 1 691 ? -20.725 -4.594 -5.457 1.00 75.50 691 ILE A O 1
ATOM 5430 N N . PRO A 1 692 ? -19.784 -6.631 -5.430 1.00 81.88 692 PRO A N 1
ATOM 5431 C CA . PRO A 1 692 ? -18.889 -6.324 -4.315 1.00 81.88 692 PRO A CA 1
ATOM 5432 C C . PRO A 1 692 ? -18.008 -5.107 -4.593 1.00 81.88 692 PRO A C 1
ATOM 5434 O O . PRO A 1 692 ? -17.501 -4.978 -5.713 1.00 81.88 692 PRO A O 1
ATOM 5437 N N . PHE A 1 693 ? -17.810 -4.267 -3.575 1.00 85.69 693 PHE A N 1
ATOM 5438 C CA . PHE A 1 693 ? -16.883 -3.145 -3.647 1.00 85.69 693 PHE A CA 1
ATOM 5439 C C . PHE A 1 693 ? -15.841 -3.217 -2.555 1.00 85.69 693 PHE A C 1
ATOM 5441 O O . PHE A 1 693 ? -16.110 -2.942 -1.386 1.00 85.69 693 PHE A O 1
ATOM 5448 N N . ASP A 1 694 ? -14.625 -3.556 -2.959 1.00 89.12 694 ASP A N 1
ATOM 5449 C CA . ASP A 1 694 ? -13.520 -3.724 -2.033 1.00 89.12 694 ASP A CA 1
ATOM 5450 C C . ASP A 1 694 ? -12.770 -2.397 -1.912 1.00 89.12 694 ASP A C 1
ATOM 5452 O O . ASP A 1 694 ? -12.154 -1.926 -2.872 1.00 89.12 694 ASP A O 1
ATOM 5456 N N . TRP A 1 695 ? -12.856 -1.779 -0.732 1.00 87.62 695 TRP A N 1
ATOM 5457 C CA . TRP A 1 695 ? -12.220 -0.491 -0.453 1.00 87.62 695 TRP A CA 1
ATOM 5458 C C . TRP A 1 695 ? -10.788 -0.671 0.049 1.00 87.62 695 TRP A C 1
ATOM 5460 O O . TRP A 1 695 ? -9.876 0.004 -0.416 1.00 87.62 695 TRP A O 1
ATOM 5470 N N . GLY A 1 696 ? -10.577 -1.568 1.011 1.00 90.56 696 GLY A N 1
ATOM 5471 C CA . GLY A 1 696 ? -9.294 -1.721 1.696 1.00 90.56 696 GLY A CA 1
ATOM 5472 C C . GLY A 1 696 ? -8.852 -3.174 1.797 1.00 90.56 696 GLY A C 1
ATOM 5473 O O . GLY A 1 696 ? -9.682 -4.085 1.848 1.00 90.56 696 GLY A O 1
ATOM 5474 N N . LEU A 1 697 ? -7.539 -3.393 1.867 1.00 94.69 697 LEU A N 1
ATOM 5475 C CA . LEU A 1 697 ? -6.954 -4.710 2.103 1.00 94.69 697 LEU A CA 1
ATOM 5476 C C . LEU A 1 697 ? -5.647 -4.617 2.877 1.00 94.69 697 LEU A C 1
ATOM 5478 O O . LEU A 1 697 ? -4.899 -3.657 2.721 1.00 94.69 697 LEU A O 1
ATOM 5482 N N . GLN A 1 698 ? -5.378 -5.647 3.678 1.00 96.12 698 GLN A N 1
ATOM 5483 C CA . GLN A 1 698 ? -4.102 -5.856 4.354 1.00 96.12 698 GLN A CA 1
ATOM 5484 C C . GLN A 1 698 ? -3.717 -7.340 4.354 1.00 96.12 698 GLN A C 1
ATOM 5486 O O . GLN A 1 698 ? -4.580 -8.219 4.471 1.00 96.12 698 GLN A O 1
ATOM 5491 N N . TYR A 1 699 ? -2.421 -7.616 4.257 1.00 96.44 699 TYR A N 1
ATOM 5492 C CA . TYR A 1 699 ? -1.829 -8.943 4.308 1.00 96.44 699 TYR A CA 1
ATOM 5493 C C . TYR A 1 699 ? -1.237 -9.218 5.694 1.00 96.44 699 TYR A C 1
ATOM 5495 O O . TYR A 1 699 ? -0.321 -8.553 6.165 1.00 96.44 699 TYR A O 1
ATOM 5503 N N . ASP A 1 700 ? -1.739 -10.258 6.350 1.00 96.62 700 ASP A N 1
ATOM 5504 C CA . ASP A 1 700 ? -1.167 -10.807 7.572 1.00 96.62 700 ASP A CA 1
ATOM 5505 C C . ASP A 1 700 ? -0.005 -11.751 7.212 1.00 96.62 700 ASP A C 1
ATOM 5507 O O . ASP A 1 700 ? -0.236 -12.754 6.524 1.00 96.62 700 ASP A O 1
ATOM 5511 N N . PRO A 1 701 ? 1.222 -11.517 7.726 1.00 94.81 701 PRO A N 1
ATOM 5512 C CA . PRO A 1 701 ? 2.405 -12.351 7.486 1.00 94.81 701 PRO A CA 1
ATOM 5513 C C . PRO A 1 701 ? 2.257 -13.846 7.792 1.00 94.81 701 PRO A C 1
ATOM 5515 O O . PRO A 1 701 ? 3.119 -14.637 7.407 1.00 94.81 701 PRO A O 1
ATOM 5518 N N . ARG A 1 702 ? 1.190 -14.253 8.486 1.00 95.50 702 ARG A N 1
ATOM 5519 C CA . ARG A 1 702 ? 0.820 -15.656 8.712 1.00 95.50 702 ARG A CA 1
ATOM 5520 C C . ARG A 1 702 ? 0.124 -16.313 7.508 1.00 95.50 702 ARG A C 1
ATOM 5522 O O . ARG A 1 702 ? -0.211 -17.493 7.599 1.00 95.50 702 ARG A O 1
ATOM 5529 N N . GLY A 1 703 ? -0.101 -15.577 6.417 1.00 95.62 703 GLY A N 1
ATOM 5530 C CA . GLY A 1 703 ? -0.714 -16.073 5.181 1.00 95.62 703 GLY A CA 1
ATOM 5531 C C . GLY A 1 703 ? -2.222 -15.842 5.094 1.00 95.62 703 GLY A C 1
ATOM 5532 O O . GLY A 1 703 ? -2.942 -16.693 4.565 1.00 95.62 703 GLY A O 1
ATOM 5533 N N . PHE A 1 704 ? -2.723 -14.739 5.658 1.00 97.69 704 PHE A N 1
ATOM 5534 C CA . PHE A 1 704 ? -4.141 -14.368 5.594 1.00 97.69 704 PHE A CA 1
ATOM 5535 C C . PHE A 1 704 ? -4.303 -12.976 4.998 1.00 97.69 704 PHE A C 1
ATOM 5537 O O . PHE A 1 704 ? -3.493 -12.090 5.228 1.00 97.69 704 PHE A O 1
ATOM 5544 N N . VAL A 1 705 ? -5.384 -12.772 4.262 1.00 97.50 705 VAL A N 1
ATOM 5545 C CA . VAL A 1 705 ? -5.728 -11.502 3.632 1.00 97.50 705 VAL A CA 1
ATOM 5546 C C . VAL A 1 705 ? -7.008 -10.994 4.268 1.00 97.50 705 VAL A C 1
ATOM 5548 O O . VAL A 1 705 ? -8.028 -11.688 4.253 1.00 97.50 705 VAL A O 1
ATOM 5551 N N . PHE A 1 706 ? -6.951 -9.792 4.828 1.00 97.62 706 PHE A N 1
ATOM 5552 C CA . PHE A 1 706 ? -8.097 -9.097 5.392 1.00 97.62 706 PHE A CA 1
ATOM 5553 C C . PHE A 1 706 ? -8.633 -8.120 4.354 1.00 97.62 706 PHE A C 1
ATOM 5555 O O . PHE A 1 706 ? -7.911 -7.234 3.910 1.00 97.62 706 PHE A O 1
ATOM 5562 N N . ILE A 1 707 ? -9.892 -8.296 3.964 1.00 96.62 707 ILE A N 1
ATOM 5563 C CA . ILE A 1 707 ? -10.552 -7.540 2.899 1.00 96.62 707 ILE A CA 1
ATOM 5564 C C . ILE A 1 707 ? -11.689 -6.748 3.528 1.00 96.62 707 ILE A C 1
ATOM 5566 O O . ILE A 1 707 ? -12.556 -7.339 4.170 1.00 96.62 707 ILE A O 1
ATOM 5570 N N . SER A 1 708 ? -11.686 -5.433 3.343 1.00 94.31 708 SER A N 1
ATOM 5571 C CA . SER A 1 708 ? -12.770 -4.542 3.744 1.00 94.31 708 SER A CA 1
ATOM 5572 C C . SER A 1 708 ? -13.675 -4.286 2.544 1.00 94.31 708 SER A C 1
ATOM 5574 O O . SER A 1 708 ? -13.330 -3.523 1.638 1.00 94.31 708 SER A O 1
ATOM 5576 N N . GLU A 1 709 ? -14.820 -4.966 2.526 1.00 91.31 709 GLU A N 1
ATOM 5577 C CA . GLU A 1 709 ? -15.858 -4.770 1.519 1.00 91.31 709 GLU A CA 1
ATOM 5578 C C . GLU A 1 709 ? -16.862 -3.741 2.035 1.00 91.31 709 GLU A C 1
ATOM 5580 O O . GLU A 1 709 ? -17.307 -3.804 3.185 1.00 91.31 709 GLU A O 1
ATOM 5585 N N . MET A 1 710 ? -17.205 -2.775 1.191 1.00 86.00 710 MET A N 1
ATOM 5586 C CA . MET A 1 710 ? -17.853 -1.537 1.597 1.00 86.00 710 MET A CA 1
ATOM 5587 C C . MET A 1 710 ? -19.236 -1.740 2.217 1.00 86.00 710 MET A C 1
ATOM 5589 O O . MET A 1 710 ? -19.601 -1.012 3.132 1.00 86.00 710 MET A O 1
ATOM 5593 N N . VAL A 1 711 ? -20.005 -2.734 1.774 1.00 83.19 711 VAL A N 1
ATOM 5594 C CA . VAL A 1 711 ? -21.391 -2.923 2.229 1.00 83.19 711 VAL A CA 1
ATOM 5595 C C . VAL A 1 711 ? -21.503 -3.893 3.401 1.00 83.19 711 VAL A C 1
ATOM 5597 O O . VAL A 1 711 ? -22.354 -3.736 4.279 1.00 83.19 711 VAL A O 1
ATOM 5600 N N . SER A 1 712 ? -20.691 -4.944 3.392 1.00 86.38 712 SER A N 1
ATOM 5601 C CA . SER A 1 712 ? -20.908 -6.130 4.216 1.00 86.38 712 SER A CA 1
ATOM 5602 C C . SER A 1 712 ? -19.862 -6.341 5.302 1.00 86.38 712 SER A C 1
ATOM 5604 O O . SER A 1 712 ? -20.114 -7.132 6.212 1.00 86.38 712 SER A O 1
ATOM 5606 N N . GLY A 1 713 ? -18.720 -5.656 5.264 1.00 90.38 713 GLY A N 1
ATOM 5607 C CA . GLY A 1 713 ? -17.714 -5.701 6.324 1.00 90.38 713 GLY A CA 1
ATOM 5608 C C . GLY A 1 713 ? -16.454 -6.464 5.929 1.00 90.38 713 GLY A C 1
ATOM 5609 O O . GLY A 1 713 ? -15.968 -6.352 4.808 1.00 90.38 713 GLY A O 1
ATOM 5610 N N . VAL A 1 714 ? -15.882 -7.217 6.873 1.00 94.75 714 VAL A N 1
ATOM 5611 C CA . VAL A 1 714 ? -14.529 -7.775 6.729 1.00 94.75 714 VAL A CA 1
ATOM 5612 C C . VAL A 1 714 ? -14.559 -9.253 6.372 1.00 94.75 714 VAL A C 1
ATOM 5614 O O . VAL A 1 714 ? -15.173 -10.054 7.078 1.00 94.75 714 VAL A O 1
ATOM 5617 N N . TYR A 1 715 ? -13.825 -9.631 5.331 1.00 95.69 715 TYR A N 1
ATOM 5618 C CA . TYR A 1 715 ? -13.575 -11.018 4.946 1.00 95.69 715 TYR A CA 1
ATOM 5619 C C . TYR A 1 715 ? -12.125 -11.379 5.242 1.00 95.69 715 TYR A C 1
ATOM 5621 O O . TYR A 1 715 ? -11.217 -10.589 4.996 1.00 95.69 715 TYR A O 1
ATOM 5629 N N . VAL A 1 716 ? -11.907 -12.590 5.745 1.00 97.25 716 VAL A N 1
ATOM 5630 C CA . VAL A 1 716 ? -10.573 -13.163 5.930 1.00 97.25 716 VAL A CA 1
ATOM 5631 C C . VAL A 1 716 ? -10.419 -14.301 4.940 1.00 97.25 716 VAL A C 1
ATOM 5633 O O . VAL A 1 716 ? -11.135 -15.299 5.025 1.00 97.25 716 VAL A O 1
ATOM 5636 N N . VAL A 1 717 ? -9.493 -14.163 4.001 1.00 97.00 717 VAL A N 1
ATOM 5637 C CA . VAL A 1 717 ? -9.235 -15.146 2.945 1.00 97.00 717 VAL A CA 1
ATOM 5638 C C . VAL A 1 717 ? -7.819 -15.683 3.090 1.00 97.00 717 VAL A C 1
ATOM 5640 O O . VAL A 1 717 ? -6.912 -14.973 3.507 1.00 97.00 717 VAL A O 1
ATOM 5643 N N . GLN A 1 718 ? -7.622 -16.952 2.761 1.00 96.69 718 GLN A N 1
ATOM 5644 C CA . GLN A 1 718 ? -6.304 -17.563 2.638 1.00 96.69 718 GLN A CA 1
ATOM 5645 C C . GLN A 1 718 ? -6.160 -18.146 1.237 1.00 96.69 718 GLN A C 1
ATOM 5647 O O . GLN A 1 718 ? -7.066 -18.834 0.759 1.00 96.69 718 GLN A O 1
ATOM 5652 N N . PHE A 1 719 ? -5.020 -17.873 0.612 1.00 96.25 719 PHE A N 1
ATOM 5653 C CA . PHE A 1 719 ? -4.607 -18.480 -0.646 1.00 96.25 719 PHE A CA 1
ATOM 5654 C C . PHE A 1 719 ? -3.623 -19.620 -0.361 1.00 96.25 719 PHE A C 1
ATOM 5656 O O . PHE A 1 719 ? -2.817 -19.525 0.568 1.00 96.25 719 PHE A O 1
ATOM 5663 N N . ASP A 1 720 ? -3.694 -20.705 -1.134 1.00 95.50 720 ASP A N 1
ATOM 5664 C CA . ASP A 1 720 ? -2.820 -21.873 -0.954 1.00 95.50 720 ASP A CA 1
ATOM 5665 C C . ASP A 1 720 ? -1.327 -21.514 -1.085 1.00 95.50 720 ASP A C 1
ATOM 5667 O O . ASP A 1 720 ? -0.485 -22.154 -0.451 1.00 95.50 720 ASP A O 1
ATOM 5671 N N . GLU A 1 721 ? -0.998 -20.496 -1.886 1.00 92.94 721 GLU A N 1
ATOM 5672 C CA . GLU A 1 721 ? 0.367 -20.038 -2.161 1.00 92.94 721 GLU A CA 1
ATOM 5673 C C . GLU A 1 721 ? 1.091 -19.505 -0.919 1.00 92.94 721 GLU A C 1
ATOM 5675 O O . GLU A 1 721 ? 2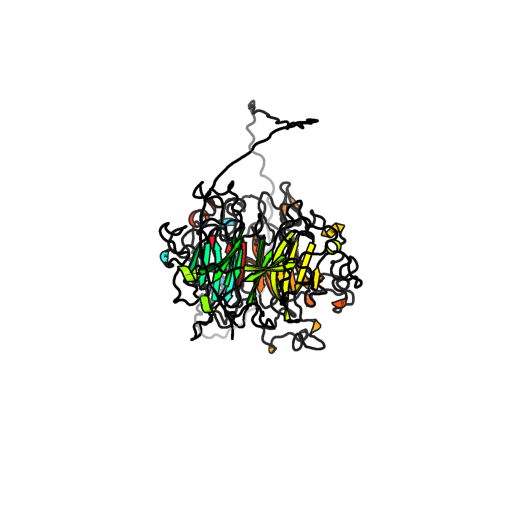.298 -19.707 -0.797 1.00 92.94 721 GLU A O 1
ATOM 5680 N N . ASP A 1 722 ? 0.357 -18.896 0.016 1.00 92.06 722 ASP A N 1
ATOM 5681 C CA . ASP A 1 722 ? 0.899 -18.331 1.258 1.00 92.06 722 ASP A CA 1
ATOM 5682 C C . ASP A 1 722 ? 0.479 -19.126 2.505 1.00 92.06 722 ASP A C 1
ATOM 5684 O O . ASP A 1 722 ? 0.652 -18.674 3.637 1.00 92.06 722 ASP A O 1
ATOM 5688 N N . TYR A 1 723 ? -0.043 -20.347 2.336 1.00 93.81 723 TYR A N 1
ATOM 5689 C CA . TYR A 1 723 ? -0.364 -21.205 3.473 1.00 93.81 723 TYR A CA 1
ATOM 5690 C C . TYR A 1 723 ? 0.890 -21.565 4.281 1.00 93.81 723 TYR A C 1
ATOM 5692 O O . TYR A 1 723 ? 1.787 -22.278 3.817 1.00 93.81 723 TYR A O 1
ATOM 5700 N N . ASP A 1 724 ? 0.884 -21.190 5.559 1.00 91.44 724 ASP A N 1
ATOM 5701 C CA . ASP A 1 724 ? 1.912 -21.576 6.512 1.00 91.44 724 ASP A CA 1
ATOM 5702 C C . ASP A 1 724 ? 1.369 -22.528 7.584 1.00 91.44 724 ASP A C 1
ATOM 5704 O O . ASP A 1 724 ? 0.587 -22.169 8.464 1.00 91.44 724 ASP A O 1
ATOM 5708 N N . SER A 1 725 ? 1.873 -23.763 7.571 1.00 93.12 725 SER A N 1
ATOM 5709 C CA . SER A 1 725 ? 1.515 -24.797 8.551 1.00 93.12 725 SER A CA 1
ATOM 5710 C C . SER A 1 725 ? 1.836 -24.454 10.015 1.00 93.12 725 SER A C 1
ATOM 5712 O O . SER A 1 725 ? 1.358 -25.145 10.917 1.00 93.12 725 SER A O 1
ATOM 5714 N N . ARG A 1 726 ? 2.659 -23.428 10.275 1.00 92.81 726 ARG A N 1
ATOM 5715 C CA . ARG A 1 726 ? 2.908 -22.903 11.627 1.00 92.81 726 ARG A CA 1
ATOM 5716 C C . ARG A 1 726 ? 1.677 -22.193 12.196 1.00 92.81 726 ARG A C 1
ATOM 5718 O O . ARG A 1 726 ? 1.494 -22.230 13.410 1.00 92.81 726 ARG A O 1
ATOM 5725 N N . PHE A 1 727 ? 0.836 -21.622 11.334 1.00 95.00 727 PHE A N 1
ATOM 5726 C CA . PHE A 1 727 ? -0.327 -20.802 11.677 1.00 95.00 727 PHE A CA 1
ATOM 5727 C C . PHE A 1 727 ? -1.621 -21.432 11.121 1.00 95.00 727 PHE A C 1
ATOM 5729 O O . PHE A 1 727 ? -2.330 -20.863 10.294 1.00 95.00 727 PHE A O 1
ATOM 5736 N N . ASP A 1 728 ? -1.934 -22.655 11.561 1.00 94.94 728 ASP A N 1
ATOM 5737 C CA . ASP A 1 728 ? -3.075 -23.428 11.050 1.00 94.94 728 ASP A CA 1
ATOM 5738 C C . ASP A 1 728 ? -4.419 -22.985 11.670 1.00 94.94 728 ASP A C 1
ATOM 5740 O O . ASP A 1 728 ? -4.863 -23.517 12.694 1.00 94.94 728 ASP A O 1
ATOM 5744 N N . TYR A 1 729 ? -5.083 -22.022 11.022 1.00 96.00 729 TYR A N 1
ATOM 5745 C CA . TYR A 1 729 ? -6.411 -21.512 11.391 1.00 96.00 729 TYR A CA 1
ATOM 5746 C C . TYR A 1 729 ? -7.485 -21.921 10.364 1.00 96.00 729 TYR A C 1
ATOM 5748 O O . TYR A 1 729 ? -7.840 -21.141 9.481 1.00 96.00 729 TYR A O 1
ATOM 5756 N N . PRO A 1 730 ? -8.057 -23.139 10.447 1.00 94.06 730 PRO A N 1
ATOM 5757 C CA . PRO A 1 730 ? -9.070 -23.583 9.492 1.00 94.06 730 PRO A CA 1
ATOM 5758 C C . PRO A 1 730 ? -10.408 -22.847 9.691 1.00 94.06 730 PRO A C 1
ATOM 5760 O O . PRO A 1 730 ? -10.725 -22.480 10.827 1.00 94.06 730 PRO A O 1
ATOM 5763 N N . PRO A 1 731 ? -11.258 -22.732 8.649 1.00 92.19 731 PRO A N 1
ATOM 5764 C CA . PRO A 1 731 ? -12.580 -22.131 8.789 1.00 92.19 731 PRO A CA 1
ATOM 5765 C C . PRO A 1 731 ? -13.418 -22.860 9.836 1.00 92.19 731 PRO A C 1
ATOM 5767 O O . PRO A 1 731 ? -13.508 -24.098 9.829 1.00 92.19 731 PRO A O 1
ATOM 5770 N N . LEU A 1 732 ? -14.050 -22.084 10.714 1.00 86.38 732 LEU A N 1
ATOM 5771 C CA . LEU A 1 732 ? -14.970 -22.596 11.732 1.00 86.38 732 LEU A CA 1
ATOM 5772 C C . LEU A 1 732 ? -16.383 -22.802 11.178 1.00 86.38 732 LEU A C 1
ATOM 5774 O O . LEU A 1 732 ? -17.106 -23.688 11.640 1.00 86.38 732 LEU A O 1
ATOM 5778 N N . TRP A 1 733 ? -16.740 -22.028 10.157 1.00 75.44 733 TRP A N 1
ATOM 5779 C CA . TRP A 1 733 ? -17.993 -22.128 9.427 1.00 75.44 733 TRP A CA 1
ATOM 5780 C C . TRP A 1 733 ? -17.726 -22.850 8.109 1.00 75.44 733 TRP A C 1
ATOM 5782 O O . TRP A 1 733 ? -16.791 -22.526 7.381 1.00 75.44 733 TRP A O 1
ATOM 5792 N N . LYS A 1 734 ? -18.515 -23.880 7.818 1.00 62.09 734 LYS A N 1
ATOM 5793 C CA . LYS A 1 734 ? -18.483 -24.577 6.532 1.00 62.09 734 LYS A CA 1
ATOM 5794 C C . LYS A 1 734 ? -19.899 -24.617 6.001 1.00 62.09 734 LYS A C 1
ATOM 5796 O O . LYS A 1 734 ? -20.814 -24.884 6.781 1.00 62.09 734 LYS A O 1
ATOM 5801 N N . ALA A 1 735 ? -20.058 -24.416 4.697 1.00 52.91 735 ALA A N 1
ATOM 5802 C CA . ALA A 1 735 ? -21.280 -24.810 4.019 1.00 52.91 735 ALA A CA 1
ATOM 5803 C C . ALA A 1 735 ? -21.571 -26.278 4.378 1.00 52.91 735 ALA A C 1
ATOM 5805 O O . ALA A 1 735 ? -20.679 -27.134 4.293 1.00 52.91 735 ALA A O 1
ATOM 5806 N N . GLU A 1 736 ? -22.788 -26.580 4.838 1.00 45.16 736 GLU A N 1
ATOM 5807 C CA . GLU A 1 736 ? -23.235 -27.970 4.835 1.00 45.16 736 GLU A CA 1
ATOM 5808 C C . GLU A 1 736 ? -23.136 -28.437 3.382 1.00 45.16 736 GLU A C 1
ATOM 5810 O O . GLU A 1 736 ? -23.704 -27.805 2.494 1.00 45.16 736 GLU A O 1
ATOM 5815 N N . ALA A 1 737 ? -22.348 -29.484 3.119 1.00 38.16 737 ALA A N 1
ATOM 5816 C CA . ALA A 1 737 ? -22.239 -30.031 1.775 1.00 38.16 737 ALA A CA 1
ATOM 5817 C C . ALA A 1 737 ? -23.654 -30.366 1.289 1.00 38.16 737 ALA A C 1
ATOM 5819 O O . ALA A 1 737 ? -24.328 -31.202 1.897 1.00 38.16 737 ALA A O 1
ATOM 5820 N N . SER A 1 738 ? -24.122 -29.688 0.241 1.00 36.16 738 SER A N 1
ATOM 5821 C CA . SER A 1 738 ? -25.389 -30.031 -0.383 1.00 36.16 738 SER A CA 1
ATOM 5822 C C . SER A 1 738 ? -25.248 -31.432 -0.979 1.00 36.16 738 SER A C 1
ATOM 5824 O O . SER A 1 738 ? -24.442 -31.678 -1.873 1.00 36.16 738 SER A O 1
ATOM 5826 N N . ASP A 1 739 ? -26.009 -32.380 -0.436 1.00 30.25 739 ASP A N 1
ATOM 5827 C CA . ASP A 1 739 ? -26.145 -33.745 -0.957 1.00 30.25 739 ASP A CA 1
ATOM 5828 C C . ASP A 1 739 ? -27.003 -33.760 -2.253 1.00 30.25 739 ASP A C 1
ATOM 5830 O O . ASP A 1 739 ? -27.928 -34.572 -2.370 1.00 30.25 739 ASP A O 1
ATOM 5834 N N . GLU A 1 740 ? -26.743 -32.868 -3.220 1.00 30.89 740 GLU A N 1
ATOM 5835 C CA . GLU A 1 740 ? -27.434 -32.851 -4.529 1.00 30.89 740 GLU A CA 1
ATOM 5836 C C . GLU A 1 740 ? -26.514 -33.128 -5.723 1.00 30.89 740 GLU A C 1
ATOM 5838 O O . GLU A 1 740 ? -25.520 -32.396 -5.919 1.00 30.89 740 GLU A O 1
#

Foldseek 3Di:
DDDDDDDDDDDDDDDDDDDDDDDDDDDDDDDDDDDDDDDDDDDDDDDDDDDDDDDDDDDDDDDDDDDDDDDDDDDDDDDDDDDDDDDDDDPCVVVVVVVVCVVCVVVVPPPDDDDDDDDDDDPDQPADQLQADDDDPLDDLLALVSNQGWGPLKDFQAFFQQDFPVDLDDDPPPPALFFDAGDPVGGQFFAHSAFKFAKDKEFPLVVLQDQDPVRFTFIWMWIFHFFKIWIWGCSFVQDIGTQMMGGHQQFTWHDWEAENSRFKIKTWTADDPCVVDPGPDPPDDRPPHQKIWIWTCSPVRGIATAAMDRHPPGHFLYKYKYKDLPAPPPQPPDPADDSIWMKMKTAAQDFDCDDDPDPPDAHGIWMKTWPDRPVQCPPPDDPVSSNPHTDIDTQAGDWDDCQFLLNFTGGWNDWDWAQQAPPRFTWIFTAGQSRATWIWTPRHRDSHGPNRHPPPTDTLAGAATDDPDPLCQNHCQHQRDLNDDSCQCRPLLNLNRQWNDKEKARFWFAQQATPPDDQVVDDVLCPNHLPDPRNVVRTFIWMKTWGFRAQHFQDAAKIWIWTCNPVHRIHTFEIDGSDDWYQDPVRDIHRHSHDDPQEGRTFQEKYDARRQWIWTFGFFSAIWIKHPRCSSVQFQFPVRDDDCVRHSNRTPDHGYIGTPMGGFCSRDPVDPCCCVRHVCCVDDPNRQSSTWGWNYWDDSNCAWIWTQTTRRGIIIMGGNVSHDPVSDSHHPDDPPPPPD

pLDDT: mean 73.11, std 23.78, range [21.34, 97.75]

Sequence (740 aa):
MHMLPRPLATIFLMGRTVPLWIAHSTTSVGLRSYGRRSIMMDTHISRVSQVACILSNWTSMHRMETELRPLWGRAQRGEFDRVGLSRQGMNLRPVWLLTALMILAPLSGCLSFSDDSGGSGDGSMDWIDPVTEIEDENHSHNDLLAHRLATPNAKLIDYHNLNCDGNVKPPADLDNVAGRPCFDEFKNVGPTPGDSSEIAIEGNFLDDCEIYGDGTGGCYAYVSSYNQFEILDISKPNEIRLLSTYYAEIARMIDIKVTSDNNWVLVNHELTNSELDPIPNDDDANSGANRLDLIYVGDKTSPIKVAEWDNPPAGFHNQDLHVYCDWTPANPTALWQDDCHLFLFGADPYPEMVEGSSGTFYKGTQVFYALIDFEGLNPTNNEEQQNASREIIRWGGYTPEPQTTCGGSIFNHDNVFFIHPITKQKMLAVSYWGAGLRFVDVSEPPQIADPLGISWPPETGRWLGCATDDSGWYGPEGGGHANMAPEVWLDANDGNDNIHYAVPQDNLICSGISEYDPVETWPEQCGIGPSDATYGVNWRHYTYIAPEYGSNANHTGYIWTIDTTDPAQPFLVSKWKLPGESILADGTSHPHHYIPGGYIFSPHNGDTGLNGHVYWTHYHAGVWITDHGHIWDELVWENGYPEPERGFQAISELAPSHTLGYYLPAGPDWIDDPTNTLGYDMADCWASCMIPFDWGLQYDPRGFVFISEMVSGVYVVQFDEDYDSRFDYPPLWKAEASDE

Radius of gyration: 33.07 Å; chains: 1; bounding box: 82×136×101 Å